Protein AF-0000000085028355 (afdb_homodimer)

Organism: Acidaminococcus fermentans (strain ATCC 25085 / DSM 20731 / CCUG 9996 / CIP 106432 / VR4) (NCBI:txid591001)

pLDDT: mean 87.1, std 24.98, range [14.18, 98.94]

Solvent-accessible surface area (backbone atoms only — not comparable to full-atom values): 39281 Å² total; per-residue (Å²): 143,71,94,64,86,70,82,68,90,68,84,87,84,76,82,81,78,80,73,82,72,83,78,75,76,72,60,69,73,80,75,75,76,71,75,71,69,70,67,67,71,72,69,74,78,85,73,64,73,79,60,11,54,53,87,78,55,76,91,78,56,71,45,44,43,26,48,30,41,36,35,67,49,83,46,46,67,36,52,47,58,50,46,62,78,45,45,76,22,62,42,84,46,34,32,35,40,46,70,82,51,33,69,70,32,80,52,51,71,60,61,69,34,54,51,50,38,27,66,74,76,36,71,81,43,31,38,33,40,38,33,39,66,57,85,63,60,36,35,41,64,69,44,29,53,51,32,36,50,73,57,58,53,72,85,49,61,68,42,53,24,37,68,88,39,66,40,76,35,63,22,84,86,45,87,85,40,63,52,37,35,22,16,40,52,58,75,73,42,54,10,38,40,35,44,24,61,27,30,15,18,84,61,48,4,42,30,36,55,53,47,50,43,12,53,39,43,16,13,28,74,56,23,39,37,54,41,30,22,51,94,81,46,51,93,60,62,44,54,34,35,50,25,29,48,38,34,43,42,34,19,46,21,55,49,59,73,36,53,46,17,36,31,37,32,41,34,34,41,57,30,11,47,34,32,56,85,46,17,72,72,35,52,78,58,60,30,41,45,62,27,37,35,29,17,50,31,55,35,29,42,40,41,51,54,52,47,46,47,69,48,37,57,64,91,45,24,45,68,48,51,48,37,19,31,77,23,14,24,45,23,38,56,58,45,34,47,74,65,64,55,44,24,84,36,61,50,40,23,27,61,80,63,77,34,27,66,49,53,57,58,67,68,46,65,80,55,52,77,51,80,127,141,67,92,72,79,82,69,89,68,80,86,72,85,70,85,81,75,83,67,82,68,81,77,71,73,72,80,74,61,66,65,74,74,71,73,73,67,70,69,68,73,73,70,76,80,86,73,64,71,79,61,11,54,52,87,77,56,75,91,77,56,74,45,44,42,26,49,28,40,35,35,66,48,83,45,46,67,35,52,47,58,50,46,62,78,46,45,75,23,62,43,84,46,33,31,35,39,48,69,82,51,33,68,70,34,80,52,53,73,59,60,67,34,52,50,50,39,28,67,74,77,36,69,79,42,30,39,34,39,40,34,38,65,58,86,62,61,35,36,42,65,70,41,28,52,52,31,36,52,72,57,58,53,70,85,48,61,69,44,53,23,35,67,87,38,64,39,74,34,62,23,83,86,44,87,86,39,63,53,38,38,21,16,38,51,59,75,73,41,52,10,38,40,34,45,24,60,26,29,15,18,85,61,48,5,42,29,37,54,54,46,49,43,13,52,39,43,16,13,28,73,56,21,39,38,55,42,30,21,51,93,81,48,52,92,58,63,44,55,34,36,47,27,28,49,38,34,42,41,35,20,46,19,54,48,60,73,36,54,46,17,34,32,37,32,40,34,35,42,58,30,12,47,32,32,57,85,47,17,72,70,36,53,78,58,60,29,42,45,61,26,36,37,29,17,50,30,56,34,29,41,40,41,50,54,52,48,45,47,69,47,36,58,64,91,44,23,45,67,48,50,48,38,21,32,76,22,14,24,45,23,38,56,59,45,34,46,74,66,64,57,44,26,85,34,59,50,40,23,28,62,80,63,77,35,27,66,51,54,57,60,67,68,45,64,78,55,52,78,51,78,127

Foldseek 3Di:
DCPPCVDDPDYDDDPDPDDDDPCPDDPPPDPPPPPPPVPPPPPPDQDFDDDLLPDDDQVRFDDDAFAKEWEAPLALVQVLLQCVVLVVLADDAEEEQEDLFFQQFPWGRDLVSVVSNCVPRNVRYEYEWAAAQDDDQRNAVVSVVVSCVNSPVVSGHYHHLQNPHWDWFAQPPARQDRIAIFRNCLLVGQAYEYEYAWAAAQFLLIDFSLQSQLRTGGHRHGRNCCLQANPDGDRRRDGARSSLRSSNSSSRRSCVSNPSNYWYKYFQTQHFNHDSHCGPNTDGRWAFGQTMMIGSQRLCNVLLSVLLLVLDPCNRNVSSSCSSNVRSNSSNNVSCVVSVRGGSHYFYFYPPPVGDTDDSNRSCVPTDTDPD/DDPPDDDPDDDDDDDDDDDPDPPPPDPDPPPPPPPCPVPPPPPPDQDFDDDLLPDDDQVRFDDDAFAKEWEAPLALVQVLLQCVVLLVLADDAEEEQEDLFFQQFPWGRDLVSVVSNCVPRNVRYAYEWAAAQDDDQRNAPVSVVVSCVNSPVVSGHYHHQQNPHWDWFAQPPARQDRIAIFRNCLLVGQAYEYEYAWAAAQFLLIDFSLQSQLRTGGHRHGRNCCLQANPDGDRRRDGARSSLRSSNSSSRRSCVSNPSNYWYKYFQTQHFNHDSHCGPNTDGRWAFGQTMMIGSQRLCRVLLSVLLLVLDPCNRNVSSSCSSNVRSNSSNNVSCVVSVRGGSHYFYFYPPPVGDTDDSNRSCVPTDTDPD

Structure (mmCIF, N/CA/C/O backbone):
data_AF-0000000085028355-model_v1
#
loop_
_entity.id
_entity.type
_entity.pdbx_description
1 polymer 'Uncharacterized Fe-S center protein'
#
loop_
_atom_site.group_PDB
_atom_site.id
_atom_site.type_symbol
_atom_site.label_atom_id
_atom_site.label_alt_id
_atom_site.label_comp_id
_atom_site.label_asym_id
_atom_site.label_entity_id
_atom_site.label_seq_id
_atom_site.pdbx_PDB_ins_code
_atom_site.Cartn_x
_atom_site.Cartn_y
_atom_site.Cartn_z
_atom_site.occupancy
_atom_site.B_iso_or_equiv
_atom_site.auth_seq_id
_atom_site.auth_comp_id
_atom_site.auth_asym_id
_atom_site.auth_atom_id
_atom_site.pdbx_PDB_model_num
ATOM 1 N N . MET A 1 1 ? 74.062 14.75 -26.219 1 16.19 1 MET A N 1
ATOM 2 C CA . MET A 1 1 ? 73.875 15.562 -27.422 1 16.19 1 MET A CA 1
ATOM 3 C C . MET A 1 1 ? 72.438 15.875 -27.688 1 16.19 1 MET A C 1
ATOM 5 O O . MET A 1 1 ? 71.562 15.188 -27.172 1 16.19 1 MET A O 1
ATOM 9 N N . ASP A 1 2 ? 72.125 16.75 -28.812 1 15.39 2 ASP A N 1
ATOM 10 C CA . ASP A 1 2 ? 71.562 17.922 -29.5 1 15.39 2 ASP A CA 1
ATOM 11 C C . ASP A 1 2 ? 70.375 17.578 -30.312 1 15.39 2 ASP A C 1
ATOM 13 O O . ASP A 1 2 ? 69.812 18.438 -31.016 1 15.39 2 ASP A O 1
ATOM 17 N N . ARG A 1 3 ? 70.062 16.344 -30.469 1 15.35 3 ARG A N 1
ATOM 18 C CA . ARG A 1 3 ? 69.438 16.109 -31.766 1 15.35 3 ARG A CA 1
ATOM 19 C C . ARG A 1 3 ? 68 16.75 -31.828 1 15.35 3 ARG A C 1
ATOM 21 O O . ARG A 1 3 ? 67.125 16.297 -31.172 1 15.35 3 ARG A O 1
ATOM 28 N N . ARG A 1 4 ? 67.875 18.219 -31.922 1 16.06 4 ARG A N 1
ATOM 29 C CA . ARG A 1 4 ? 67.062 19.422 -32.031 1 16.06 4 ARG A CA 1
ATOM 30 C C . ARG A 1 4 ? 66.188 19.359 -33.281 1 16.06 4 ARG A C 1
ATOM 32 O O . ARG A 1 4 ? 65.438 20.312 -33.562 1 16.06 4 ARG A O 1
ATOM 39 N N . GLU A 1 5 ? 66.5 18.359 -34.156 1 15.44 5 GLU A N 1
ATOM 40 C CA . GLU A 1 5 ? 66.312 18.828 -35.531 1 15.44 5 GLU A CA 1
ATOM 41 C C . GLU A 1 5 ? 64.812 19.125 -35.812 1 15.44 5 GLU A C 1
ATOM 43 O O . GLU A 1 5 ? 63.969 18.266 -35.594 1 15.44 5 GLU A O 1
ATOM 48 N N . PHE A 1 6 ? 64.375 20.469 -35.781 1 17.08 6 PHE A N 1
ATOM 49 C CA . PHE A 1 6 ? 63.312 21.438 -35.781 1 17.08 6 PHE A CA 1
ATOM 50 C C . PHE A 1 6 ? 62.594 21.469 -37.125 1 17.08 6 PHE A C 1
ATOM 52 O O . PHE A 1 6 ? 62.25 22.547 -37.625 1 17.08 6 PHE A O 1
ATOM 59 N N . LEU A 1 7 ? 62.844 20.297 -37.844 1 16.12 7 LEU A N 1
ATOM 60 C CA . LEU A 1 7 ? 62.656 20.641 -39.25 1 16.12 7 LEU A CA 1
ATOM 61 C C . LEU A 1 7 ? 61.281 21.266 -39.469 1 16.12 7 LEU A C 1
ATOM 63 O O . LEU A 1 7 ? 60.281 20.828 -38.906 1 16.12 7 LEU A O 1
ATOM 67 N N . LYS A 1 8 ? 61.188 22.359 -40.281 1 16.27 8 LYS A N 1
ATOM 68 C CA . LYS A 1 8 ? 60.594 23.578 -40.812 1 16.27 8 LYS A CA 1
ATOM 69 C C . LYS A 1 8 ? 59.438 23.25 -41.781 1 16.27 8 LYS A C 1
ATOM 71 O O . LYS A 1 8 ? 58.969 24.125 -42.5 1 16.27 8 LYS A O 1
ATOM 76 N N . ILE A 1 9 ? 58.844 22.078 -41.719 1 16.58 9 ILE A N 1
ATOM 77 C CA . ILE A 1 9 ? 58.219 21.672 -42.969 1 16.58 9 ILE A CA 1
ATOM 78 C C . ILE A 1 9 ? 57.062 22.625 -43.312 1 16.58 9 ILE A C 1
ATOM 80 O O . ILE A 1 9 ? 56.094 22.734 -42.531 1 16.58 9 ILE A O 1
ATOM 84 N N . SER A 1 10 ? 57.438 23.734 -43.938 1 15.6 10 SER A N 1
ATOM 85 C CA . SER A 1 10 ? 56.75 24.969 -44.219 1 15.6 10 SER A CA 1
ATOM 86 C C . SER A 1 10 ? 55.469 24.703 -45.031 1 15.6 10 SER A C 1
ATOM 88 O O . SER A 1 10 ? 54.375 25.109 -44.625 1 15.6 10 SER A O 1
ATOM 90 N N . GLY A 1 11 ? 55.562 24.781 -46.375 1 15.28 11 GLY A N 1
ATOM 91 C CA . GLY A 1 11 ? 54.938 25.875 -47.094 1 15.28 11 GLY A CA 1
ATOM 92 C C . GLY A 1 11 ? 53.5 25.594 -47.5 1 15.28 11 GLY A C 1
ATOM 93 O O . GLY A 1 11 ? 53 24.5 -47.281 1 15.28 11 GLY A O 1
ATOM 94 N N . LEU A 1 12 ? 53.156 25.547 -48.906 1 16.06 12 LEU A N 1
ATOM 95 C CA . LEU A 1 12 ? 52.469 26.531 -49.719 1 16.06 12 LEU A CA 1
ATOM 96 C C . LEU A 1 12 ? 51.031 26.109 -49.938 1 16.06 12 LEU A C 1
ATOM 98 O O . LEU A 1 12 ? 50.656 24.969 -49.656 1 16.06 12 LEU A O 1
ATOM 102 N N . GLY A 1 13 ? 50.531 26.016 -51.281 1 16.22 13 GLY A N 1
ATOM 103 C CA . GLY A 1 13 ? 49.625 26.812 -52.094 1 16.22 13 GLY A CA 1
ATOM 104 C C . GLY A 1 13 ? 48.25 26.188 -52.219 1 16.22 13 GLY A C 1
ATOM 105 O O . GLY A 1 13 ? 48.094 24.984 -52 1 16.22 13 GLY A O 1
ATOM 106 N N . ALA A 1 14 ? 47.188 27.062 -52.531 1 16.94 14 ALA A N 1
ATOM 107 C CA . ALA A 1 14 ? 45.812 27.453 -52.344 1 16.94 14 ALA A CA 1
ATOM 108 C C . ALA A 1 14 ? 44.906 26.781 -53.375 1 16.94 14 ALA A C 1
ATOM 110 O O . ALA A 1 14 ? 43.719 27.047 -53.438 1 16.94 14 ALA A O 1
ATOM 111 N N . LEU A 1 15 ? 45.188 25.516 -53.719 1 17.08 15 LEU A N 1
ATOM 112 C CA . LEU A 1 15 ? 44.5 25.188 -54.938 1 17.08 15 LEU A CA 1
ATOM 113 C C . LEU A 1 15 ? 43 25.453 -54.812 1 17.08 15 LEU A C 1
ATOM 115 O O . LEU A 1 15 ? 42.375 25.031 -53.844 1 17.08 15 LEU A O 1
ATOM 119 N N . ALA A 1 16 ? 42.5 26.25 -55.812 1 17.08 16 ALA A N 1
ATOM 120 C CA . ALA A 1 16 ? 41.312 27.016 -56.188 1 17.08 16 ALA A CA 1
ATOM 121 C C . ALA A 1 16 ? 40.125 26.094 -56.438 1 17.08 16 ALA A C 1
ATOM 123 O O . ALA A 1 16 ? 40.219 25.125 -57.219 1 17.08 16 ALA A O 1
ATOM 124 N N . LEU A 1 17 ? 39.188 26.016 -55.5 1 17.7 17 LEU A N 1
ATOM 125 C CA . LEU A 1 17 ? 37.938 25.297 -55.25 1 17.7 17 LEU A CA 1
ATOM 126 C C . LEU A 1 17 ? 36.875 25.703 -56.281 1 17.7 17 LEU A C 1
ATOM 128 O O . LEU A 1 17 ? 36.438 26.844 -56.281 1 17.7 17 LEU A O 1
ATOM 132 N N . VAL A 1 18 ? 37.25 25.344 -57.594 1 17.34 18 VAL A N 1
ATOM 133 C CA . VAL A 1 18 ? 36.344 25.859 -58.594 1 17.34 18 VAL A CA 1
ATOM 134 C C . VAL A 1 18 ? 34.906 25.453 -58.25 1 17.34 18 VAL A C 1
ATOM 136 O O . VAL A 1 18 ? 34.656 24.312 -57.812 1 17.34 18 VAL A O 1
ATOM 139 N N . LEU A 1 19 ? 33.938 26.438 -58.312 1 17.91 19 LEU A N 1
ATOM 140 C CA . LEU A 1 19 ? 32.625 26.906 -57.875 1 17.91 19 LEU A CA 1
ATOM 141 C C . LEU A 1 19 ? 31.516 26.297 -58.719 1 17.91 19 LEU A C 1
ATOM 143 O O . LEU A 1 19 ? 30.328 26.562 -58.5 1 17.91 19 LEU A O 1
ATOM 147 N N . SER A 1 20 ? 31.766 25.172 -59.531 1 17.45 20 SER A N 1
ATOM 148 C CA . SER A 1 20 ? 30.812 25.297 -60.625 1 17.45 20 SER A CA 1
ATOM 149 C C . SER A 1 20 ? 29.375 25.188 -60.156 1 17.45 20 SER A C 1
ATOM 151 O O . SER A 1 20 ? 29.125 24.594 -59.094 1 17.45 20 SER A O 1
ATOM 153 N N . SER A 1 21 ? 28.359 25.891 -60.875 1 17.47 21 SER A N 1
ATOM 154 C CA . SER A 1 21 ? 27.094 26.609 -60.875 1 17.47 21 SER A CA 1
ATOM 155 C C . SER A 1 21 ? 25.906 25.641 -60.969 1 17.47 21 SER A C 1
ATOM 157 O O . SER A 1 21 ? 24.75 26.078 -61.062 1 17.47 21 SER A O 1
ATOM 159 N N . CYS A 1 22 ? 26.016 24.344 -60.531 1 18.88 22 CYS A N 1
ATOM 160 C CA . CYS A 1 22 ? 24.906 23.562 -61.062 1 18.88 22 CYS A CA 1
ATOM 161 C C . CYS A 1 22 ? 23.562 24.203 -60.688 1 18.88 22 CYS A C 1
ATOM 163 O O . CYS A 1 22 ? 23.375 24.641 -59.562 1 18.88 22 CYS A O 1
ATOM 165 N N . GLY A 1 23 ? 22.734 24.594 -61.656 1 16.83 23 GLY A N 1
ATOM 166 C CA . GLY A 1 23 ? 21.5 25.297 -61.969 1 16.83 23 GLY A CA 1
ATOM 167 C C . GLY A 1 23 ? 20.281 24.703 -61.25 1 16.83 23 GLY A C 1
ATOM 168 O O . GLY A 1 23 ? 19.922 23.547 -61.5 1 16.83 23 GLY A O 1
ATOM 169 N N . PHE A 1 24 ? 20.031 24.938 -60 1 18.67 24 PHE A N 1
ATOM 170 C CA . PHE A 1 24 ? 18.984 24.469 -59.094 1 18.67 24 PHE A CA 1
ATOM 171 C C . PHE A 1 24 ? 17.625 25 -59.531 1 18.67 24 PHE A C 1
ATOM 173 O O . PHE A 1 24 ? 17.344 26.188 -59.406 1 18.67 24 PHE A O 1
ATOM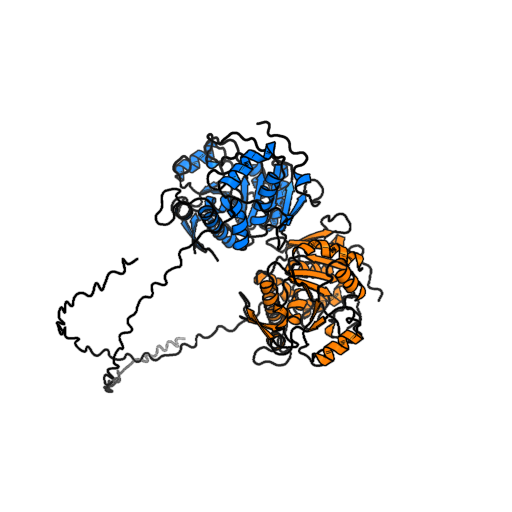 180 N N . SER A 1 25 ? 17.234 24.594 -60.781 1 17.42 25 SER A N 1
ATOM 181 C CA . SER A 1 25 ? 15.977 25.234 -61.125 1 17.42 25 SER A CA 1
ATOM 182 C C . SER A 1 25 ? 14.945 25.047 -60 1 17.42 25 SER A C 1
ATOM 184 O O . SER A 1 25 ? 14.984 24.047 -59.281 1 17.42 25 SER A O 1
ATOM 186 N N . LYS A 1 26 ? 14.117 26.125 -59.938 1 19.55 26 LYS A N 1
ATOM 187 C CA . LYS A 1 26 ? 13.125 26.688 -59.031 1 19.55 26 LYS A CA 1
ATOM 188 C C . LYS A 1 26 ? 11.844 25.859 -59.031 1 19.55 26 LYS A C 1
ATOM 190 O O . LYS A 1 26 ? 11.078 25.875 -60 1 19.55 26 LYS A O 1
ATOM 195 N N . GLN A 1 27 ? 11.891 24.484 -58.875 1 18.31 27 GLN A N 1
ATOM 196 C CA . GLN A 1 27 ? 10.562 23.875 -58.906 1 18.31 27 GLN A CA 1
ATOM 197 C C . GLN A 1 27 ? 9.609 24.547 -57.938 1 18.31 27 GLN A C 1
ATOM 199 O O . GLN A 1 27 ? 9.945 24.734 -56.75 1 18.31 27 GLN A O 1
ATOM 204 N N . THR A 1 28 ? 8.688 25.297 -58.438 1 19.08 28 THR A N 1
ATOM 205 C CA . THR A 1 28 ? 7.641 26.156 -57.875 1 19.08 28 THR A CA 1
ATOM 206 C C . THR A 1 28 ? 6.637 25.328 -57.094 1 19.08 28 THR A C 1
ATOM 208 O O . THR A 1 28 ? 5.879 24.531 -57.656 1 19.08 28 THR A O 1
ATOM 211 N N . ALA A 1 29 ? 6.977 24.359 -56.375 1 19.47 29 ALA A N 1
ATOM 212 C CA . ALA A 1 29 ? 5.828 23.609 -55.844 1 19.47 29 ALA A CA 1
ATOM 213 C C . ALA A 1 29 ? 4.812 24.531 -55.188 1 19.47 29 ALA A C 1
ATOM 215 O O . ALA A 1 29 ? 5.191 25.484 -54.5 1 19.47 29 ALA A O 1
ATOM 216 N N . SER A 1 30 ? 3.645 24.641 -55.75 1 19.89 30 SER A N 1
ATOM 217 C CA . SER A 1 30 ? 2.447 25.375 -55.344 1 19.89 30 SER A CA 1
ATOM 218 C C . SER A 1 30 ? 2.105 25.078 -53.875 1 19.89 30 SER A C 1
ATOM 220 O O . SER A 1 30 ? 2.098 23.922 -53.469 1 19.89 30 SER A O 1
ATOM 222 N N . SER A 1 31 ? 2.441 25.906 -52.938 1 19.09 31 SER A N 1
ATOM 223 C CA . SER A 1 31 ? 2.215 25.906 -51.5 1 19.09 31 SER A CA 1
ATOM 224 C C . SER A 1 31 ? 0.729 25.797 -51.188 1 19.09 31 SER A C 1
ATOM 226 O O . SER A 1 31 ? -0.063 26.656 -51.562 1 19.09 31 SER A O 1
ATOM 228 N N . ALA A 1 32 ? 0.115 24.625 -51.406 1 22.61 32 ALA A N 1
ATOM 229 C CA . ALA A 1 32 ? -1.246 24.547 -50.875 1 22.61 32 ALA A CA 1
ATOM 230 C C . ALA A 1 32 ? -1.334 25.172 -49.469 1 22.61 32 ALA A C 1
ATOM 232 O O . ALA A 1 32 ? -0.479 24.922 -48.625 1 22.61 32 ALA A O 1
ATOM 233 N N . GLN A 1 33 ? -1.979 26.281 -49.312 1 20.11 33 GLN A N 1
ATOM 234 C CA . GLN A 1 33 ? -2.295 27.062 -48.125 1 20.11 33 GLN A CA 1
ATOM 235 C C . GLN A 1 33 ? -2.959 26.203 -47.062 1 20.11 33 GLN A C 1
ATOM 237 O O . GLN A 1 33 ? -4.078 25.719 -47.25 1 20.11 33 GLN A O 1
ATOM 242 N N . LEU A 1 34 ? -2.229 25.266 -46.5 1 22 34 LEU A N 1
ATOM 243 C CA . LEU A 1 34 ? -2.904 24.656 -45.344 1 22 34 LEU A CA 1
ATOM 244 C C . LEU A 1 34 ? -3.482 25.703 -44.406 1 22 34 LEU A C 1
ATOM 246 O O . LEU A 1 34 ? -2.766 26.609 -43.969 1 22 34 LEU A O 1
ATOM 250 N N . THR A 1 35 ? -4.656 26.141 -44.656 1 23.91 35 THR A N 1
ATOM 251 C CA . THR A 1 35 ? -5.371 26.891 -43.656 1 23.91 35 THR A CA 1
ATOM 252 C C . THR A 1 35 ? -5.207 26.219 -42.281 1 23.91 35 THR A C 1
ATOM 254 O O . THR A 1 35 ? -5.441 25.016 -42.125 1 23.91 35 THR A O 1
ATOM 257 N N . GLY A 1 36 ? -4.188 26.531 -41.625 1 23.89 36 GLY A N 1
ATOM 258 C CA . GLY A 1 36 ? -3.943 26.219 -40.219 1 23.89 36 GLY A CA 1
ATOM 259 C C . GLY A 1 36 ? -5.145 26.484 -39.312 1 23.89 36 GLY A C 1
ATOM 260 O O . GLY A 1 36 ? -5.395 27.625 -38.938 1 23.89 36 GLY A O 1
ATOM 261 N N . GLY A 1 37 ? -6.25 26.031 -39.812 1 26.45 37 GLY A N 1
ATOM 262 C CA . GLY A 1 37 ? -7.23 26.203 -38.75 1 26.45 37 GLY A CA 1
ATOM 263 C C . GLY A 1 37 ? -6.75 25.688 -37.406 1 26.45 37 GLY A C 1
ATOM 264 O O . GLY A 1 37 ? -6.312 24.547 -37.312 1 26.45 37 GLY A O 1
ATOM 265 N N . GLY A 1 38 ? -5.961 26.531 -36.781 1 27 38 GLY A N 1
ATOM 266 C CA . GLY A 1 38 ? -5.703 26.312 -35.344 1 27 38 GLY A CA 1
ATOM 267 C C . GLY A 1 38 ? -6.883 25.703 -34.625 1 27 38 GLY A C 1
ATOM 268 O O . GLY A 1 38 ? -7.934 26.344 -34.5 1 27 38 GLY A O 1
ATOM 269 N N . SER A 1 39 ? -7.199 24.531 -35.031 1 28.38 39 SER A N 1
ATOM 270 C CA . SER A 1 39 ? -8.133 23.922 -34.094 1 28.38 39 SER A CA 1
ATOM 271 C C . SER A 1 39 ? -7.73 24.203 -32.656 1 28.38 39 SER A C 1
ATOM 273 O O . SER A 1 39 ? -6.613 23.875 -32.25 1 28.38 39 SER A O 1
ATOM 275 N N . SER A 1 40 ? -8.031 25.344 -32.219 1 28.67 40 SER A N 1
ATOM 276 C CA . SER A 1 40 ? -8.062 25.5 -30.75 1 28.67 40 SER A CA 1
ATOM 277 C C . SER A 1 40 ? -8.445 24.203 -30.062 1 28.67 40 SER A C 1
ATOM 279 O O . SER A 1 40 ? -9.523 23.656 -30.312 1 28.67 40 SER A O 1
ATOM 281 N N . ALA A 1 41 ? -7.609 23.234 -30 1 33.59 41 ALA A N 1
ATOM 282 C CA . ALA A 1 41 ? -7.91 22.188 -29.031 1 33.59 41 ALA A CA 1
ATOM 283 C C . ALA A 1 41 ? -8.852 22.688 -27.938 1 33.59 41 ALA A C 1
ATOM 285 O O . ALA A 1 41 ? -8.508 23.609 -27.188 1 33.59 41 ALA A O 1
ATOM 286 N N . THR A 1 42 ? -10.008 22.922 -28.188 1 35.16 42 THR A N 1
ATOM 287 C CA . THR A 1 42 ? -11.039 23.234 -27.203 1 35.16 42 THR A CA 1
ATOM 288 C C . THR A 1 42 ? -10.727 22.562 -25.859 1 35.16 42 THR A C 1
ATOM 290 O O . THR A 1 42 ? -10.742 21.344 -25.75 1 35.16 42 THR A O 1
ATOM 293 N N . GLY A 1 43 ? -9.641 22.891 -25.25 1 44.03 43 GLY A N 1
ATOM 294 C CA . GLY A 1 43 ? -9.297 22.453 -23.891 1 44.03 43 GLY A CA 1
ATOM 295 C C . GLY A 1 43 ? -10.516 22.125 -23.047 1 44.03 43 GLY A C 1
ATOM 296 O O . GLY A 1 43 ? -11.344 23 -22.766 1 44.03 43 GLY A O 1
ATOM 297 N N . LYS A 1 44 ? -11.016 20.969 -23.188 1 53.91 44 LYS A N 1
ATOM 298 C CA . LYS A 1 44 ? -12.133 20.547 -22.344 1 53.91 44 LYS A CA 1
ATOM 299 C C . LYS A 1 44 ? -12.031 21.141 -20.938 1 53.91 44 LYS A C 1
ATOM 301 O O . LYS A 1 44 ? -10.953 21.141 -20.344 1 53.91 44 LYS A O 1
ATOM 306 N N . GLU A 1 45 ? -12.898 22.062 -20.609 1 81.81 45 GLU A N 1
ATOM 307 C CA . GLU A 1 45 ? -12.992 22.688 -19.297 1 81.81 45 GLU A CA 1
ATOM 308 C C . GLU A 1 45 ? -12.828 21.656 -18.188 1 81.81 45 GLU A C 1
ATOM 310 O O . GLU A 1 45 ? -13.438 20.578 -18.234 1 81.81 45 GLU A O 1
ATOM 315 N N . LYS A 1 46 ? -11.859 21.906 -17.25 1 90.19 46 LYS A N 1
ATOM 316 C CA . LYS A 1 46 ? -11.633 21.062 -16.078 1 90.19 46 LYS A CA 1
ATOM 317 C C . LYS A 1 46 ? -12.805 21.141 -15.109 1 90.19 46 LYS A C 1
ATOM 319 O O . LYS A 1 46 ? -13.289 22.234 -14.805 1 90.19 46 LYS A O 1
ATOM 324 N N . VAL A 1 47 ? -13.297 20 -14.812 1 93.69 47 VAL A N 1
ATOM 325 C CA . VAL A 1 47 ? -14.414 19.938 -13.875 1 93.69 47 VAL A CA 1
ATOM 326 C C . VAL A 1 47 ? -14.008 19.156 -12.625 1 93.69 47 VAL A C 1
ATOM 328 O O . VAL A 1 47 ? -13.422 18.078 -12.727 1 93.69 47 VAL A O 1
ATOM 331 N N . ALA A 1 48 ? -14.266 19.766 -11.469 1 95.25 48 ALA A N 1
ATOM 332 C CA . ALA A 1 48 ? -13.961 19.094 -10.203 1 95.25 48 ALA A CA 1
ATOM 333 C C . ALA A 1 48 ? -14.82 17.844 -10.023 1 95.25 48 ALA A C 1
ATOM 335 O O . ALA A 1 48 ? -15.922 17.766 -10.555 1 95.25 48 ALA A O 1
ATOM 336 N N . GLY A 1 49 ? -14.281 16.891 -9.289 1 96.19 49 GLY A N 1
ATOM 337 C CA . GLY A 1 49 ? -15.078 15.734 -8.898 1 96.19 49 GLY A CA 1
ATOM 338 C C . GLY A 1 49 ? -16.172 16.078 -7.906 1 96.19 49 GLY A C 1
ATOM 339 O O . GLY A 1 49 ? -16.469 17.25 -7.668 1 96.19 49 GLY A O 1
ATOM 340 N N . THR A 1 50 ? -16.844 15.008 -7.379 1 96.44 50 THR A N 1
ATOM 341 C CA . THR A 1 50 ? -17.953 15.195 -6.438 1 96.44 50 THR A CA 1
ATOM 342 C C . THR A 1 50 ? -17.797 14.266 -5.238 1 96.44 50 THR A C 1
ATOM 344 O O . THR A 1 50 ? -16.828 13.508 -5.152 1 96.44 50 THR A O 1
ATOM 347 N N . GLY A 1 51 ? -18.641 14.445 -4.223 1 96.88 51 GLY A N 1
ATOM 348 C CA . GLY A 1 51 ? -18.734 13.508 -3.119 1 96.88 51 GLY A CA 1
ATOM 349 C C . GLY A 1 51 ? -17.906 13.914 -1.917 1 96.88 51 GLY A C 1
ATOM 350 O O . GLY A 1 51 ? -17.672 13.109 -1.014 1 96.88 51 GLY A O 1
ATOM 351 N N . GLY A 1 52 ? -17.422 15.094 -1.927 1 98.25 52 GLY A N 1
ATOM 352 C CA . GLY A 1 52 ? -16.594 15.555 -0.82 1 98.25 52 GLY A CA 1
ATOM 353 C C . GLY A 1 52 ? -17.375 15.719 0.472 1 98.25 52 GLY A C 1
ATOM 354 O O . GLY A 1 52 ? -16.781 15.922 1.536 1 98.25 52 GLY A O 1
ATOM 355 N N . ASP A 1 53 ? -18.672 15.625 0.41 1 98.31 53 ASP A N 1
ATOM 356 C CA . ASP A 1 53 ? -19.547 15.781 1.576 1 98.31 53 ASP A CA 1
ATOM 357 C C . ASP A 1 53 ? -20.047 14.43 2.072 1 98.31 53 ASP A C 1
ATOM 359 O O . ASP A 1 53 ? -20.859 14.359 2.99 1 98.31 53 ASP A O 1
ATOM 363 N N . LYS A 1 54 ? -19.531 13.344 1.517 1 97.75 54 LYS A N 1
ATOM 364 C CA . LYS A 1 54 ? -20.031 12.008 1.854 1 97.75 54 LYS A CA 1
ATOM 365 C C . LYS A 1 54 ? -18.906 11.141 2.428 1 97.75 54 LYS A C 1
ATOM 367 O O . LYS A 1 54 ? -17.859 10.969 1.8 1 97.75 54 LYS A O 1
ATOM 372 N N . TYR A 1 55 ? -19.172 10.656 3.562 1 98.38 55 TYR A N 1
ATOM 373 C CA . TYR A 1 55 ? -18.266 9.711 4.195 1 98.38 55 TYR A CA 1
ATOM 374 C C . TYR A 1 55 ? -18.484 8.305 3.652 1 98.38 55 TYR A C 1
ATOM 376 O O . TYR A 1 55 ? -19.609 7.816 3.588 1 98.38 55 TYR A O 1
ATOM 384 N N . ILE A 1 56 ? -17.422 7.609 3.246 1 97.19 56 ILE A N 1
ATOM 385 C CA . ILE A 1 56 ? -17.469 6.223 2.799 1 97.19 56 ILE A CA 1
ATOM 386 C C . ILE A 1 56 ? -16.969 5.305 3.908 1 97.19 56 ILE A C 1
ATOM 388 O O . ILE A 1 56 ? -15.773 5.293 4.219 1 97.19 56 ILE A O 1
ATOM 392 N N . PRO A 1 57 ? -17.797 4.527 4.445 1 96.62 57 PRO A N 1
ATOM 393 C CA . PRO A 1 57 ? -17.359 3.648 5.535 1 96.62 57 PRO A CA 1
ATOM 394 C C . PRO A 1 57 ? -16.406 2.555 5.066 1 96.62 57 PRO A C 1
ATOM 396 O O . PRO A 1 57 ? -16.375 2.219 3.881 1 96.62 57 PRO A O 1
ATOM 399 N N . PRO A 1 58 ? -15.648 2.025 6.008 1 95.38 58 PRO A N 1
ATOM 400 C CA . PRO A 1 58 ? -14.617 1.044 5.66 1 95.38 58 PRO A CA 1
ATOM 401 C C . PRO A 1 58 ? -15.164 -0.127 4.852 1 95.38 58 PRO A C 1
ATOM 403 O O . PRO A 1 58 ? -14.523 -0.585 3.902 1 95.38 58 PRO A O 1
ATOM 406 N N . GLU A 1 59 ? -16.328 -0.629 5.129 1 90.88 59 GLU A N 1
ATOM 407 C CA . GLU A 1 59 ? -16.891 -1.827 4.516 1 90.88 59 GLU A CA 1
ATOM 408 C C . GLU A 1 59 ? -17.25 -1.586 3.049 1 90.88 59 GLU A C 1
ATOM 410 O O . GLU A 1 59 ? -17.469 -2.535 2.293 1 90.88 59 GLU A O 1
ATOM 415 N N . GLN A 1 60 ? -17.25 -0.34 2.648 1 92.69 60 GLN A N 1
ATOM 416 C CA . GLN A 1 60 ? -17.609 0.006 1.275 1 92.69 60 GLN A CA 1
ATOM 417 C C . GLN A 1 60 ? -16.359 0.34 0.453 1 92.69 60 GLN A C 1
ATOM 419 O O . GLN A 1 60 ? -16.469 0.755 -0.703 1 92.69 60 GLN A O 1
ATOM 424 N N . ARG A 1 61 ? -15.25 0.166 1.03 1 94.25 61 ARG A N 1
ATOM 425 C CA . ARG A 1 61 ? -14 0.487 0.353 1 94.25 61 ARG A CA 1
ATOM 426 C C . ARG A 1 61 ? -13.359 -0.764 -0.238 1 94.25 61 ARG A C 1
ATOM 428 O O . ARG A 1 61 ? -13.57 -1.871 0.264 1 94.25 61 ARG A O 1
ATOM 435 N N . GLN A 1 62 ? -12.602 -0.587 -1.307 1 89.44 62 GLN A N 1
ATOM 436 C CA . GLN A 1 62 ? -11.922 -1.674 -2.002 1 89.44 62 GLN A CA 1
ATOM 437 C C . GLN A 1 62 ? -10.477 -1.306 -2.312 1 89.44 62 GLN A C 1
ATOM 439 O O . GLN A 1 62 ? -10.094 -0.135 -2.234 1 89.44 62 GLN A O 1
ATOM 444 N N . GLY A 1 63 ? -9.672 -2.375 -2.615 1 91.94 63 GLY A N 1
ATOM 445 C CA . GLY A 1 63 ? -8.297 -2.123 -3.012 1 91.94 63 GLY A CA 1
ATOM 446 C C . GLY A 1 63 ? -7.285 -2.623 -2.002 1 91.94 63 GLY A C 1
ATOM 447 O O . GLY A 1 63 ? -7.602 -3.473 -1.167 1 91.94 63 GLY A O 1
ATOM 448 N N . ASN A 1 64 ? -6.051 -2.121 -2.146 1 92.75 64 ASN A N 1
ATOM 449 C CA . ASN A 1 64 ? -4.938 -2.555 -1.31 1 92.75 64 ASN A CA 1
ATOM 450 C C . ASN A 1 64 ? -5.059 -2.01 0.11 1 92.75 64 ASN A C 1
ATOM 452 O O . ASN A 1 64 ? -5.742 -1.011 0.34 1 92.75 64 ASN A O 1
ATOM 456 N N . GLU A 1 65 ? -4.461 -2.689 1.029 1 95.44 65 GLU A N 1
ATOM 457 C CA . GLU A 1 65 ? -4.449 -2.279 2.43 1 95.44 65 GLU A CA 1
ATOM 458 C C . GLU A 1 65 ? -3.062 -1.808 2.857 1 95.44 65 GLU A C 1
ATOM 460 O O . GLU A 1 65 ? -2.057 -2.436 2.52 1 95.44 65 GLU A O 1
ATOM 465 N N . SER A 1 66 ? -3.043 -0.678 3.582 1 97.62 66 SER A N 1
ATOM 466 C CA . SER A 1 66 ? -1.813 -0.159 4.172 1 97.62 66 SER A CA 1
ATOM 467 C C . SER A 1 66 ? -1.766 -0.427 5.676 1 97.62 66 SER A C 1
ATOM 469 O O . SER A 1 66 ? -2.684 -1.03 6.23 1 97.62 66 SER A O 1
ATOM 471 N N . VAL A 1 67 ? -0.658 -0.036 6.258 1 97.69 67 VAL A N 1
ATOM 472 C CA . VAL A 1 67 ? -0.475 -0.183 7.699 1 97.69 67 VAL A CA 1
ATOM 473 C C . VAL A 1 67 ? -0.533 1.187 8.367 1 97.69 67 VAL A C 1
ATOM 475 O O . VAL A 1 67 ? 0.088 2.143 7.898 1 97.69 67 VAL A O 1
ATOM 478 N N . VAL A 1 68 ? -1.325 1.267 9.391 1 98.75 68 VAL A N 1
ATOM 479 C CA . VAL A 1 68 ? -1.358 2.457 10.242 1 98.75 68 VAL A CA 1
ATOM 480 C C . VAL A 1 68 ? -1.104 2.064 11.695 1 98.75 68 VAL A C 1
ATOM 482 O O . VAL A 1 68 ? -1.765 1.17 12.227 1 98.75 68 VAL A O 1
ATOM 485 N N . TYR A 1 69 ? -0.17 2.723 12.258 1 98.81 69 TYR A N 1
ATOM 486 C CA . TYR A 1 69 ? 0.123 2.51 13.672 1 98.81 69 TYR A CA 1
ATOM 487 C C . TYR A 1 69 ? -0.62 3.518 14.539 1 98.81 69 TYR A C 1
ATOM 489 O O . TYR A 1 69 ? -0.835 4.66 14.133 1 98.81 69 TYR A O 1
ATOM 497 N N . PHE A 1 70 ? -1.016 3.066 15.789 1 98.81 70 PHE A N 1
ATOM 498 C CA . PHE A 1 70 ? -1.842 3.885 16.672 1 98.81 70 PHE A CA 1
ATOM 499 C C . PHE A 1 70 ? -1.39 3.75 18.109 1 98.81 70 PHE A C 1
ATOM 501 O O . PHE A 1 70 ? -1.064 2.65 18.562 1 98.81 70 PHE A O 1
ATOM 508 N N . THR A 1 71 ? -1.272 4.859 18.797 1 98.75 71 THR A N 1
ATOM 509 C CA . THR A 1 71 ? -1.087 4.867 20.234 1 98.75 71 THR A CA 1
ATOM 510 C C . THR A 1 71 ? -1.988 5.91 20.891 1 98.75 71 THR A C 1
ATOM 512 O O . THR A 1 71 ? -2.186 6.996 20.359 1 98.75 71 THR A O 1
ATOM 515 N N . ARG A 1 72 ? -2.496 5.586 22.109 1 97.94 72 ARG A N 1
ATOM 516 C CA . ARG A 1 72 ? -3.316 6.516 22.891 1 97.94 72 ARG A CA 1
ATOM 517 C C . ARG A 1 72 ? -2.451 7.43 23.75 1 97.94 72 ARG A C 1
ATOM 519 O O . ARG A 1 72 ? -2.949 8.383 24.344 1 97.94 72 ARG A O 1
ATOM 526 N N . ASP A 1 73 ? -1.176 7.148 23.719 1 97.88 73 ASP A N 1
ATOM 527 C CA . ASP A 1 73 ? -0.249 7.906 24.562 1 97.88 73 ASP A CA 1
ATOM 528 C C . ASP A 1 73 ? 0.051 9.273 23.938 1 97.88 73 ASP A C 1
ATOM 530 O O . ASP A 1 73 ? 1.026 9.422 23.203 1 97.88 73 ASP A O 1
ATOM 534 N N . LEU A 1 74 ? -0.76 10.25 24.375 1 97.69 74 LEU A N 1
ATOM 535 C CA . LEU A 1 74 ? -0.556 11.625 23.938 1 97.69 74 LEU A CA 1
ATOM 536 C C . LEU A 1 74 ? 0.519 12.312 24.766 1 97.69 74 LEU A C 1
ATOM 538 O O . LEU A 1 74 ? 0.207 13.133 25.641 1 97.69 74 LEU A O 1
ATOM 542 N N . SER A 1 75 ? 1.73 11.969 24.484 1 98.44 75 SER A N 1
ATOM 543 C CA . SER A 1 75 ? 2.908 12.484 25.188 1 98.44 75 SER A CA 1
ATOM 544 C C . SER A 1 75 ? 4.145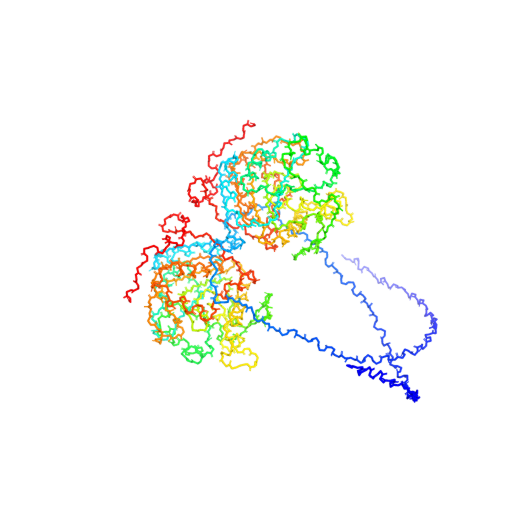 12.422 24.281 1 98.44 75 SER A C 1
ATOM 546 O O . SER A 1 75 ? 4.086 11.906 23.172 1 98.44 75 SER A O 1
ATOM 548 N N . ALA A 1 76 ? 5.199 12.984 24.797 1 98.44 76 ALA A N 1
ATOM 549 C CA . ALA A 1 76 ? 6.477 12.883 24.094 1 98.44 76 ALA A CA 1
ATOM 550 C C . ALA A 1 76 ? 6.895 11.422 23.938 1 98.44 76 ALA A C 1
ATOM 552 O O . ALA A 1 76 ? 7.445 11.039 22.891 1 98.44 76 ALA A O 1
ATOM 553 N N . ALA A 1 77 ? 6.641 10.602 24.953 1 98.5 77 ALA A N 1
ATOM 554 C CA . ALA A 1 77 ? 6.984 9.188 24.891 1 98.5 77 ALA A CA 1
ATOM 555 C C . ALA A 1 77 ? 6.191 8.469 23.812 1 98.5 77 ALA A C 1
ATOM 557 O O . ALA A 1 77 ? 6.734 7.621 23.094 1 98.5 77 ALA A O 1
ATOM 558 N N . GLY A 1 78 ? 4.906 8.812 23.719 1 98.62 78 GLY A N 1
ATOM 559 C CA . GLY A 1 78 ? 4.082 8.25 22.656 1 98.62 78 GLY A CA 1
ATOM 560 C C . GLY A 1 78 ? 4.551 8.633 21.266 1 98.62 78 GLY A C 1
ATOM 561 O O . GLY A 1 78 ? 4.559 7.809 20.359 1 98.62 78 GLY A O 1
ATOM 562 N N . LEU A 1 79 ? 4.938 9.898 21.141 1 98.75 79 LEU A N 1
ATOM 563 C CA . LEU A 1 79 ? 5.441 10.391 19.859 1 98.75 79 LEU A CA 1
ATOM 564 C C . LEU A 1 79 ? 6.734 9.672 19.484 1 98.75 79 LEU A C 1
ATOM 566 O O . LEU A 1 79 ? 6.918 9.289 18.312 1 98.75 79 LEU A O 1
ATOM 570 N N . LEU A 1 80 ? 7.641 9.477 20.438 1 98.56 80 LEU A N 1
ATOM 571 C CA . LEU A 1 80 ? 8.898 8.781 20.203 1 98.56 80 LEU A CA 1
ATOM 572 C C . LEU A 1 80 ? 8.648 7.332 19.797 1 98.56 80 LEU A C 1
ATOM 574 O O . LEU A 1 80 ? 9.258 6.832 18.844 1 98.56 80 LEU A O 1
ATOM 578 N N . LYS A 1 81 ? 7.746 6.723 20.516 1 98.19 81 LYS A N 1
ATOM 579 C CA . LYS A 1 81 ? 7.422 5.32 20.266 1 98.19 81 LYS A CA 1
ATOM 580 C C . LYS A 1 81 ? 6.867 5.129 18.859 1 98.19 81 LYS A C 1
ATOM 582 O O . LYS A 1 81 ? 7.289 4.223 18.141 1 98.19 81 LYS A O 1
ATOM 587 N N . ILE A 1 82 ? 6.023 5.941 18.484 1 98.56 82 ILE A N 1
ATOM 588 C CA . ILE A 1 82 ? 5.34 5.715 17.219 1 98.56 82 ILE A CA 1
ATOM 589 C C . ILE A 1 82 ? 6.246 6.129 16.062 1 98.56 82 ILE A C 1
ATOM 591 O O . ILE A 1 82 ? 6.18 5.551 14.969 1 98.56 82 ILE A O 1
ATOM 595 N N . TYR A 1 83 ? 7.156 7.109 16.25 1 98.69 83 TYR A N 1
ATOM 596 C CA . TYR A 1 83 ? 8.125 7.5 15.234 1 98.69 83 TYR A CA 1
ATOM 597 C C . TYR A 1 83 ? 8.992 6.316 14.82 1 98.69 83 TYR A C 1
ATOM 599 O O . TYR A 1 83 ? 9.352 6.18 13.641 1 98.69 83 TYR A O 1
ATOM 607 N N . GLU A 1 84 ? 9.258 5.414 15.695 1 97.56 84 GLU A N 1
ATOM 608 C CA . GLU A 1 84 ? 10.125 4.273 15.438 1 97.56 84 GLU A CA 1
ATOM 609 C C . GLU A 1 84 ? 9.555 3.379 14.344 1 97.56 84 GLU A C 1
ATOM 611 O O . GLU A 1 84 ? 10.297 2.764 13.578 1 97.56 84 GLU A O 1
ATOM 616 N N . THR A 1 85 ? 8.273 3.42 14.211 1 96.62 85 THR A N 1
ATOM 617 C CA . THR A 1 85 ? 7.617 2.535 13.25 1 96.62 85 THR A CA 1
ATOM 618 C C . THR A 1 85 ? 7.832 3.031 11.828 1 96.62 85 THR A C 1
ATOM 620 O O . THR A 1 85 ? 7.73 2.256 10.875 1 96.62 85 THR A O 1
ATOM 623 N N . ILE A 1 86 ? 8.164 4.277 11.672 1 97.12 86 ILE A N 1
ATOM 624 C CA . ILE A 1 86 ? 8.273 4.844 10.328 1 97.12 86 ILE A CA 1
ATOM 625 C C . ILE A 1 86 ? 9.688 5.387 10.109 1 97.12 86 ILE A C 1
ATOM 627 O O . ILE A 1 86 ? 9.977 5.965 9.062 1 97.12 86 ILE A O 1
ATOM 631 N N . ALA A 1 87 ? 10.617 5.203 11.023 1 96.06 87 ALA A N 1
ATOM 632 C CA . ALA A 1 87 ? 11.953 5.789 11.031 1 96.06 87 ALA A CA 1
ATOM 633 C C . ALA A 1 87 ? 12.766 5.312 9.836 1 96.06 87 ALA A C 1
ATOM 635 O O . ALA A 1 87 ? 13.695 5.992 9.391 1 96.06 87 ALA A O 1
ATOM 636 N N . GLY A 1 88 ? 12.445 4.207 9.281 1 92.88 88 GLY A N 1
ATOM 637 C CA . GLY A 1 88 ? 13.188 3.639 8.164 1 92.88 88 GLY A CA 1
ATOM 638 C C . GLY A 1 88 ? 13.156 4.516 6.93 1 92.88 88 GLY A C 1
ATOM 639 O O . GLY A 1 88 ? 14.039 4.41 6.07 1 92.88 88 GLY A O 1
ATOM 640 N N . ASN A 1 89 ? 12.148 5.367 6.84 1 95.44 89 ASN A N 1
ATOM 641 C CA . ASN A 1 89 ? 12.008 6.23 5.672 1 95.44 89 ASN A CA 1
ATOM 642 C C . ASN A 1 89 ? 12.805 7.52 5.836 1 95.44 89 ASN A C 1
ATOM 644 O O . ASN A 1 89 ? 12.914 8.312 4.895 1 95.44 89 ASN A O 1
ATOM 648 N N . MET A 1 90 ? 13.352 7.805 7.012 1 96.62 90 MET A N 1
ATOM 649 C CA . MET A 1 90 ? 14.117 9.023 7.27 1 96.62 90 MET A CA 1
ATOM 650 C C . MET A 1 90 ? 15.594 8.805 6.988 1 96.62 90 MET A C 1
ATOM 652 O O . MET A 1 90 ? 16.266 8.047 7.691 1 96.62 90 MET A O 1
ATOM 656 N N . THR A 1 91 ? 16.094 9.484 5.953 1 94.81 91 THR A N 1
ATOM 657 C CA . THR A 1 91 ? 17.5 9.367 5.562 1 94.81 91 THR A CA 1
ATOM 658 C C . THR A 1 91 ? 18.109 10.75 5.312 1 94.81 91 THR A C 1
ATOM 660 O O . THR A 1 91 ? 17.391 11.703 5.004 1 94.81 91 THR A O 1
ATOM 663 N N . GLY A 1 92 ? 19.406 10.875 5.512 1 97.06 92 GLY A N 1
ATOM 664 C CA . GLY A 1 92 ? 20.094 12.109 5.18 1 97.06 92 GLY A CA 1
ATOM 665 C C . GLY A 1 92 ? 19.578 13.305 5.957 1 97.06 92 GLY A C 1
ATOM 666 O O . GLY A 1 92 ? 19.297 13.211 7.152 1 97.06 92 GLY A O 1
ATOM 667 N N . ARG A 1 93 ? 19.531 14.453 5.273 1 98.5 93 ARG A N 1
ATOM 668 C CA . ARG A 1 93 ? 19.016 15.68 5.871 1 98.5 93 ARG A CA 1
ATOM 669 C C . ARG A 1 93 ? 17.5 15.633 5.992 1 98.5 93 ARG A C 1
ATOM 671 O O . ARG A 1 93 ? 16.781 15.656 4.984 1 98.5 93 ARG A O 1
ATOM 678 N N . VAL A 1 94 ? 17.031 15.641 7.199 1 98.69 94 VAL A N 1
ATOM 679 C CA . VAL A 1 94 ? 15.609 15.445 7.461 1 98.69 94 VAL A CA 1
ATOM 680 C C . VAL A 1 94 ? 14.945 16.797 7.73 1 98.69 94 VAL A C 1
ATOM 682 O O . VAL A 1 94 ? 15.43 17.578 8.555 1 98.69 94 VAL A O 1
ATOM 685 N N . GLY A 1 95 ? 13.891 17.109 6.992 1 98.88 95 GLY A N 1
ATOM 686 C CA . GLY A 1 95 ? 12.969 18.172 7.359 1 98.88 95 GLY A CA 1
ATOM 687 C C . GLY A 1 95 ? 11.758 17.672 8.133 1 98.88 95 GLY A C 1
ATOM 688 O O . GLY A 1 95 ? 11.219 16.609 7.832 1 98.88 95 GLY A O 1
ATOM 689 N N . ILE A 1 96 ? 11.367 18.391 9.125 1 98.88 96 ILE A N 1
ATOM 690 C CA . ILE A 1 96 ? 10.141 18.109 9.867 1 98.88 96 ILE A CA 1
ATOM 691 C C . ILE A 1 96 ? 9.094 19.156 9.547 1 98.88 96 ILE A C 1
ATOM 693 O O . ILE A 1 96 ? 9.219 20.312 9.953 1 98.88 96 ILE A O 1
ATOM 697 N N . LYS A 1 97 ? 8.094 18.766 8.812 1 98.88 97 LYS A N 1
ATOM 698 C CA . LYS A 1 97 ? 7.02 19.688 8.461 1 98.88 97 LYS A CA 1
ATOM 699 C C . LYS A 1 97 ? 5.887 19.641 9.477 1 98.88 97 LYS A C 1
ATOM 701 O O . LYS A 1 97 ? 5.176 18.641 9.57 1 98.88 97 LYS A O 1
ATOM 706 N N . LEU A 1 98 ? 5.734 20.641 10.219 1 97.69 98 LEU A N 1
ATOM 707 C CA . LEU A 1 98 ? 4.621 20.828 11.141 1 97.69 98 LEU A CA 1
ATOM 708 C C . LEU A 1 98 ? 4.102 22.266 11.086 1 97.69 98 LEU A C 1
ATOM 710 O O . LEU A 1 98 ? 4.656 23.109 10.375 1 97.69 98 LEU A O 1
ATOM 714 N N . HIS A 1 99 ? 2.945 22.484 11.672 1 96.69 99 HIS A N 1
ATOM 715 C CA . HIS A 1 99 ? 2.387 23.828 11.812 1 96.69 99 HIS A CA 1
ATOM 716 C C . HIS A 1 99 ? 2.854 24.484 13.102 1 96.69 99 HIS A C 1
ATOM 718 O O . HIS A 1 99 ? 2.545 24.016 14.195 1 96.69 99 HIS A O 1
ATOM 724 N N . THR A 1 100 ? 3.555 25.609 13.023 1 96.19 100 THR A N 1
ATOM 725 C CA . THR A 1 100 ? 4.16 26.234 14.195 1 96.19 100 THR A CA 1
ATOM 726 C C . THR A 1 100 ? 3.186 27.188 14.859 1 96.19 100 THR A C 1
ATOM 728 O O . THR A 1 100 ? 3.492 27.766 15.906 1 96.19 100 THR A O 1
ATOM 731 N N . GLY A 1 101 ? 2.047 27.344 14.227 1 95 101 GLY A N 1
ATOM 732 C CA . GLY A 1 101 ? 0.976 28.109 14.844 1 95 101 GLY A CA 1
ATOM 733 C C . GLY A 1 101 ? 1.092 29.609 14.609 1 95 101 GLY A C 1
ATOM 734 O O . GLY A 1 101 ? 2.158 30.094 14.234 1 95 101 GLY A O 1
ATOM 735 N N . GLU A 1 102 ? -0.029 30.297 14.836 1 95.69 102 GLU A N 1
ATOM 736 C CA . GLU A 1 102 ? -0.057 31.75 14.984 1 95.69 102 GLU A CA 1
ATOM 737 C C . GLU A 1 102 ? 0.296 32.156 16.406 1 95.69 102 GLU A C 1
ATOM 739 O O . GLU A 1 102 ? 0.302 31.328 17.328 1 95.69 102 GLU A O 1
ATOM 744 N N . PRO A 1 103 ? 0.63 33.438 16.562 1 94.19 103 PRO A N 1
ATOM 745 C CA . PRO A 1 103 ? 1.05 33.844 17.906 1 94.19 103 PRO A CA 1
ATOM 746 C C . PRO A 1 103 ? 0.058 33.406 18.984 1 94.19 103 PRO A C 1
ATOM 748 O O . PRO A 1 103 ? -1.116 33.781 18.938 1 94.19 103 PRO A O 1
ATOM 751 N N . HIS A 1 104 ? 0.534 32.562 19.891 1 91.69 104 HIS A N 1
ATOM 752 C CA . HIS A 1 104 ? -0.178 32.156 21.094 1 91.69 104 HIS A CA 1
ATOM 753 C C . HIS A 1 104 ? -1.304 31.172 20.734 1 91.69 104 HIS A C 1
ATOM 755 O O . HIS A 1 104 ? -2.242 31 21.516 1 91.69 104 HIS A O 1
ATOM 761 N N . GLY A 1 105 ? -1.261 30.672 19.578 1 90.38 105 GLY A N 1
ATOM 762 C CA . GLY A 1 105 ? -2.26 29.672 19.25 1 90.38 105 GLY A CA 1
ATOM 763 C C . GLY A 1 105 ? -2.291 28.516 20.234 1 90.38 105 GLY A C 1
ATOM 764 O O . GLY A 1 105 ? -1.243 28 20.625 1 90.38 105 GLY A O 1
ATOM 765 N N . PRO A 1 106 ? -3.434 27.969 20.531 1 87.62 106 PRO A N 1
ATOM 766 C CA . PRO A 1 106 ? -3.553 27.125 21.719 1 87.62 106 PRO A CA 1
ATOM 767 C C . PRO A 1 106 ? -3.375 25.641 21.391 1 87.62 106 PRO A C 1
ATOM 769 O O . PRO A 1 106 ? -3.105 24.828 22.297 1 87.62 106 PRO A O 1
ATOM 772 N N . ASN A 1 107 ? -3.496 25.234 20.156 1 94 107 ASN A N 1
ATOM 773 C CA . ASN A 1 107 ? -3.844 23.828 19.953 1 94 107 ASN A CA 1
ATOM 774 C C . ASN A 1 107 ? -2.707 23.062 19.281 1 94 107 ASN A C 1
ATOM 776 O O . ASN A 1 107 ? -2.73 21.828 19.234 1 94 107 ASN A O 1
ATOM 780 N N . ILE A 1 108 ? -1.65 23.625 18.875 1 94.56 108 ILE A N 1
ATOM 781 C CA . ILE A 1 108 ? -0.607 23.016 18.062 1 94.56 108 ILE A CA 1
ATOM 782 C C . ILE A 1 108 ? 0.064 21.891 18.859 1 94.56 108 ILE A C 1
ATOM 784 O O . ILE A 1 108 ? -0.164 21.75 20.062 1 94.56 108 ILE A O 1
ATOM 788 N N . ILE A 1 109 ? 0.859 21.062 18.203 1 97.38 109 ILE A N 1
ATOM 789 C CA . ILE A 1 109 ? 1.633 20.016 18.859 1 97.38 109 ILE A CA 1
ATOM 790 C C . ILE A 1 109 ? 2.561 20.641 19.906 1 97.38 109 ILE A C 1
ATOM 792 O O . ILE A 1 109 ? 3.242 21.625 19.625 1 97.38 109 ILE A O 1
ATOM 796 N N . PRO A 1 110 ? 2.562 20.109 21.141 1 97.06 110 PRO A N 1
ATOM 797 C CA . PRO A 1 110 ? 3.416 20.703 22.172 1 97.06 110 PRO A CA 1
ATOM 798 C C . PRO A 1 110 ? 4.895 20.703 21.797 1 97.06 110 PRO A C 1
ATOM 800 O O . PRO A 1 110 ? 5.441 19.656 21.422 1 97.06 110 PRO A O 1
ATOM 803 N N . ARG A 1 111 ? 5.508 21.812 21.938 1 97.06 111 ARG A N 1
ATOM 804 C CA . ARG A 1 111 ? 6.898 22.016 21.547 1 97.06 111 ARG A CA 1
ATOM 805 C C . ARG A 1 111 ? 7.816 21.031 22.266 1 97.06 111 ARG A C 1
ATOM 807 O O . ARG A 1 111 ? 8.742 20.484 21.672 1 97.06 111 ARG A O 1
ATOM 814 N N . PRO A 1 112 ? 7.57 20.734 23.531 1 97.5 112 PRO A N 1
ATOM 815 C CA . PRO A 1 112 ? 8.461 19.797 24.219 1 97.5 112 PRO A CA 1
ATOM 816 C C . PRO A 1 112 ? 8.461 18.406 23.594 1 97.5 112 PRO A C 1
ATOM 818 O O . PRO A 1 112 ? 9.469 17.703 23.641 1 97.5 112 PRO A O 1
ATOM 821 N N . TRP A 1 113 ? 7.258 18 23 1 98.44 113 TRP A N 1
ATOM 822 C CA . TRP A 1 113 ? 7.203 16.703 22.344 1 98.44 113 TRP A CA 1
ATOM 823 C C . TRP A 1 113 ? 8.156 16.656 21.141 1 98.44 113 TRP A C 1
ATOM 825 O O . TRP A 1 113 ? 8.898 15.688 20.969 1 98.44 113 TRP A O 1
ATOM 835 N N . VAL A 1 114 ? 8.156 17.734 20.422 1 98.5 114 VAL A N 1
ATOM 836 C CA . VAL A 1 114 ? 8.969 17.828 19.203 1 98.5 114 VAL A CA 1
ATOM 837 C C . VAL A 1 114 ? 10.445 17.938 19.578 1 98.5 114 VAL A C 1
ATOM 839 O O . VAL A 1 114 ? 11.297 17.297 18.953 1 98.5 114 VAL A O 1
ATOM 842 N N . LYS A 1 115 ? 10.703 18.734 20.609 1 98.31 115 LYS A N 1
ATOM 843 C CA . LYS A 1 115 ? 12.07 18.891 21.094 1 98.31 115 LYS A CA 1
ATOM 844 C C . LYS A 1 115 ? 12.664 17.531 21.484 1 98.31 115 LYS A C 1
ATOM 846 O O . LYS A 1 115 ? 13.797 17.219 21.109 1 98.31 115 LYS A O 1
ATOM 851 N N . GLN A 1 116 ? 11.883 16.781 22.219 1 98.5 116 GLN A N 1
ATOM 852 C CA . GLN A 1 116 ? 12.375 15.492 22.672 1 98.5 116 GLN A CA 1
ATOM 853 C C . GLN A 1 116 ? 12.586 14.547 21.5 1 98.5 116 GLN A C 1
ATOM 855 O O . GLN A 1 116 ? 13.562 13.781 21.469 1 98.5 116 GLN A O 1
ATOM 860 N N . LEU A 1 117 ? 11.695 14.555 20.531 1 98.62 117 LEU A N 1
ATOM 861 C CA . LEU A 1 117 ? 11.844 13.727 19.344 1 98.62 117 LEU A CA 1
ATOM 862 C C . LEU A 1 117 ? 13.125 14.086 18.594 1 98.62 117 LEU A C 1
ATOM 864 O O . LEU A 1 117 ? 13.891 13.195 18.219 1 98.62 117 LEU A O 1
ATOM 868 N N . MET A 1 118 ? 13.398 15.398 18.406 1 98.38 118 MET A N 1
ATOM 869 C CA . MET A 1 118 ? 14.578 15.852 17.672 1 98.38 118 MET A CA 1
ATOM 870 C C . MET A 1 118 ? 15.852 15.484 18.422 1 98.38 118 MET A C 1
ATOM 872 O O . MET A 1 118 ? 16.797 14.961 17.828 1 98.38 118 MET A O 1
ATOM 876 N N . GLU A 1 119 ? 15.867 15.641 19.672 1 98 119 GLU A N 1
ATOM 877 C CA . GLU A 1 119 ? 17.062 15.344 20.469 1 98 119 GLU A CA 1
ATOM 878 C C . GLU A 1 119 ? 17.359 13.844 20.469 1 98 119 GLU A C 1
ATOM 880 O O . GLU A 1 119 ? 18.516 13.438 20.375 1 98 119 GLU A O 1
ATOM 885 N N . ALA A 1 120 ? 16.312 13.078 20.531 1 98.06 120 ALA A N 1
ATOM 886 C CA . ALA A 1 120 ? 16.484 11.648 20.719 1 98.06 120 ALA A CA 1
ATOM 887 C C . ALA A 1 120 ? 16.734 10.938 19.391 1 98.06 120 ALA A C 1
ATOM 889 O O . ALA A 1 120 ? 17.5 9.977 19.328 1 98.06 120 ALA A O 1
ATOM 890 N N . LYS A 1 121 ? 16 11.391 18.312 1 98.19 121 LYS A N 1
ATOM 891 C CA . LYS A 1 121 ? 15.969 10.547 17.125 1 98.19 121 LYS A CA 1
ATOM 892 C C . LYS A 1 121 ? 16.406 11.328 15.891 1 98.19 121 LYS A C 1
ATOM 894 O O . LYS A 1 121 ? 16.812 10.734 14.891 1 98.19 121 LYS A O 1
ATOM 899 N N . LEU A 1 122 ? 16.312 12.633 15.922 1 98.19 122 LEU A N 1
ATOM 900 C CA . LEU A 1 122 ? 16.578 13.445 14.742 1 98.19 122 LEU A CA 1
ATOM 901 C C . LEU A 1 122 ? 17.375 14.695 15.117 1 98.19 122 LEU A C 1
ATOM 903 O O . LEU A 1 122 ? 16.969 15.812 14.828 1 98.19 122 LEU A O 1
ATOM 907 N N . PRO A 1 123 ? 18.547 14.547 15.633 1 96.75 123 PRO A N 1
ATOM 908 C CA . PRO A 1 123 ? 19.266 15.688 16.203 1 96.75 123 PRO A CA 1
ATOM 909 C C . PRO A 1 123 ? 19.688 16.703 15.141 1 96.75 123 PRO A C 1
ATOM 911 O O . PRO A 1 123 ? 19.875 17.875 15.445 1 96.75 123 PRO A O 1
ATOM 914 N N . ASN A 1 124 ? 19.781 16.312 13.891 1 96.94 124 ASN A N 1
ATOM 915 C CA . ASN A 1 124 ? 20.25 17.234 12.852 1 96.94 124 ASN A CA 1
ATOM 916 C C . ASN A 1 124 ? 19.094 17.703 11.969 1 96.94 124 ASN A C 1
ATOM 918 O O . ASN A 1 124 ? 19.312 18.406 10.984 1 96.94 124 ASN A O 1
ATOM 922 N N . ALA A 1 125 ? 17.891 17.297 12.289 1 98.5 125 ALA A N 1
ATOM 923 C CA . ALA A 1 125 ? 16.734 17.688 11.492 1 98.5 125 ALA A CA 1
ATOM 924 C C . ALA A 1 125 ? 16.406 19.172 11.711 1 98.5 125 ALA A C 1
ATOM 926 O O . ALA A 1 125 ? 16.859 19.781 12.68 1 98.5 125 ALA A O 1
ATOM 927 N N . ARG A 1 126 ? 15.727 19.75 10.812 1 98.62 126 ARG A N 1
ATOM 928 C CA . ARG A 1 126 ? 15.195 21.109 10.93 1 98.62 126 ARG A CA 1
ATOM 929 C C . ARG A 1 126 ? 13.672 21.109 10.789 1 98.62 126 ARG A C 1
ATOM 931 O O . ARG A 1 126 ? 13.117 20.328 10.008 1 98.62 126 ARG A O 1
ATOM 938 N N . ILE A 1 127 ? 13.094 21.953 11.555 1 98.69 127 ILE A N 1
ATOM 939 C CA . ILE A 1 127 ? 11.688 22.219 11.312 1 98.69 127 ILE A CA 1
ATOM 940 C C . ILE A 1 127 ? 11.523 23.062 10.055 1 98.69 127 ILE A C 1
ATOM 942 O O . ILE A 1 127 ? 12.305 24 9.812 1 98.69 127 ILE A O 1
ATOM 946 N N . VAL A 1 128 ? 10.547 22.688 9.234 1 98.81 128 VAL A N 1
ATOM 947 C CA . VAL A 1 128 ? 10.398 23.438 7.988 1 98.81 128 VAL A CA 1
ATOM 948 C C . VAL A 1 128 ? 8.992 24.031 7.902 1 98.81 128 VAL A C 1
ATOM 950 O O . VAL A 1 128 ? 8.023 23.391 8.328 1 98.81 128 VAL A O 1
ATOM 953 N N . GLU A 1 129 ? 8.852 25.266 7.371 1 98 129 GLU A N 1
ATOM 954 C CA . GLU A 1 129 ? 7.617 26 7.145 1 98 129 GLU A CA 1
ATOM 955 C C . GLU A 1 129 ? 7.723 26.875 5.898 1 98 129 GLU A C 1
ATOM 957 O O . GLU A 1 129 ? 8.812 27.062 5.348 1 98 129 GLU A O 1
ATOM 962 N N . THR A 1 130 ? 6.605 27.359 5.496 1 98.56 130 THR A N 1
ATOM 963 C CA . THR A 1 130 ? 6.559 28.406 4.48 1 98.56 130 THR A CA 1
ATOM 964 C C . THR A 1 130 ? 5.754 29.609 4.969 1 98.56 130 THR A C 1
ATOM 966 O O . THR A 1 130 ? 4.988 29.5 5.93 1 98.56 130 THR A O 1
ATOM 969 N N . ASN A 1 131 ? 5.961 30.719 4.277 1 98.06 131 ASN A N 1
ATOM 970 C CA . ASN A 1 131 ? 5.168 31.906 4.582 1 98.06 131 ASN A CA 1
ATOM 971 C C . ASN A 1 131 ? 3.711 31.734 4.164 1 98.06 131 ASN A C 1
ATOM 973 O O . ASN A 1 131 ? 3.41 30.938 3.271 1 98.06 131 ASN A O 1
ATOM 977 N N . THR A 1 132 ? 2.85 32.438 4.855 1 95.81 132 THR A N 1
ATOM 978 C CA . THR A 1 132 ? 1.424 32.312 4.57 1 95.81 132 THR A CA 1
ATOM 979 C C . THR A 1 132 ? 1.056 33.094 3.316 1 95.81 132 THR A C 1
ATOM 981 O O . THR A 1 132 ? 1.81 33.969 2.881 1 95.81 132 THR A O 1
ATOM 984 N N . TYR A 1 133 ? -0.017 32.719 2.781 1 92.69 133 TYR A N 1
ATOM 985 C CA . TYR A 1 133 ? -0.607 33.469 1.673 1 92.69 133 TYR A CA 1
ATOM 986 C C . TYR A 1 133 ? -1.386 34.688 2.178 1 92.69 133 TYR A C 1
ATOM 988 O O . TYR A 1 133 ? -1.386 35.719 1.54 1 92.69 133 TYR A O 1
ATOM 996 N N . TYR A 1 134 ? -2.086 34.531 3.277 1 88.81 134 TYR A N 1
ATOM 997 C CA . TYR A 1 134 ? -2.828 35.656 3.887 1 88.81 134 TYR A CA 1
ATOM 998 C C . TYR A 1 134 ? -1.896 36.562 4.648 1 88.81 134 TYR A C 1
ATOM 1000 O O . TYR A 1 134 ? -0.827 36.156 5.102 1 88.81 134 TYR A O 1
ATOM 1008 N N . GLY A 1 135 ? -2.373 37.719 4.805 1 90.62 135 GLY A N 1
ATOM 1009 C CA . GLY A 1 135 ? -1.619 38.656 5.605 1 90.62 135 GLY A CA 1
ATOM 1010 C C . GLY A 1 135 ? -1.615 38.312 7.086 1 90.62 135 GLY A C 1
ATOM 1011 O O . GLY A 1 135 ? -2.506 37.625 7.57 1 90.62 135 GLY A O 1
ATOM 1012 N N . GLY A 1 136 ? -0.524 38.75 7.781 1 91.31 136 GLY A N 1
ATOM 1013 C CA . GLY A 1 136 ? -0.45 38.5 9.219 1 91.31 136 GLY A CA 1
ATOM 1014 C C . GLY A 1 136 ? 0.961 38.25 9.703 1 91.31 136 GLY A C 1
ATOM 1015 O O . GLY A 1 136 ? 1.932 38.688 9.078 1 91.31 136 GLY A O 1
ATOM 1016 N N . ALA A 1 137 ? 1.025 37.531 10.805 1 93.94 137 ALA A N 1
ATOM 1017 C CA . ALA A 1 137 ? 2.26 37.438 11.578 1 93.94 137 ALA A CA 1
ATOM 1018 C C . ALA A 1 137 ? 3.209 36.406 10.969 1 93.94 137 ALA A C 1
ATOM 1020 O O . ALA A 1 137 ? 4.348 36.281 11.422 1 93.94 137 ALA A O 1
ATOM 1021 N N . ARG A 1 138 ? 2.771 35.719 9.859 1 96.31 138 ARG A N 1
ATOM 1022 C CA . ARG A 1 138 ? 3.643 34.75 9.203 1 96.31 138 ARG A CA 1
ATOM 1023 C C . ARG A 1 138 ? 3.736 35.031 7.707 1 96.31 138 ARG A C 1
ATOM 1025 O O . ARG A 1 138 ? 4.141 34.156 6.934 1 96.31 138 ARG A O 1
ATOM 1032 N N . TYR A 1 139 ? 3.365 36.219 7.316 1 96.31 139 TYR A N 1
ATOM 1033 C CA . TYR A 1 139 ? 3.303 36.562 5.906 1 96.31 139 TYR A CA 1
ATOM 1034 C C . TYR A 1 139 ? 4.699 36.781 5.336 1 96.31 139 TYR A C 1
ATOM 1036 O O . TYR A 1 139 ? 5.008 36.344 4.234 1 96.31 139 TYR A O 1
ATOM 1044 N N . THR A 1 140 ? 5.5 37.531 6.039 1 97.06 140 THR A N 1
ATOM 1045 C CA . THR A 1 140 ? 6.891 37.75 5.648 1 97.06 140 THR A CA 1
ATOM 1046 C C . THR A 1 140 ? 7.816 36.875 6.5 1 97.06 140 THR A C 1
ATOM 1048 O O . THR A 1 140 ? 7.461 36.469 7.613 1 97.06 140 THR A O 1
ATOM 1051 N N . THR A 1 141 ? 8.961 36.625 5.93 1 97.75 141 THR A N 1
ATOM 1052 C CA . THR A 1 141 ? 9.938 35.812 6.656 1 97.75 141 THR A CA 1
ATOM 1053 C C . THR A 1 141 ? 10.289 36.469 7.988 1 97.75 141 THR A C 1
ATOM 1055 O O . THR A 1 141 ? 10.414 35.781 9.008 1 97.75 141 THR A O 1
ATOM 1058 N N . GLU A 1 142 ? 10.43 37.75 7.977 1 97.25 142 GLU A N 1
ATOM 1059 C CA . GLU A 1 142 ? 10.781 38.469 9.188 1 97.25 142 GLU A CA 1
ATOM 1060 C C . GLU A 1 142 ? 9.703 38.344 10.258 1 97.25 142 GLU A C 1
ATOM 1062 O O . GLU A 1 142 ? 10 38 11.406 1 97.25 142 GLU A O 1
ATOM 1067 N N . GLU A 1 143 ? 8.5 38.594 9.922 1 97.12 143 GLU A N 1
ATOM 1068 C CA . GLU A 1 143 ? 7.379 38.469 10.844 1 97.12 143 GLU A CA 1
ATOM 1069 C C . GLU A 1 143 ? 7.207 37 11.297 1 97.12 143 GLU A C 1
ATOM 1071 O O . GLU A 1 143 ? 6.883 36.75 12.453 1 97.12 143 GLU A O 1
ATOM 1076 N N . HIS A 1 144 ? 7.395 36.094 10.352 1 97.62 144 HIS A N 1
ATOM 1077 C CA . HIS A 1 144 ? 7.297 34.656 10.641 1 97.62 144 HIS A CA 1
ATOM 1078 C C . HIS A 1 144 ? 8.312 34.25 11.703 1 97.62 144 HIS A C 1
ATOM 1080 O O . HIS A 1 144 ? 7.977 33.5 12.625 1 97.62 144 HIS A O 1
ATOM 1086 N N . ARG A 1 145 ? 9.5 34.719 11.617 1 97.5 145 ARG A N 1
ATOM 1087 C CA . ARG A 1 145 ? 10.547 34.406 12.594 1 97.5 145 ARG A CA 1
ATOM 1088 C C . ARG A 1 145 ? 10.188 34.969 13.969 1 97.5 145 ARG A C 1
ATOM 1090 O O . ARG A 1 145 ? 10.477 34.312 14.984 1 97.5 145 ARG A O 1
ATOM 1097 N N . LYS A 1 146 ? 9.57 36.156 14.062 1 97 146 LYS A N 1
ATOM 1098 C CA . LYS A 1 146 ? 9.102 36.688 15.336 1 97 146 LYS A CA 1
ATOM 1099 C C . LYS A 1 146 ? 8.047 35.781 15.953 1 97 146 LYS A C 1
ATOM 1101 O O . LYS A 1 146 ? 8.047 35.531 17.172 1 97 146 LYS A O 1
ATOM 1106 N N . THR A 1 147 ? 7.168 35.312 15.086 1 96.88 147 THR A N 1
ATOM 1107 C CA . THR A 1 147 ? 6.117 34.406 15.547 1 96.88 147 THR A CA 1
ATOM 1108 C C . THR A 1 147 ? 6.719 33.125 16.109 1 96.88 147 THR A C 1
ATOM 1110 O O . THR A 1 147 ? 6.25 32.625 17.125 1 96.88 147 THR A O 1
ATOM 1113 N N . LEU A 1 148 ? 7.754 32.594 15.445 1 97.56 148 LEU A N 1
ATOM 1114 C CA . LEU A 1 148 ? 8.438 31.391 15.914 1 97.56 148 LEU A CA 1
ATOM 1115 C C . LEU A 1 148 ? 9 31.609 17.312 1 97.56 148 LEU A C 1
ATOM 1117 O O . LEU A 1 148 ? 8.875 30.734 18.172 1 97.56 148 LEU A O 1
ATOM 1121 N N . ALA A 1 149 ? 9.531 32.75 17.516 1 96.38 149 ALA A N 1
ATOM 1122 C CA . ALA A 1 149 ? 10.102 33.094 18.812 1 96.38 149 ALA A CA 1
ATOM 1123 C C . ALA A 1 149 ? 9.016 33.219 19.875 1 96.38 149 ALA A C 1
ATOM 1125 O O . ALA A 1 149 ? 9.156 32.719 20.984 1 96.38 149 ALA A O 1
ATOM 1126 N N . VAL A 1 150 ? 7.98 33.875 19.531 1 95.88 150 VAL A N 1
ATOM 1127 C CA . VAL A 1 150 ? 6.859 34.094 20.438 1 95.88 150 VAL A CA 1
ATOM 1128 C C . VAL A 1 150 ? 6.285 32.75 20.891 1 95.88 150 VAL A C 1
ATOM 1130 O O . VAL A 1 150 ? 5.934 32.562 22.062 1 95.88 150 VAL A O 1
ATOM 1133 N N . ASN A 1 151 ? 6.227 31.812 19.969 1 95.81 151 ASN A N 1
ATOM 1134 C CA . ASN A 1 151 ? 5.617 30.516 20.25 1 95.81 151 ASN A CA 1
ATOM 1135 C C . ASN A 1 151 ? 6.633 29.547 20.844 1 95.81 151 ASN A C 1
ATOM 1137 O O . ASN A 1 151 ? 6.273 28.438 21.234 1 95.81 151 ASN A O 1
ATOM 1141 N N . GLY A 1 152 ? 7.871 29.938 20.906 1 95.56 152 GLY A N 1
ATOM 1142 C CA . GLY A 1 152 ? 8.867 29.141 21.609 1 95.56 152 GLY A CA 1
ATOM 1143 C C . GLY A 1 152 ? 9.5 28.078 20.734 1 95.56 152 GLY A C 1
ATOM 1144 O O . GLY A 1 152 ? 9.953 27.047 21.234 1 95.56 152 GLY A O 1
ATOM 1145 N N . TRP A 1 153 ? 9.539 28.266 19.406 1 97.19 153 TRP A N 1
ATOM 1146 C CA . TRP A 1 153 ? 10.117 27.281 18.484 1 97.19 153 TRP A CA 1
ATOM 1147 C C . TRP A 1 153 ? 11.609 27.531 18.297 1 97.19 153 TRP A C 1
ATOM 1149 O O . TRP A 1 153 ? 12.258 26.859 17.484 1 97.19 153 TRP A O 1
ATOM 1159 N N . ASP A 1 154 ? 12.188 28.406 19.016 1 93.5 154 ASP A N 1
ATOM 1160 C CA . ASP A 1 154 ? 13.578 28.797 18.859 1 93.5 154 ASP A CA 1
ATOM 1161 C C . ASP A 1 154 ? 14.523 27.781 19.484 1 93.5 154 ASP A C 1
ATOM 1163 O O . ASP A 1 154 ? 15.742 27.953 19.453 1 93.5 154 ASP A O 1
ATOM 1167 N N . PHE A 1 155 ? 13.984 26.641 19.953 1 94.94 155 PHE A N 1
ATOM 1168 C CA . PHE A 1 155 ? 14.82 25.594 20.531 1 94.94 155 PHE A CA 1
ATOM 1169 C C . PHE A 1 155 ? 15.539 24.812 19.438 1 94.94 155 PHE A C 1
ATOM 1171 O O . PHE A 1 155 ? 16.484 24.078 19.703 1 94.94 155 PHE A O 1
ATOM 1178 N N . ALA A 1 156 ? 15.141 24.922 18.203 1 94.12 156 ALA A N 1
ATOM 1179 C CA . ALA A 1 156 ? 15.727 24.266 17.047 1 94.12 156 ALA A CA 1
ATOM 1180 C C . ALA A 1 156 ? 15.703 25.172 15.82 1 94.12 156 ALA A C 1
ATOM 1182 O O . ALA A 1 156 ? 14.945 26.141 15.781 1 94.12 156 ALA A O 1
ATOM 1183 N N . PRO A 1 157 ? 16.609 24.875 14.844 1 94.88 157 PRO A N 1
ATOM 1184 C CA . PRO A 1 157 ? 16.516 25.656 13.602 1 94.88 157 PRO A CA 1
ATOM 1185 C C . PRO A 1 157 ? 15.188 25.438 12.875 1 94.88 157 PRO A C 1
ATOM 1187 O O . PRO A 1 157 ? 14.695 24.312 12.797 1 94.88 157 PRO A O 1
ATOM 1190 N N . VAL A 1 158 ? 14.633 26.547 12.469 1 98.06 158 VAL A N 1
ATOM 1191 C CA . VAL A 1 158 ? 13.445 26.5 11.617 1 98.06 158 VAL A CA 1
ATOM 1192 C C . VAL A 1 158 ? 13.781 27.078 10.25 1 98.06 158 VAL A C 1
ATOM 1194 O O . VAL A 1 158 ? 14.234 28.219 10.141 1 98.06 158 VAL A O 1
ATOM 1197 N N . ASP A 1 159 ? 13.602 26.266 9.266 1 98.69 159 ASP A N 1
ATOM 1198 C CA . ASP A 1 159 ? 13.844 26.688 7.887 1 98.69 159 ASP A CA 1
ATOM 1199 C C . ASP A 1 159 ? 12.555 27.172 7.234 1 98.69 159 ASP A C 1
ATOM 1201 O O . ASP A 1 159 ? 11.633 26.391 6.992 1 98.69 159 ASP A O 1
ATOM 1205 N N . ILE A 1 160 ? 12.516 28.453 6.984 1 98.75 160 ILE A N 1
ATOM 1206 C CA . ILE A 1 160 ? 11.43 28.984 6.172 1 98.75 160 ILE A CA 1
ATOM 1207 C C . ILE A 1 160 ? 11.719 28.734 4.695 1 98.75 160 ILE A C 1
ATOM 1209 O O . ILE A 1 160 ? 12.484 29.484 4.078 1 98.75 160 ILE A O 1
ATOM 1213 N N . LEU A 1 161 ? 11.07 27.797 4.121 1 98.81 161 LEU A N 1
ATOM 1214 C CA . LEU A 1 161 ? 11.461 27.156 2.869 1 98.81 161 LEU A CA 1
ATOM 1215 C C . LEU A 1 161 ? 11.453 28.172 1.724 1 98.81 161 LEU A C 1
ATOM 1217 O O . LEU A 1 161 ? 12.195 28.016 0.752 1 98.81 161 LEU A O 1
ATOM 1221 N N . ASP A 1 162 ? 10.602 29.188 1.793 1 98.69 162 ASP A N 1
ATOM 1222 C CA . ASP A 1 162 ? 10.461 30.141 0.697 1 98.69 162 ASP A CA 1
ATOM 1223 C C . ASP A 1 162 ? 11.109 31.484 1.049 1 98.69 162 ASP A C 1
ATOM 1225 O O . ASP A 1 162 ? 10.734 32.531 0.504 1 98.69 162 ASP A O 1
ATOM 1229 N N . GLU A 1 163 ? 11.977 31.453 1.986 1 98.25 163 GLU A N 1
ATOM 1230 C CA . GLU A 1 163 ? 12.688 32.656 2.404 1 98.25 163 GLU A CA 1
ATOM 1231 C C . GLU A 1 163 ? 13.469 33.25 1.244 1 98.25 163 GLU A C 1
ATOM 1233 O O . GLU A 1 163 ? 13.477 34.469 1.073 1 98.25 163 GLU A O 1
ATOM 1238 N N . GLU A 1 164 ? 14.125 32.438 0.415 1 97.62 164 GLU A N 1
ATOM 1239 C CA . GLU A 1 164 ? 15.039 32.938 -0.6 1 97.62 164 GLU A CA 1
ATOM 1240 C C . GLU A 1 164 ? 14.492 32.719 -2.006 1 97.62 164 GLU A C 1
ATOM 1242 O O . GLU A 1 164 ? 15.078 33.188 -2.988 1 97.62 164 GLU A O 1
ATOM 1247 N N . GLY A 1 165 ? 13.438 31.938 -2.053 1 97.56 165 GLY A N 1
ATOM 1248 C CA . GLY A 1 165 ? 12.898 31.719 -3.385 1 97.56 165 GLY A CA 1
ATOM 1249 C C . GLY A 1 165 ? 11.969 30.531 -3.463 1 97.56 165 GLY A C 1
ATOM 1250 O O . GLY A 1 165 ? 11.562 29.984 -2.436 1 97.56 165 GLY A O 1
ATOM 1251 N N . THR A 1 166 ? 11.57 30.266 -4.707 1 98.44 166 THR A N 1
ATOM 1252 C CA . THR A 1 166 ? 10.633 29.188 -4.996 1 98.44 166 THR A CA 1
ATOM 1253 C C . THR A 1 166 ? 11.18 28.281 -6.09 1 98.44 166 THR A C 1
ATOM 1255 O O . THR A 1 166 ? 12.172 28.609 -6.742 1 98.44 166 THR A O 1
ATOM 1258 N N . THR A 1 167 ? 10.641 27.094 -6.23 1 98.75 167 THR A N 1
ATOM 1259 C CA . THR A 1 167 ? 10.945 26.156 -7.305 1 98.75 167 THR A CA 1
ATOM 1260 C C . THR A 1 167 ? 9.695 25.375 -7.703 1 98.75 167 THR A C 1
ATOM 1262 O O . THR A 1 167 ? 8.742 25.281 -6.922 1 98.75 167 THR A O 1
ATOM 1265 N N . MET A 1 168 ? 9.648 24.969 -8.961 1 98.75 168 MET A N 1
ATOM 1266 C CA . MET A 1 168 ? 8.516 24.188 -9.453 1 98.75 168 MET A CA 1
ATOM 1267 C C . MET A 1 168 ? 8.789 22.688 -9.344 1 98.75 168 MET A C 1
ATOM 1269 O O . MET A 1 168 ? 9.852 22.219 -9.742 1 98.75 168 MET A O 1
ATOM 1273 N N . LEU A 1 169 ? 7.934 21.984 -8.742 1 98.81 169 LEU A N 1
ATOM 1274 C CA . LEU A 1 169 ? 7.945 20.516 -8.75 1 98.81 169 LEU A CA 1
ATOM 1275 C C . LEU A 1 169 ? 6.875 19.984 -9.695 1 98.81 169 LEU A C 1
ATOM 1277 O O . LEU A 1 169 ? 5.766 20.516 -9.758 1 98.81 169 LEU A O 1
ATOM 1281 N N . PRO A 1 170 ? 7.172 18.922 -10.422 1 98.44 170 PRO A N 1
ATOM 1282 C CA . PRO A 1 170 ? 6.164 18.344 -11.32 1 98.44 170 PRO A CA 1
ATOM 1283 C C . PRO A 1 170 ? 4.988 17.734 -10.562 1 98.44 170 PRO A C 1
ATOM 1285 O O . PRO A 1 170 ? 5.168 17.188 -9.469 1 98.44 170 PRO A O 1
ATOM 1288 N N . VAL A 1 171 ? 3.83 17.844 -11.125 1 98.12 171 VAL A N 1
ATOM 1289 C CA . VAL A 1 171 ? 2.629 17.156 -10.664 1 98.12 171 VAL A CA 1
ATOM 1290 C C . VAL A 1 171 ? 2.223 16.078 -11.672 1 98.12 171 VAL A C 1
ATOM 1292 O O . VAL A 1 171 ? 1.666 16.391 -12.727 1 98.12 171 VAL A O 1
ATOM 1295 N N . LYS A 1 172 ? 2.389 14.898 -11.32 1 94.62 172 LYS A N 1
ATOM 1296 C CA . LYS A 1 172 ? 2.064 13.805 -12.234 1 94.62 172 LYS A CA 1
ATOM 1297 C C . LYS A 1 172 ? 0.592 13.414 -12.125 1 94.62 172 LYS A C 1
ATOM 1299 O O . LYS A 1 172 ? 0.098 13.141 -11.023 1 94.62 172 LYS A O 1
ATOM 1304 N N . GLY A 1 173 ? -0.064 13.438 -13.242 1 93.25 173 GLY A N 1
ATOM 1305 C CA . GLY A 1 173 ? -1.434 12.953 -13.273 1 93.25 173 GLY A CA 1
ATOM 1306 C C . GLY A 1 173 ? -2.441 13.969 -12.773 1 93.25 173 GLY A C 1
ATOM 1307 O O . GLY A 1 173 ? -3.602 13.633 -12.531 1 93.25 173 GLY A O 1
ATOM 1308 N N . GLY A 1 174 ? -2.068 15.18 -12.641 1 96 174 GLY A N 1
ATOM 1309 C CA . GLY A 1 174 ? -2.961 16.188 -12.109 1 96 174 GLY A CA 1
ATOM 1310 C C . GLY A 1 174 ? -3.979 16.688 -13.117 1 96 174 GLY A C 1
ATOM 1311 O O . GLY A 1 174 ? -3.709 16.688 -14.32 1 96 174 GLY A O 1
ATOM 1312 N N . LYS A 1 175 ? -5.098 17.047 -12.625 1 96.25 175 LYS A N 1
ATOM 1313 C CA . LYS A 1 175 ? -6.168 17.672 -13.391 1 96.25 175 LYS A CA 1
ATOM 1314 C C . LYS A 1 175 ? -5.953 19.172 -13.523 1 96.25 175 LYS A C 1
ATOM 1316 O O . LYS A 1 175 ? -6.129 19.734 -14.602 1 96.25 175 LYS A O 1
ATOM 1321 N N . TRP A 1 176 ? -5.492 19.734 -12.508 1 96.75 176 TRP A N 1
ATOM 1322 C CA . TRP A 1 176 ? -5.453 21.188 -12.383 1 96.75 176 TRP A CA 1
ATOM 1323 C C . TRP A 1 176 ? -4.062 21.719 -12.703 1 96.75 176 TRP A C 1
ATOM 1325 O O . TRP A 1 176 ? -3.922 22.812 -13.25 1 96.75 176 TRP A O 1
ATOM 1335 N N . PHE A 1 177 ? -3.068 20.922 -12.297 1 97.38 177 PHE A N 1
ATOM 1336 C CA . PHE A 1 177 ? -1.7 21.406 -12.422 1 97.38 177 PHE A CA 1
ATOM 1337 C C . PHE A 1 177 ? -0.82 20.375 -13.125 1 97.38 177 PHE A C 1
ATOM 1339 O O . PHE A 1 177 ? -1.054 19.172 -13.008 1 97.38 177 PHE A O 1
ATOM 1346 N N . THR A 1 178 ? 0.219 20.875 -13.773 1 97.88 178 THR A N 1
ATOM 1347 C CA . THR A 1 178 ? 1.312 20.031 -14.234 1 97.88 178 THR A CA 1
ATOM 1348 C C . THR A 1 178 ? 2.541 20.188 -13.344 1 97.88 178 THR A C 1
ATOM 1350 O O . THR A 1 178 ? 3.453 19.359 -13.375 1 97.88 178 THR A O 1
ATOM 1353 N N . GLU A 1 179 ? 2.537 21.297 -12.672 1 98.56 179 GLU A N 1
ATOM 1354 C CA . GLU A 1 179 ? 3.605 21.609 -11.727 1 98.56 179 GLU A CA 1
ATOM 1355 C C . GLU A 1 179 ? 3.098 22.469 -10.578 1 98.56 179 GLU A C 1
ATOM 1357 O O . GLU A 1 179 ? 2.029 23.078 -10.672 1 98.56 179 GLU A O 1
ATOM 1362 N N . MET A 1 180 ? 3.846 22.5 -9.523 1 98.69 180 MET A N 1
ATOM 1363 C CA . MET A 1 180 ? 3.482 23.266 -8.336 1 98.69 180 MET A CA 1
ATOM 1364 C C . MET A 1 180 ? 4.688 24.016 -7.785 1 98.69 180 MET A C 1
ATOM 1366 O O . MET A 1 180 ? 5.789 23.469 -7.719 1 98.69 180 MET A O 1
ATOM 1370 N N . SER A 1 181 ? 4.445 25.297 -7.422 1 98.75 181 SER A N 1
ATOM 1371 C CA . SER A 1 181 ? 5.504 26.109 -6.832 1 98.75 181 SER A CA 1
ATOM 1372 C C . SER A 1 181 ? 5.637 25.844 -5.336 1 98.75 181 SER A C 1
ATOM 1374 O O . SER A 1 181 ? 4.664 25.969 -4.59 1 98.75 181 SER A O 1
ATOM 1376 N N . VAL A 1 182 ? 6.82 25.453 -4.883 1 98.88 182 VAL A N 1
ATOM 1377 C CA . VAL A 1 182 ? 7.121 25.203 -3.479 1 98.88 182 VAL A CA 1
ATOM 1378 C C . VAL A 1 182 ? 8.289 26.078 -3.035 1 98.88 182 VAL A C 1
ATOM 1380 O O . VAL A 1 182 ? 8.93 26.734 -3.859 1 98.88 182 VAL A O 1
ATOM 1383 N N . GLY A 1 183 ? 8.508 26.234 -1.724 1 98.81 183 GLY A N 1
ATOM 1384 C CA . GLY A 1 183 ? 9.734 26.875 -1.281 1 98.81 183 GLY A CA 1
ATOM 1385 C C . GLY A 1 183 ? 10.992 26.203 -1.796 1 98.81 183 GLY A C 1
ATOM 1386 O O . GLY A 1 183 ? 11.109 24.984 -1.742 1 98.81 183 GLY A O 1
ATOM 1387 N N . SER A 1 184 ? 11.938 26.953 -2.236 1 98.75 184 SER A N 1
ATOM 1388 C CA . SER A 1 184 ? 13.094 26.406 -2.936 1 98.75 184 SER A CA 1
ATOM 1389 C C . SER A 1 184 ? 13.961 25.578 -2.002 1 98.75 184 SER A C 1
ATOM 1391 O O . SER A 1 184 ? 14.617 24.625 -2.436 1 98.75 184 SER A O 1
ATOM 1393 N N . HIS A 1 185 ? 13.961 25.891 -0.684 1 98.81 185 HIS A N 1
ATOM 1394 C CA . HIS A 1 185 ? 14.805 25.172 0.263 1 98.81 185 HIS A CA 1
ATOM 1395 C C . HIS A 1 185 ? 14.344 23.719 0.423 1 98.81 185 HIS A C 1
ATOM 1397 O O . HIS A 1 185 ? 15.086 22.891 0.949 1 98.81 185 HIS A O 1
ATOM 1403 N N . LEU A 1 186 ? 13.102 23.406 -0.035 1 98.81 186 LEU A N 1
ATOM 1404 C CA . LEU A 1 186 ? 12.609 22.031 0.072 1 98.81 186 LEU A CA 1
ATOM 1405 C C . LEU A 1 186 ? 13.578 21.047 -0.58 1 98.81 186 LEU A C 1
ATOM 1407 O O . LEU A 1 186 ? 13.727 19.922 -0.116 1 98.81 186 LEU A O 1
ATOM 1411 N N . LEU A 1 187 ? 14.297 21.484 -1.585 1 98.5 187 LEU A N 1
ATOM 1412 C CA . 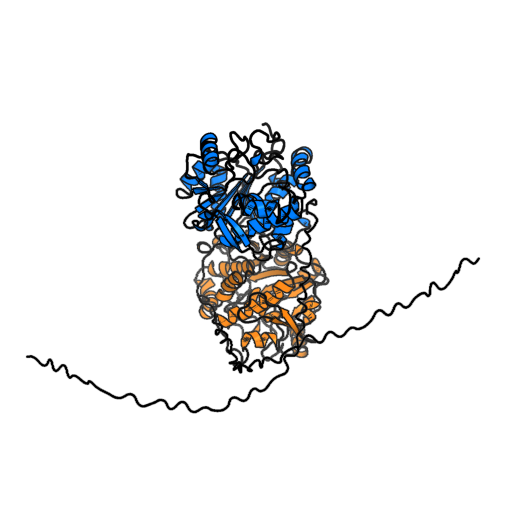LEU A 1 187 ? 15.211 20.656 -2.357 1 98.5 187 LEU A CA 1
ATOM 1413 C C . LEU A 1 187 ? 16.453 20.312 -1.548 1 98.5 187 LEU A C 1
ATOM 1415 O O . LEU A 1 187 ? 17.219 19.422 -1.918 1 98.5 187 LEU A O 1
ATOM 1419 N N . ASN A 1 188 ? 16.656 21.016 -0.452 1 98.44 188 ASN A N 1
ATOM 1420 C CA . ASN A 1 188 ? 17.844 20.812 0.367 1 98.44 188 ASN A CA 1
ATOM 1421 C C . ASN A 1 188 ? 17.688 19.594 1.284 1 98.44 188 ASN A C 1
ATOM 1423 O O . ASN A 1 188 ? 18.625 19.234 1.988 1 98.44 188 ASN A O 1
ATOM 1427 N N . TYR A 1 189 ? 16.594 18.953 1.26 1 98.81 189 TYR A N 1
ATOM 1428 C CA . TYR A 1 189 ? 16.312 17.875 2.197 1 98.81 189 TYR A CA 1
ATOM 1429 C C . TYR A 1 189 ? 16.219 16.531 1.47 1 98.81 189 TYR A C 1
ATOM 1431 O O . TYR A 1 189 ? 15.672 16.469 0.367 1 98.81 189 TYR A O 1
ATOM 1439 N N . ASP A 1 190 ? 16.703 15.5 2.162 1 98.38 190 ASP A N 1
ATOM 1440 C CA . ASP A 1 190 ? 16.688 14.148 1.614 1 98.38 190 ASP A CA 1
ATOM 1441 C C . ASP A 1 190 ? 15.414 13.406 2.004 1 98.38 190 ASP A C 1
ATOM 1443 O O . ASP A 1 190 ? 14.977 12.492 1.3 1 98.38 190 ASP A O 1
ATOM 1447 N N . SER A 1 191 ? 14.891 13.688 3.143 1 98.69 191 SER A N 1
ATOM 1448 C CA . SER A 1 191 ? 13.664 13.062 3.633 1 98.69 191 SER A CA 1
ATOM 1449 C C . SER A 1 191 ? 12.805 14.062 4.398 1 98.69 191 SER A C 1
ATOM 1451 O O . SER A 1 191 ? 13.289 15.125 4.801 1 98.69 191 SER A O 1
ATOM 1453 N N . LEU A 1 192 ? 11.508 13.758 4.527 1 98.88 192 LEU A N 1
ATOM 1454 C CA . LEU A 1 192 ? 10.547 14.648 5.164 1 98.88 192 LEU A CA 1
ATOM 1455 C C . LEU A 1 192 ? 9.672 13.883 6.156 1 98.88 192 LEU A C 1
ATOM 1457 O O . LEU A 1 192 ? 9.039 12.898 5.793 1 98.88 192 LEU A O 1
ATOM 1461 N N . LEU A 1 193 ? 9.711 14.281 7.387 1 98.88 193 LEU A N 1
ATOM 1462 C CA . LEU A 1 193 ? 8.727 13.844 8.367 1 98.88 193 LEU A CA 1
ATOM 1463 C C . LEU A 1 193 ? 7.547 14.812 8.43 1 98.88 193 LEU A C 1
ATOM 1465 O O . LEU A 1 193 ? 7.711 15.977 8.797 1 98.88 193 LEU A O 1
ATOM 1469 N N . VAL A 1 194 ? 6.418 14.328 8.047 1 98.94 194 VAL A N 1
ATOM 1470 C CA . VAL A 1 194 ? 5.203 15.133 8.109 1 98.94 194 VAL A CA 1
ATOM 1471 C C . VAL A 1 194 ? 4.52 14.93 9.461 1 98.94 194 VAL A C 1
ATOM 1473 O O . VAL A 1 194 ? 3.764 13.977 9.648 1 98.94 194 VAL A O 1
ATOM 1476 N N . LEU A 1 195 ? 4.762 15.836 10.352 1 98.94 195 LEU A N 1
ATOM 1477 C CA . LEU A 1 195 ? 4.223 15.797 11.703 1 98.94 195 LEU A CA 1
ATOM 1478 C C . LEU A 1 195 ? 3.031 16.734 11.836 1 98.94 195 LEU A C 1
ATOM 1480 O O . LEU A 1 195 ? 3.207 17.953 12.016 1 98.94 195 LEU A O 1
ATOM 1484 N N . THR A 1 196 ? 1.865 16.141 11.836 1 98.88 196 THR A N 1
ATOM 1485 C CA . THR A 1 196 ? 0.649 16.906 11.617 1 98.88 196 THR A CA 1
ATOM 1486 C C . THR A 1 196 ? -0.204 16.953 12.883 1 98.88 196 THR A C 1
ATOM 1488 O O . THR A 1 196 ? -0.431 15.922 13.516 1 98.88 196 THR A O 1
ATOM 1491 N N . HIS A 1 197 ? -0.574 18.156 13.273 1 98.75 197 HIS A N 1
ATOM 1492 C CA . HIS A 1 197 ? -1.72 18.312 14.164 1 98.75 197 HIS A CA 1
ATOM 1493 C C . HIS A 1 197 ? -3.033 18.188 13.398 1 98.75 197 HIS A C 1
ATOM 1495 O O . HIS A 1 197 ? -3.379 19.078 12.609 1 98.75 197 HIS A O 1
ATOM 1501 N N . PHE A 1 198 ? -3.711 17.062 13.578 1 98.81 198 PHE A N 1
ATOM 1502 C CA . PHE A 1 198 ? -4.965 16.828 12.867 1 98.81 198 PHE A CA 1
ATOM 1503 C C . PHE A 1 198 ? -6.105 17.609 13.523 1 98.81 198 PHE A C 1
ATOM 1505 O O . PHE A 1 198 ? -6.348 17.453 14.727 1 98.81 198 PHE A O 1
ATOM 1512 N N . LYS A 1 199 ? -6.82 18.391 12.711 1 98 199 LYS A N 1
ATOM 1513 C CA . LYS A 1 199 ? -7.914 19.219 13.219 1 98 199 LYS A CA 1
ATOM 1514 C C . LYS A 1 199 ? -8.836 19.656 12.086 1 98 199 LYS A C 1
ATOM 1516 O O . LYS A 1 199 ? -8.703 19.203 10.953 1 98 199 LYS A O 1
ATOM 1521 N N . GLY A 1 200 ? -9.867 20.469 12.453 1 98.19 200 GLY A N 1
ATOM 1522 C CA . GLY A 1 200 ? -10.742 21.047 11.445 1 98.19 200 GLY A CA 1
ATOM 1523 C C . GLY A 1 200 ? -10.094 22.172 10.672 1 98.19 200 GLY A C 1
ATOM 1524 O O . GLY A 1 200 ? -8.977 22.594 10.984 1 98.19 200 GLY A O 1
ATOM 1525 N N . HIS A 1 201 ? -10.773 22.547 9.625 1 97.75 201 HIS A N 1
ATOM 1526 C CA . HIS A 1 201 ? -10.359 23.672 8.812 1 97.75 201 HIS A CA 1
ATOM 1527 C C . HIS A 1 201 ? -11.547 24.344 8.141 1 97.75 201 HIS A C 1
ATOM 1529 O O . HIS A 1 201 ? -12.438 23.672 7.629 1 97.75 201 HIS A O 1
ATOM 1535 N N . THR A 1 202 ? -11.547 25.656 8.039 1 95.12 202 THR A N 1
ATOM 1536 C CA . THR A 1 202 ? -12.688 26.438 7.586 1 95.12 202 THR A CA 1
ATOM 1537 C C . THR A 1 202 ? -12.953 26.203 6.102 1 95.12 202 THR A C 1
ATOM 1539 O O . THR A 1 202 ? -14.109 26.203 5.664 1 95.12 202 THR A O 1
ATOM 1542 N N . MET A 1 203 ? -11.953 26.016 5.328 1 95.06 203 MET A N 1
ATOM 1543 C CA . MET A 1 203 ? -12.133 25.781 3.896 1 95.06 203 MET A CA 1
ATOM 1544 C C . MET A 1 203 ? -11.945 24.312 3.551 1 95.06 203 MET A C 1
ATOM 1546 O O . MET A 1 203 ? -12.734 23.75 2.789 1 95.06 203 MET A O 1
ATOM 1550 N N . GLY A 1 204 ? -10.961 23.688 4.145 1 97.12 204 GLY A N 1
ATOM 1551 C CA . GLY A 1 204 ? -10.586 22.328 3.785 1 97.12 204 GLY A CA 1
ATOM 1552 C C . GLY A 1 204 ? -11.438 21.266 4.473 1 97.12 204 GLY A C 1
ATOM 1553 O O . GLY A 1 204 ? -11.359 20.078 4.137 1 97.12 204 GLY A O 1
ATOM 1554 N N . GLY A 1 205 ? -12.258 21.703 5.414 1 98.38 205 GLY A N 1
ATOM 1555 C CA . GLY A 1 205 ? -12.992 20.75 6.238 1 98.38 205 GLY A CA 1
ATOM 1556 C C . GLY A 1 205 ? -12.156 20.172 7.367 1 98.38 205 GLY A C 1
ATOM 1557 O O . GLY A 1 205 ? -12.594 20.141 8.516 1 98.38 205 GLY A O 1
ATOM 1558 N N . PHE A 1 206 ? -11.039 19.719 7.008 1 98.69 206 PHE A N 1
ATOM 1559 C CA . PHE A 1 206 ? -10.055 19.297 7.988 1 98.69 206 PHE A CA 1
ATOM 1560 C C . PHE A 1 206 ? -8.641 19.516 7.461 1 98.69 206 PHE A C 1
ATOM 1562 O O . PHE A 1 206 ? -8.445 19.75 6.266 1 98.69 206 PHE A O 1
ATOM 1569 N N . GLY A 1 207 ? -7.707 19.562 8.422 1 98.62 207 GLY A N 1
ATOM 1570 C CA . GLY A 1 207 ? -6.285 19.578 8.109 1 98.62 207 GLY A CA 1
ATOM 1571 C C . GLY A 1 207 ? -5.555 18.344 8.602 1 98.62 207 GLY A C 1
ATOM 1572 O O . GLY A 1 207 ? -5.336 18.188 9.805 1 98.62 207 GLY A O 1
ATOM 1573 N N . GLY A 1 208 ? -5.207 17.438 7.707 1 98.81 208 GLY A N 1
ATOM 1574 C CA . GLY A 1 208 ? -4.34 16.297 7.949 1 98.81 208 GLY A CA 1
ATOM 1575 C C . GLY A 1 208 ? -2.982 16.438 7.281 1 98.81 208 GLY A C 1
ATOM 1576 O O . GLY A 1 208 ? -2.479 17.547 7.105 1 98.81 208 GLY A O 1
ATOM 1577 N N . SER A 1 209 ? -2.377 15.273 7 1 98.94 209 SER A N 1
ATOM 1578 C CA . SER A 1 209 ? -1.064 15.273 6.363 1 98.94 209 SER A CA 1
ATOM 1579 C C . SER A 1 209 ? -1.139 15.844 4.949 1 98.94 209 SER A C 1
ATOM 1581 O O . SER A 1 209 ? -0.209 16.516 4.492 1 98.94 209 SER A O 1
ATOM 1583 N N . ASP A 1 210 ? -2.24 15.562 4.301 1 98.88 210 ASP A N 1
ATOM 1584 C CA . ASP A 1 210 ? -2.436 16.094 2.951 1 98.88 210 ASP A CA 1
ATOM 1585 C C . ASP A 1 210 ? -2.33 17.609 2.936 1 98.88 210 ASP A C 1
ATOM 1587 O O . ASP A 1 210 ? -1.493 18.172 2.225 1 98.88 210 ASP A O 1
ATOM 1591 N N . LYS A 1 211 ? -3.086 18.297 3.768 1 98.75 211 LYS A N 1
ATOM 1592 C CA . LYS A 1 211 ? -3.07 19.75 3.822 1 98.75 211 LYS A CA 1
ATOM 1593 C C . LYS A 1 211 ? -1.74 20.266 4.367 1 98.75 211 LYS A C 1
ATOM 1595 O O . LYS A 1 211 ? -1.266 21.328 3.955 1 98.75 211 LYS A O 1
ATOM 1600 N N . ASN A 1 212 ? -1.188 19.531 5.316 1 98.75 212 ASN A N 1
ATOM 1601 C CA . ASN A 1 212 ? 0.072 19.953 5.914 1 98.75 212 ASN A CA 1
ATOM 1602 C C . ASN A 1 212 ? 1.162 20.125 4.863 1 98.75 212 ASN A C 1
ATOM 1604 O O . ASN A 1 212 ? 1.923 21.094 4.906 1 98.75 212 ASN A O 1
ATOM 1608 N N . ILE A 1 213 ? 1.197 19.234 3.902 1 98.88 213 ILE A N 1
ATOM 1609 C CA . ILE A 1 213 ? 2.26 19.391 2.914 1 98.88 213 ILE A CA 1
ATOM 1610 C C . ILE A 1 213 ? 1.703 20.062 1.66 1 98.88 213 ILE A C 1
ATOM 1612 O O . ILE A 1 213 ? 2.432 20.766 0.945 1 98.88 213 ILE A O 1
ATOM 1616 N N . GLY A 1 214 ? 0.468 19.922 1.399 1 98.69 214 GLY A N 1
ATOM 1617 C CA . GLY A 1 214 ? -0.131 20.531 0.227 1 98.69 214 GLY A CA 1
ATOM 1618 C C . GLY A 1 214 ? -0.119 22.047 0.278 1 98.69 214 GLY A C 1
ATOM 1619 O O . GLY A 1 214 ? 0.248 22.703 -0.699 1 98.69 214 GLY A O 1
ATOM 1620 N N . ILE A 1 215 ? -0.545 22.562 1.377 1 98.19 215 ILE A N 1
ATOM 1621 C CA . ILE A 1 215 ? -0.512 24.016 1.59 1 98.19 215 ILE A CA 1
ATOM 1622 C C . ILE A 1 215 ? 0.824 24.406 2.215 1 98.19 215 ILE A C 1
ATOM 1624 O O . I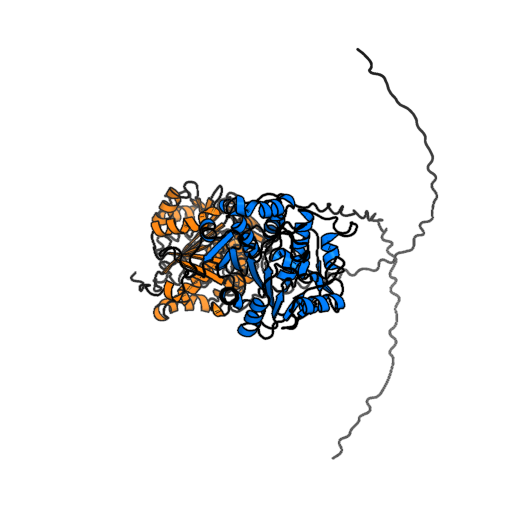LE A 1 215 ? 1.441 25.391 1.8 1 98.19 215 ILE A O 1
ATOM 1628 N N . GLY A 1 216 ? 1.306 23.609 3.094 1 98.31 216 GLY A N 1
ATOM 1629 C CA . GLY A 1 216 ? 2.426 23.984 3.943 1 98.31 216 GLY A CA 1
ATOM 1630 C C . GLY A 1 216 ? 3.756 23.969 3.213 1 98.31 216 GLY A C 1
ATOM 1631 O O . GLY A 1 216 ? 4.727 24.578 3.682 1 98.31 216 GLY A O 1
ATOM 1632 N N . CYS A 1 217 ? 3.854 23.281 2.156 1 98.75 217 CYS A N 1
ATOM 1633 C CA . CYS A 1 217 ? 5.109 23.281 1.412 1 98.75 217 CYS A CA 1
ATOM 1634 C C . CYS A 1 217 ? 5.023 24.203 0.199 1 98.75 217 CYS A C 1
ATOM 1636 O O . CYS A 1 217 ? 6.051 24.562 -0.386 1 98.75 217 CYS A O 1
ATOM 1638 N N . ALA A 1 218 ? 3.83 24.484 -0.231 1 98.62 218 ALA A N 1
ATOM 1639 C CA . ALA A 1 218 ? 3.678 25.531 -1.25 1 98.62 218 ALA A CA 1
ATOM 1640 C C . ALA A 1 218 ? 4.148 26.875 -0.729 1 98.62 218 ALA A C 1
ATOM 1642 O O . ALA A 1 218 ? 3.871 27.25 0.416 1 98.62 218 ALA A O 1
ATOM 1643 N N . ASP A 1 219 ? 4.816 27.609 -1.603 1 98.44 219 ASP A N 1
ATOM 1644 C CA . ASP A 1 219 ? 5.301 28.922 -1.154 1 98.44 219 ASP A CA 1
ATOM 1645 C C . ASP A 1 219 ? 4.152 29.906 -1.004 1 98.44 219 ASP A C 1
ATOM 1647 O O . ASP A 1 219 ? 3.098 29.75 -1.624 1 98.44 219 ASP A O 1
ATOM 1651 N N . GLY A 1 220 ? 4.395 30.953 -0.319 1 97.12 220 GLY A N 1
ATOM 1652 C CA . GLY A 1 220 ? 3.354 31.859 0.145 1 97.12 220 GLY A CA 1
ATOM 1653 C C . GLY A 1 220 ? 2.854 32.781 -0.936 1 97.12 220 GLY A C 1
ATOM 1654 O O . GLY A 1 220 ? 1.783 33.375 -0.8 1 97.12 220 GLY A O 1
ATOM 1655 N N . ARG A 1 221 ? 3.553 32.906 -2.041 1 95.88 221 ARG A N 1
ATOM 1656 C CA . ARG A 1 221 ? 3.197 33.969 -2.996 1 95.88 221 ARG A CA 1
ATOM 1657 C C . ARG A 1 221 ? 2.682 33.344 -4.301 1 95.88 221 ARG A C 1
ATOM 1659 O O . ARG A 1 221 ? 1.737 33.875 -4.898 1 95.88 221 ARG A O 1
ATOM 1666 N N . ILE A 1 222 ? 3.311 32.312 -4.676 1 96.62 222 ILE A N 1
ATOM 1667 C CA . ILE A 1 222 ? 2.969 31.734 -5.973 1 96.62 222 ILE A CA 1
ATOM 1668 C C . ILE A 1 222 ? 2.158 30.453 -5.77 1 96.62 222 ILE A C 1
ATOM 1670 O O . ILE A 1 222 ? 1.007 30.359 -6.203 1 96.62 222 ILE A O 1
ATOM 1674 N N . GLY A 1 223 ? 2.754 29.484 -5.074 1 97.88 223 GLY A N 1
ATOM 1675 C CA . GLY A 1 223 ? 2.129 28.188 -4.898 1 97.88 223 GLY A CA 1
ATOM 1676 C C . GLY A 1 223 ? 0.77 28.266 -4.227 1 97.88 223 GLY A C 1
ATOM 1677 O O . GLY A 1 223 ? -0.214 27.734 -4.746 1 97.88 223 GLY A O 1
ATOM 1678 N N . LYS A 1 224 ? 0.704 28.953 -3.133 1 96.94 224 LYS A N 1
ATOM 1679 C CA . LYS A 1 224 ? -0.561 29.062 -2.41 1 96.94 224 LYS A CA 1
ATOM 1680 C C . LYS A 1 224 ? -1.595 29.844 -3.215 1 96.94 224 LYS A C 1
ATOM 1682 O O . LYS A 1 224 ? -2.793 29.562 -3.129 1 96.94 224 LYS A O 1
ATOM 1687 N N . LYS A 1 225 ? -1.17 30.781 -3.957 1 95.12 225 LYS A N 1
ATOM 1688 C CA . LYS A 1 225 ? -2.076 31.469 -4.867 1 95.12 225 LYS A CA 1
ATOM 1689 C C . LYS A 1 225 ? -2.621 30.531 -5.934 1 95.12 225 LYS A C 1
ATOM 1691 O O . LYS A 1 225 ? -3.807 30.578 -6.262 1 95.12 225 LYS A O 1
ATOM 1696 N N . MET A 1 226 ? -1.762 29.703 -6.473 1 95.44 226 MET A N 1
ATOM 1697 C CA . MET A 1 226 ? -2.178 28.719 -7.465 1 95.44 226 MET A CA 1
ATOM 1698 C C . MET A 1 226 ? -3.307 27.844 -6.926 1 95.44 226 MET A C 1
ATOM 1700 O O . MET A 1 226 ? -4.254 27.531 -7.645 1 95.44 226 MET A O 1
ATOM 1704 N N . ILE A 1 227 ? -3.219 27.531 -5.688 1 96.75 227 ILE A N 1
ATOM 1705 C CA . ILE A 1 227 ? -4.148 26.594 -5.062 1 96.75 227 ILE A CA 1
ATOM 1706 C C . ILE A 1 227 ? -5.473 27.297 -4.773 1 96.75 227 ILE A C 1
ATOM 1708 O O . ILE A 1 227 ? -6.543 26.75 -5.043 1 96.75 227 ILE A O 1
ATOM 1712 N N . HIS A 1 228 ? -5.398 28.516 -4.316 1 94.38 228 HIS A N 1
ATOM 1713 C CA . HIS A 1 228 ? -6.57 29.156 -3.723 1 94.38 228 HIS A CA 1
ATOM 1714 C C . HIS A 1 228 ? -7.301 30.031 -4.742 1 94.38 228 HIS A C 1
ATOM 1716 O O . HIS A 1 228 ? -8.508 30.266 -4.617 1 94.38 228 HIS A O 1
ATOM 1722 N N . SER A 1 229 ? -6.727 30.641 -5.668 1 84.81 229 SER A N 1
ATOM 1723 C CA . SER A 1 229 ? -7.332 31.656 -6.523 1 84.81 229 SER A CA 1
ATOM 1724 C C . SER A 1 229 ? -7.332 31.219 -7.984 1 84.81 229 SER A C 1
ATOM 1726 O O . SER A 1 229 ? -8.172 31.656 -8.766 1 84.81 229 SER A O 1
ATOM 1728 N N . GLY A 1 230 ? -6.523 30.359 -8.352 1 70.19 230 GLY A N 1
ATOM 1729 C CA . GLY A 1 230 ? -6.359 30.078 -9.766 1 70.19 230 GLY A CA 1
ATOM 1730 C C . GLY A 1 230 ? -5.941 31.297 -10.578 1 70.19 230 GLY A C 1
ATOM 1731 O O . GLY A 1 230 ? -5.406 32.25 -10.031 1 70.19 230 GLY A O 1
ATOM 1732 N N . GLU A 1 231 ? -6.016 31.344 -11.875 1 63.41 231 GLU A N 1
ATOM 1733 C CA . GLU A 1 231 ? -5.543 32.406 -12.742 1 63.41 231 GLU A CA 1
ATOM 1734 C C . GLU A 1 231 ? -6.418 33.656 -12.602 1 63.41 231 GLU A C 1
ATOM 1736 O O . GLU A 1 231 ? -5.953 34.781 -12.812 1 63.41 231 GLU A O 1
ATOM 1741 N N . GLY A 1 232 ? -7.562 33.5 -12.32 1 60.09 232 GLY A N 1
ATOM 1742 C CA . GLY A 1 232 ? -8.375 34.719 -12.477 1 60.09 232 GLY A CA 1
ATOM 1743 C C . GLY A 1 232 ? -9.289 34.969 -11.297 1 60.09 232 GLY A C 1
ATOM 1744 O O . GLY A 1 232 ? -10.148 35.844 -11.344 1 60.09 232 GLY A O 1
ATOM 1745 N N . GLY A 1 233 ? -8.945 34.281 -10.188 1 65.62 233 GLY A N 1
ATOM 1746 C CA . GLY A 1 233 ? -10.07 34.406 -9.281 1 65.62 233 GLY A CA 1
ATOM 1747 C C . GLY A 1 233 ? -9.734 35.125 -7.984 1 65.62 233 GLY A C 1
ATOM 1748 O O . GLY A 1 233 ? -8.617 35.594 -7.816 1 65.62 233 GLY A O 1
ATOM 1749 N N . SER A 1 234 ? -10.758 35.562 -7.242 1 71.06 234 SER A N 1
ATOM 1750 C CA . SER A 1 234 ? -10.688 36.156 -5.922 1 71.06 234 SER A CA 1
ATOM 1751 C C . SER A 1 234 ? -9.867 35.312 -4.957 1 71.06 234 SER A C 1
ATOM 1753 O O . SER A 1 234 ? -9.812 34.094 -5.098 1 71.06 234 SER A O 1
ATOM 1755 N N . GLN A 1 235 ? -9.352 36.094 -4.066 1 70.44 235 GLN A N 1
ATOM 1756 C CA . GLN A 1 235 ? -8.617 35.438 -2.984 1 70.44 235 GLN A CA 1
ATOM 1757 C C . GLN A 1 235 ? -9.5 34.438 -2.266 1 70.44 235 GLN A C 1
ATOM 1759 O O . GLN A 1 235 ? -10.594 34.781 -1.8 1 70.44 235 GLN A O 1
ATOM 1764 N N . TRP A 1 236 ? -9.508 33.375 -2.506 1 77.25 236 TRP A N 1
ATOM 1765 C CA . TRP A 1 236 ? -10.227 32.25 -1.878 1 77.25 236 TRP A CA 1
ATOM 1766 C C . TRP A 1 236 ? -11.422 31.828 -2.723 1 77.25 236 TRP A C 1
ATOM 1768 O O . TRP A 1 236 ? -12.406 31.312 -2.195 1 77.25 236 TRP A O 1
ATOM 1778 N N . GLY A 1 237 ? -11.438 32.094 -3.898 1 79.94 237 GLY A N 1
ATOM 1779 C CA . GLY A 1 237 ? -12.57 31.859 -4.789 1 79.94 237 GLY A CA 1
ATOM 1780 C C . GLY A 1 237 ? -12.797 30.391 -5.102 1 79.94 237 GLY A C 1
ATOM 1781 O O . GLY A 1 237 ? -13.867 30.016 -5.586 1 79.94 237 GLY A O 1
ATOM 1782 N N . ILE A 1 238 ? -11.883 29.625 -4.777 1 86.38 238 ILE A N 1
ATOM 1783 C CA . ILE A 1 238 ? -11.984 28.188 -5.062 1 86.38 238 ILE A CA 1
ATOM 1784 C C . ILE A 1 238 ? -12.32 27.438 -3.781 1 86.38 238 ILE A C 1
ATOM 1786 O O . ILE A 1 238 ? -11.656 27.594 -2.758 1 86.38 238 ILE A O 1
ATOM 1790 N N . ASP A 1 239 ? -13.406 26.688 -3.848 1 92.12 239 ASP A N 1
ATOM 1791 C CA . ASP A 1 239 ? -13.859 26 -2.643 1 92.12 239 ASP A CA 1
ATOM 1792 C C . ASP A 1 239 ? -14.32 24.578 -2.959 1 92.12 239 ASP A C 1
ATOM 1794 O O . ASP A 1 239 ? -14.234 24.141 -4.105 1 92.12 239 ASP A O 1
ATOM 1798 N N . LYS A 1 240 ? -14.57 23.891 -1.868 1 95.56 240 LYS A N 1
ATOM 1799 C CA . LYS A 1 240 ? -15.172 22.562 -1.933 1 95.56 240 LYS A CA 1
ATOM 1800 C C . LYS A 1 240 ? -14.312 21.625 -2.775 1 95.56 240 LYS A C 1
ATOM 1802 O O . LYS A 1 240 ? -13.094 21.562 -2.613 1 95.56 240 LYS A O 1
ATOM 1807 N N . GLU A 1 241 ? -14.859 20.906 -3.645 1 97.56 241 GLU A N 1
ATOM 1808 C CA . GLU A 1 241 ? -14.133 19.828 -4.32 1 97.56 241 GLU A CA 1
ATOM 1809 C C . GLU A 1 241 ? -12.93 20.375 -5.094 1 97.56 241 GLU A C 1
ATOM 1811 O O . GLU A 1 241 ? -11.852 19.797 -5.059 1 97.56 241 GLU A O 1
ATOM 1816 N N . GLU A 1 242 ? -13.125 21.438 -5.805 1 96.25 242 GLU A N 1
ATOM 1817 C CA . GLU A 1 242 ? -12.008 21.984 -6.582 1 96.25 242 GLU A CA 1
ATOM 1818 C C . GLU A 1 242 ? -10.836 22.344 -5.68 1 96.25 242 GLU A C 1
ATOM 1820 O O . GLU A 1 242 ? -9.68 22.047 -6.008 1 96.25 242 GLU A O 1
ATOM 1825 N N . PHE A 1 243 ? -11.133 23 -4.602 1 97 243 PHE A N 1
ATOM 1826 C CA . PHE A 1 243 ? -10.078 23.359 -3.662 1 97 243 PHE A CA 1
ATOM 1827 C C . PHE A 1 243 ? -9.367 22.125 -3.137 1 97 243 PHE A C 1
ATOM 1829 O O . PHE A 1 243 ? -8.141 22.078 -3.082 1 97 243 PHE A O 1
ATOM 1836 N N . MET A 1 244 ? -10.148 21.109 -2.768 1 98.56 244 MET A N 1
ATOM 1837 C CA . MET A 1 244 ? -9.586 19.875 -2.24 1 98.56 244 MET A CA 1
ATOM 1838 C C . MET A 1 244 ? -8.664 19.219 -3.264 1 98.56 244 MET A C 1
ATOM 1840 O O . MET A 1 244 ? -7.609 18.688 -2.906 1 98.56 244 MET A O 1
ATOM 1844 N N . GLU A 1 245 ? -9.047 19.234 -4.48 1 98.5 245 GLU A N 1
ATOM 1845 C CA . GLU A 1 245 ? -8.258 18.609 -5.539 1 98.5 245 GLU A CA 1
ATOM 1846 C C . GLU A 1 245 ? -6.969 19.375 -5.797 1 98.5 245 GLU A C 1
ATOM 1848 O O . GLU A 1 245 ? -5.906 18.781 -5.965 1 98.5 245 GLU A O 1
ATOM 1853 N N . ARG A 1 246 ? -7.047 20.688 -5.789 1 97.88 246 ARG A N 1
ATOM 1854 C CA . ARG A 1 246 ? -5.867 21.516 -5.988 1 97.88 246 ARG A CA 1
ATOM 1855 C C . ARG A 1 246 ? -4.867 21.328 -4.852 1 97.88 246 ARG A C 1
ATOM 1857 O O . ARG A 1 246 ? -3.668 21.172 -5.094 1 97.88 246 ARG A O 1
ATOM 1864 N N . LEU A 1 247 ? -5.387 21.375 -3.709 1 98.19 247 LEU A N 1
ATOM 1865 C CA . LEU A 1 247 ? -4.586 21.125 -2.514 1 98.19 247 LEU A CA 1
ATOM 1866 C C . LEU A 1 247 ? -3.893 19.766 -2.596 1 98.19 247 LEU A C 1
ATOM 1868 O O . LEU A 1 247 ? -2.697 19.656 -2.312 1 98.19 247 LEU A O 1
ATOM 1872 N N . THR A 1 248 ? -4.605 18.75 -2.965 1 98.81 248 THR A N 1
ATOM 1873 C CA . THR A 1 248 ? -4.102 17.375 -3.025 1 98.81 248 THR A CA 1
ATOM 1874 C C . THR A 1 248 ? -3.041 17.25 -4.113 1 98.81 248 THR A C 1
ATOM 1876 O O . THR A 1 248 ? -2.043 16.547 -3.93 1 98.81 248 THR A O 1
ATOM 1879 N N . GLU A 1 249 ? -3.234 17.906 -5.23 1 98.75 249 GLU A N 1
ATOM 1880 C CA . GLU A 1 249 ? -2.227 17.875 -6.285 1 98.75 249 GLU A CA 1
ATOM 1881 C C . GLU A 1 249 ? -0.934 18.547 -5.832 1 98.75 249 GLU A C 1
ATOM 1883 O O . GLU A 1 249 ? 0.16 18.109 -6.199 1 98.75 249 GLU A O 1
ATOM 1888 N N . SER A 1 250 ? -1.102 19.578 -5.082 1 98.81 250 SER A N 1
ATOM 1889 C CA . SER A 1 250 ? 0.072 20.203 -4.473 1 98.81 250 SER A CA 1
ATOM 1890 C C . SER A 1 250 ? 0.794 19.219 -3.551 1 98.81 250 SER A C 1
ATOM 1892 O O . SER A 1 250 ? 2.021 19.109 -3.596 1 98.81 250 SER A O 1
ATOM 1894 N N . SER A 1 251 ? 0.042 18.562 -2.719 1 98.81 251 SER A N 1
ATOM 1895 C CA . SER A 1 251 ? 0.601 17.531 -1.839 1 98.81 251 SER A CA 1
ATOM 1896 C C . SER A 1 251 ? 1.327 16.453 -2.635 1 98.81 251 SER A C 1
ATOM 1898 O O . SER A 1 251 ? 2.383 15.977 -2.217 1 98.81 251 SER A O 1
ATOM 1900 N N . LYS A 1 252 ? 0.773 16.078 -3.723 1 98.75 252 LYS A N 1
ATOM 1901 C CA . LYS A 1 252 ? 1.358 15.023 -4.559 1 98.75 252 LYS A CA 1
ATOM 1902 C C . LYS A 1 252 ? 2.736 15.438 -5.066 1 98.75 252 LYS A C 1
ATOM 1904 O O . LYS A 1 252 ? 3.65 14.609 -5.129 1 98.75 252 LYS A O 1
ATOM 1909 N N . ALA A 1 253 ? 2.877 16.703 -5.473 1 98.75 253 ALA A N 1
ATOM 1910 C CA . ALA A 1 253 ? 4.176 17.203 -5.926 1 98.75 253 ALA A CA 1
ATOM 1911 C C . ALA A 1 253 ? 5.246 16.984 -4.859 1 98.75 253 ALA A C 1
ATOM 1913 O O . ALA A 1 253 ? 6.336 16.484 -5.16 1 98.75 253 ALA A O 1
ATOM 1914 N N . THR A 1 254 ? 4.898 17.297 -3.664 1 98.81 254 THR A N 1
ATOM 1915 C CA . THR A 1 254 ? 5.832 17.156 -2.553 1 98.81 254 THR A CA 1
ATOM 1916 C C . THR A 1 254 ? 6.086 15.688 -2.24 1 98.81 254 THR A C 1
ATOM 1918 O O . THR A 1 254 ? 7.238 15.273 -2.084 1 98.81 254 THR A O 1
ATOM 1921 N N . ALA A 1 255 ? 5.039 14.898 -2.135 1 98.56 255 ALA A N 1
ATOM 1922 C CA . ALA A 1 255 ? 5.168 13.477 -1.832 1 98.56 255 ALA A CA 1
ATOM 1923 C C . ALA A 1 255 ? 6.016 12.766 -2.883 1 98.56 255 ALA A C 1
ATOM 1925 O O . ALA A 1 255 ? 6.902 11.977 -2.545 1 98.56 255 ALA A O 1
ATOM 1926 N N . ASP A 1 256 ? 5.781 13.094 -4.16 1 97.5 256 ASP A N 1
ATOM 1927 C CA . ASP A 1 256 ? 6.539 12.477 -5.246 1 97.5 256 ASP A CA 1
ATOM 1928 C C . ASP A 1 256 ? 8.008 12.883 -5.188 1 97.5 256 ASP A C 1
ATOM 1930 O O . ASP A 1 256 ? 8.891 12.078 -5.504 1 97.5 256 ASP A O 1
ATOM 1934 N N . HIS A 1 257 ? 8.25 14.094 -4.871 1 98.38 257 HIS A N 1
ATOM 1935 C CA . HIS A 1 257 ? 9.617 14.5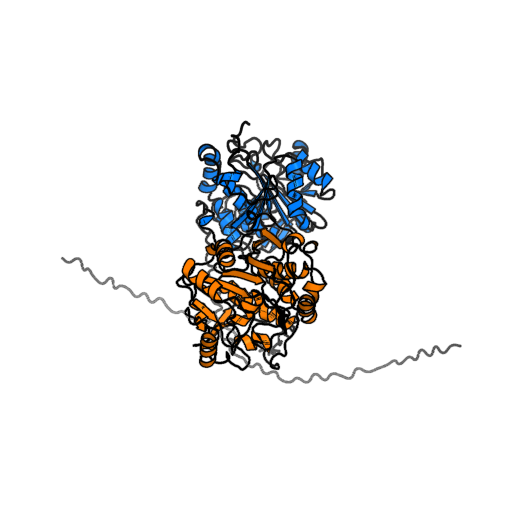86 -4.785 1 98.38 257 HIS A CA 1
ATOM 1936 C C . HIS A 1 257 ? 10.445 13.75 -3.811 1 98.38 257 HIS A C 1
ATOM 1938 O O . HIS A 1 257 ? 11.609 13.438 -4.086 1 98.38 257 HIS A O 1
ATOM 1944 N N . PHE A 1 258 ? 9.828 13.367 -2.715 1 98.12 258 PHE A N 1
ATOM 1945 C CA . PHE A 1 258 ? 10.578 12.648 -1.688 1 98.12 258 PHE A CA 1
ATOM 1946 C C . PHE A 1 258 ? 10.508 11.148 -1.91 1 98.12 258 PHE A C 1
ATOM 1948 O O . PHE A 1 258 ? 11.273 10.383 -1.319 1 98.12 258 PHE A O 1
ATOM 1955 N N . GLY A 1 259 ? 9.547 10.695 -2.693 1 94.38 259 GLY A N 1
ATOM 1956 C CA . GLY A 1 259 ? 9.438 9.273 -2.961 1 94.38 259 GLY A CA 1
ATOM 1957 C C . GLY A 1 259 ? 9.234 8.445 -1.707 1 94.38 259 GLY A C 1
ATOM 1958 O O . GLY A 1 259 ? 8.297 8.688 -0.943 1 94.38 259 GLY A O 1
ATOM 1959 N N . ASN A 1 260 ? 10.164 7.562 -1.472 1 93.19 260 ASN A N 1
ATOM 1960 C CA . ASN A 1 260 ? 10.078 6.684 -0.309 1 93.19 260 ASN A CA 1
ATOM 1961 C C . ASN A 1 260 ? 10.68 7.34 0.932 1 93.19 260 ASN A C 1
ATOM 1963 O O . ASN A 1 260 ? 10.672 6.746 2.014 1 93.19 260 ASN A O 1
ATOM 1967 N N . HIS A 1 261 ? 11.141 8.508 0.848 1 97.5 261 HIS A N 1
ATOM 1968 C CA . HIS A 1 261 ? 11.82 9.18 1.948 1 97.5 261 HIS A CA 1
ATOM 1969 C C . HIS A 1 261 ? 10.922 10.211 2.615 1 97.5 261 HIS A C 1
ATOM 1971 O O . HIS A 1 261 ? 11.336 11.344 2.857 1 97.5 261 HIS A O 1
ATOM 1977 N N . ILE A 1 262 ? 9.703 9.859 2.826 1 98.5 262 ILE A N 1
ATOM 1978 C CA . ILE A 1 262 ? 8.695 10.664 3.504 1 98.5 262 ILE A CA 1
ATOM 1979 C C . ILE A 1 262 ? 7.816 9.766 4.371 1 98.5 262 ILE A C 1
ATOM 1981 O O . ILE A 1 262 ? 7.621 8.586 4.062 1 98.5 262 ILE A O 1
ATOM 1985 N N . ALA A 1 263 ? 7.383 10.219 5.516 1 98.56 263 ALA A N 1
ATOM 1986 C CA . ALA A 1 263 ? 6.484 9.492 6.41 1 98.56 263 ALA A CA 1
ATOM 1987 C C . ALA A 1 263 ? 5.586 10.453 7.188 1 98.56 263 ALA A C 1
ATOM 1989 O O . ALA A 1 263 ? 5.824 11.664 7.199 1 98.56 263 ALA A O 1
ATOM 1990 N N . TYR A 1 264 ? 4.512 9.93 7.801 1 98.88 264 TYR A N 1
ATOM 1991 C CA . TYR A 1 264 ? 3.42 10.773 8.281 1 98.88 264 TYR A CA 1
ATOM 1992 C C . TYR A 1 264 ? 3.029 10.406 9.703 1 98.88 264 TYR A C 1
ATOM 1994 O O . TYR A 1 264 ? 2.816 9.227 10.016 1 98.88 264 TYR A O 1
ATOM 2002 N N . ILE A 1 265 ? 2.986 11.375 10.508 1 98.94 265 ILE A N 1
ATOM 2003 C CA . ILE A 1 265 ? 2.414 11.258 11.844 1 98.94 265 ILE A CA 1
ATOM 2004 C C . ILE A 1 265 ? 1.274 12.266 12 1 98.94 265 ILE A C 1
ATOM 2006 O O . ILE A 1 265 ? 1.454 13.461 11.758 1 98.94 265 ILE A O 1
ATOM 2010 N N . ASN A 1 266 ? 0.105 11.797 12.336 1 98.94 266 ASN A N 1
ATOM 2011 C CA . ASN A 1 266 ? -1.037 12.633 12.688 1 98.94 266 ASN A CA 1
ATOM 2012 C C . ASN A 1 266 ? -1.333 12.57 14.18 1 98.94 266 ASN A C 1
ATOM 2014 O O . ASN A 1 266 ? -1.617 11.5 14.719 1 98.94 266 ASN A O 1
ATOM 2018 N N . VAL A 1 267 ? -1.257 13.695 14.828 1 98.88 267 VAL A N 1
ATOM 2019 C CA . VAL A 1 267 ? -1.593 13.805 16.234 1 98.88 267 VAL A CA 1
ATOM 2020 C C . VAL A 1 267 ? -3.025 14.312 16.391 1 98.88 267 VAL A C 1
ATOM 2022 O O . VAL A 1 267 ? -3.326 15.453 16.047 1 98.88 267 VAL A O 1
ATOM 2025 N N . LEU A 1 268 ? -3.904 13.508 16.953 1 98.69 268 LEU A N 1
ATOM 2026 C CA . LEU A 1 268 ? -5.316 13.828 17.109 1 98.69 268 LEU A CA 1
ATOM 2027 C C . LEU A 1 268 ? -5.594 14.344 18.516 1 98.69 268 LEU A C 1
ATOM 2029 O O . LEU A 1 268 ? -6.238 13.664 19.328 1 98.69 268 LEU A O 1
ATOM 2033 N N . ARG A 1 269 ? -5.129 15.523 18.719 1 97.75 269 ARG A N 1
ATOM 2034 C CA . ARG A 1 269 ? -5.289 16.219 19.984 1 97.75 269 ARG A CA 1
ATOM 2035 C C . ARG A 1 269 ? -5.84 17.625 19.781 1 97.75 269 ARG A C 1
ATOM 2037 O O . ARG A 1 269 ? -5.48 18.297 18.812 1 97.75 269 ARG A O 1
ATOM 2044 N N . ASN A 1 270 ? -6.68 18.094 20.75 1 97.25 270 ASN A N 1
ATOM 2045 C CA . ASN A 1 270 ? -7.227 19.438 20.688 1 97.25 270 ASN A CA 1
ATOM 2046 C C . ASN A 1 270 ? -7.738 19.766 19.297 1 97.25 270 ASN A C 1
ATOM 2048 O O . ASN A 1 270 ? -7.355 20.797 18.719 1 97.25 270 ASN A O 1
ATOM 2052 N N . MET A 1 271 ? -8.625 18.922 18.875 1 98 271 MET A N 1
ATOM 2053 C CA . MET A 1 271 ? -9.102 19.016 17.5 1 98 271 MET A CA 1
ATOM 2054 C C . MET A 1 271 ? -10.25 20.016 17.391 1 98 271 MET A C 1
ATOM 2056 O O . MET A 1 271 ? -11.422 19.609 17.391 1 98 271 MET A O 1
ATOM 2060 N N . SER A 1 272 ? -9.898 21.266 17.219 1 97.44 272 SER A N 1
ATOM 2061 C CA . SER A 1 272 ? -10.898 22.297 16.969 1 97.44 272 SER A CA 1
ATOM 2062 C C . SER A 1 272 ? -11.445 22.203 15.555 1 97.44 272 SER A C 1
ATOM 2064 O O . SER A 1 272 ? -10.789 21.672 14.656 1 97.44 272 SER A O 1
ATOM 2066 N N . VAL A 1 273 ? -12.648 22.672 15.352 1 97.19 273 VAL A N 1
ATOM 2067 C CA . VAL A 1 273 ? -13.172 22.797 14 1 97.19 273 VAL A CA 1
ATOM 2068 C C . VAL A 1 273 ? -12.391 23.859 13.234 1 97.19 273 VAL A C 1
ATOM 2070 O O . VAL A 1 273 ? -12.438 23.906 12 1 97.19 273 VAL A O 1
ATOM 2073 N N . SER A 1 274 ? -11.688 24.656 14.039 1 95.38 274 SER A N 1
ATOM 2074 C CA . SER A 1 274 ? -10.805 25.672 13.477 1 95.38 274 SER A CA 1
ATOM 2075 C C . SER A 1 274 ? -9.391 25.125 13.281 1 95.38 274 SER A C 1
ATOM 2077 O O . SER A 1 274 ? -8.961 24.234 14.008 1 95.38 274 SER A O 1
ATOM 2079 N N . CYS A 1 275 ? -8.734 25.688 12.32 1 94.75 275 CYS A N 1
ATOM 2080 C CA . CYS A 1 275 ? -7.344 25.344 12.055 1 94.75 275 CYS A CA 1
ATOM 2081 C C . CYS A 1 275 ? -6.41 26.172 12.93 1 94.75 275 CYS A C 1
ATOM 2083 O O . CYS A 1 275 ? -6.793 27.234 13.43 1 94.75 275 CYS A O 1
ATOM 2085 N N . ASP A 1 276 ? -5.211 25.703 13.062 1 91.06 276 ASP A N 1
ATOM 2086 C CA . ASP A 1 276 ? -4.164 26.406 13.805 1 91.06 276 ASP A CA 1
ATOM 2087 C C . ASP A 1 276 ? -3.881 27.781 13.18 1 91.06 276 ASP A C 1
ATOM 2089 O O . ASP A 1 276 ? -3.375 28.688 13.859 1 91.06 276 ASP A O 1
ATOM 2093 N N . CYS A 1 277 ? -4.227 27.953 11.961 1 91.12 277 CYS A N 1
ATOM 2094 C CA . CYS A 1 277 ? -3.977 29.203 11.266 1 91.12 277 CYS A CA 1
ATOM 2095 C C . CYS A 1 277 ? -4.875 30.312 11.789 1 91.12 277 CYS A C 1
ATOM 2097 O O . CYS A 1 277 ? -4.637 31.484 11.523 1 91.12 277 CYS A O 1
ATOM 2099 N N . GLU A 1 278 ? -5.832 29.953 12.594 1 92 278 GLU A N 1
ATOM 2100 C CA . GLU A 1 278 ? -6.723 30.953 13.188 1 92 278 GLU A CA 1
ATOM 2101 C C . GLU A 1 278 ? -6.176 31.453 14.523 1 92 278 GLU A C 1
ATOM 2103 O O . GLU A 1 278 ? -6.734 32.375 15.117 1 92 278 GLU A O 1
ATOM 2108 N N . GLY A 1 279 ? -5.164 30.844 14.953 1 92.69 279 GLY A N 1
ATOM 2109 C CA . GLY A 1 279 ? -4.52 31.281 16.172 1 92.69 279 GLY A CA 1
ATOM 2110 C C . GLY A 1 279 ? -5.461 31.344 17.359 1 92.69 279 GLY A C 1
ATOM 2111 O O . GLY A 1 279 ? -6.172 30.375 17.656 1 92.69 279 GLY A O 1
ATOM 2112 N N . THR A 1 280 ? -5.449 32.469 18 1 91.88 280 THR A N 1
ATOM 2113 C CA . THR A 1 280 ? -6.266 32.656 19.203 1 91.88 280 THR A CA 1
ATOM 2114 C C . THR A 1 280 ? -7.738 32.781 18.828 1 91.88 280 THR A C 1
ATOM 2116 O O . THR A 1 280 ? -8.609 32.75 19.703 1 91.88 280 THR A O 1
ATOM 2119 N N . GLY A 1 281 ? -8.078 32.969 17.609 1 92.31 281 GLY A N 1
ATOM 2120 C CA . GLY A 1 281 ? -9.453 33.031 17.141 1 92.31 281 GLY A CA 1
ATOM 2121 C C . GLY A 1 281 ? -10.086 31.688 16.906 1 92.31 281 GLY A C 1
ATOM 2122 O O . GLY A 1 281 ? -11.266 31.594 16.547 1 92.31 281 GLY A O 1
ATOM 2123 N N . ALA A 1 282 ? -9.328 30.656 17.125 1 94.31 282 ALA A N 1
ATOM 2124 C CA . ALA A 1 282 ? -9.844 29.312 16.938 1 94.31 282 ALA A CA 1
ATOM 2125 C C . ALA A 1 282 ? -11.023 29.031 17.859 1 94.31 282 ALA A C 1
ATOM 2127 O O . ALA A 1 282 ? -11.016 29.438 19.016 1 94.31 282 ALA A O 1
ATOM 2128 N N . GLN A 1 283 ? -12.031 28.391 17.312 1 95.62 283 GLN A N 1
ATOM 2129 C CA . GLN A 1 283 ? -13.164 27.969 18.125 1 95.62 283 GLN A CA 1
ATOM 2130 C C . GLN A 1 283 ? -12.727 27 19.219 1 95.62 283 GLN A C 1
ATOM 2132 O O . GLN A 1 283 ? -11.781 26.25 19.047 1 95.62 283 GLN A O 1
ATOM 2137 N N . PRO A 1 284 ? -13.43 27.031 20.344 1 94.94 284 PRO A N 1
ATOM 2138 C CA . PRO A 1 284 ? -13.094 26.109 21.422 1 94.94 284 PRO A CA 1
ATOM 2139 C C . PRO A 1 284 ? -13.156 24.641 20.969 1 94.94 284 PRO A C 1
ATOM 2141 O O . PRO A 1 284 ? -14.047 24.266 20.188 1 94.94 284 PRO A O 1
ATOM 2144 N N . VAL A 1 285 ? -12.281 23.875 21.5 1 96.12 285 VAL A N 1
ATOM 2145 C CA . VAL A 1 285 ? -12.242 22.453 21.219 1 96.12 285 VAL A CA 1
ATOM 2146 C C . VAL A 1 285 ? -13.375 21.734 21.938 1 96.12 285 VAL A C 1
ATOM 2148 O O . VAL A 1 285 ? -13.57 21.938 23.141 1 96.12 285 VAL A O 1
ATOM 2151 N N . VAL A 1 286 ? -14.102 20.906 21.172 1 94.31 286 VAL A N 1
ATOM 2152 C CA . VAL A 1 286 ? -15.156 20.125 21.812 1 94.31 286 VAL A CA 1
ATOM 2153 C C . VAL A 1 286 ? -14.984 18.656 21.469 1 94.31 286 VAL A C 1
ATOM 2155 O O . VAL A 1 286 ? -15.57 17.781 22.109 1 94.31 286 VAL A O 1
ATOM 2158 N N . THR A 1 287 ? -14.234 18.328 20.453 1 97.06 287 THR A N 1
ATOM 2159 C CA . THR A 1 287 ? -13.953 16.938 20.062 1 97.06 287 THR A CA 1
ATOM 2160 C C . THR A 1 287 ? -12.906 16.328 20.984 1 97.06 287 THR A C 1
ATOM 2162 O O . THR A 1 287 ? -11.852 16.922 21.219 1 97.06 287 THR A O 1
ATOM 2165 N N . PRO A 1 288 ? -13.133 15.172 21.469 1 97.31 288 PRO A N 1
ATOM 2166 C CA . PRO A 1 288 ? -12.18 14.531 22.391 1 97.31 288 PRO A CA 1
ATOM 2167 C C . PRO A 1 288 ? -10.844 14.227 21.719 1 97.31 288 PRO A C 1
ATOM 2169 O O . PRO A 1 288 ? -10.797 13.969 20.5 1 97.31 288 PRO A O 1
ATOM 2172 N N . ASN A 1 289 ? -9.75 14.258 22.547 1 98 289 ASN A N 1
ATOM 2173 C CA . ASN A 1 289 ? -8.469 13.727 22.078 1 98 289 ASN A CA 1
ATOM 2174 C C . ASN A 1 289 ? -8.539 12.227 21.844 1 98 289 ASN A C 1
ATOM 2176 O O . ASN A 1 289 ? -9.195 11.5 22.594 1 98 289 ASN A O 1
ATOM 2180 N N . ILE A 1 290 ? -7.863 11.742 20.812 1 98.31 290 ILE A N 1
ATOM 2181 C CA . ILE A 1 290 ? -7.988 10.328 20.484 1 98.31 290 ILE A CA 1
ATOM 2182 C C . ILE A 1 290 ? -6.637 9.641 20.641 1 98.31 290 ILE A C 1
ATOM 2184 O O . ILE A 1 290 ? -6.535 8.609 21.312 1 98.31 290 ILE A O 1
ATOM 2188 N N . GLY A 1 291 ? -5.578 10.156 20 1 98.56 291 GLY A N 1
ATOM 2189 C CA . GLY A 1 291 ? -4.266 9.523 20.031 1 98.56 291 GLY A CA 1
ATOM 2190 C C . GLY A 1 291 ? -3.346 10.016 18.922 1 98.56 291 GLY A C 1
ATOM 2191 O O . GLY A 1 291 ? -3.51 11.125 18.406 1 98.56 291 GLY A O 1
ATOM 2192 N N . ILE A 1 292 ? -2.254 9.234 18.672 1 98.88 292 ILE A N 1
ATOM 2193 C CA . ILE A 1 292 ? -1.272 9.516 17.625 1 98.88 292 ILE A CA 1
ATOM 2194 C C . ILE A 1 292 ? -1.253 8.375 16.625 1 98.88 292 ILE A C 1
ATOM 2196 O O . ILE A 1 292 ? -1.282 7.203 17 1 98.88 292 ILE A O 1
ATOM 2200 N N . LEU A 1 293 ? -1.289 8.711 15.328 1 98.94 293 LEU A N 1
ATOM 2201 C CA . LEU A 1 293 ? -1.202 7.754 14.227 1 98.94 293 LEU A CA 1
ATOM 2202 C C . LEU A 1 293 ? 0.093 7.949 13.445 1 98.94 293 LEU A C 1
ATOM 2204 O O . LEU A 1 293 ? 0.613 9.062 13.359 1 98.94 293 LEU A O 1
ATOM 2208 N N . ALA A 1 294 ? 0.604 6.863 12.875 1 98.88 294 ALA A N 1
ATOM 2209 C CA . ALA A 1 294 ? 1.737 6.957 11.953 1 98.88 294 ALA A CA 1
ATOM 2210 C C . ALA A 1 294 ? 1.588 5.973 10.797 1 98.88 294 ALA A C 1
ATOM 2212 O O . ALA A 1 294 ? 1.032 4.887 10.969 1 98.88 294 ALA A O 1
ATOM 2213 N N . SER A 1 295 ? 2.01 6.355 9.664 1 98.81 295 SER A N 1
ATOM 2214 C CA . SER A 1 295 ? 2.035 5.523 8.461 1 98.81 295 SER A CA 1
ATOM 2215 C C . SER A 1 295 ? 3.035 6.051 7.441 1 98.81 295 SER A C 1
ATOM 2217 O O . SER A 1 295 ? 3.4 7.227 7.473 1 98.81 295 SER A O 1
ATOM 2219 N N . THR A 1 296 ? 3.492 5.219 6.586 1 98.19 296 THR A N 1
ATOM 2220 C CA . THR A 1 296 ? 4.277 5.645 5.434 1 98.19 296 THR A CA 1
ATOM 2221 C C . THR A 1 296 ? 3.373 5.934 4.238 1 98.19 296 THR A C 1
ATOM 2223 O O . THR A 1 296 ? 3.848 6.348 3.18 1 98.19 296 THR A O 1
ATOM 2226 N N . ASP A 1 297 ? 2.084 5.734 4.418 1 98.31 297 ASP A N 1
ATOM 2227 C CA . ASP A 1 297 ? 1.038 5.984 3.432 1 98.31 297 ASP A CA 1
ATOM 2228 C C . ASP A 1 297 ? 0.194 7.195 3.82 1 98.31 297 ASP A C 1
ATOM 2230 O O . ASP A 1 297 ? -0.568 7.145 4.789 1 98.31 297 ASP A O 1
ATOM 2234 N N . ILE A 1 298 ? 0.256 8.258 3.049 1 98.81 298 ILE A N 1
ATOM 2235 C CA . ILE A 1 298 ? -0.358 9.531 3.41 1 98.81 298 ILE A CA 1
ATOM 2236 C C . ILE A 1 298 ? -1.878 9.383 3.447 1 98.81 298 ILE A C 1
ATOM 2238 O O . ILE A 1 298 ? -2.539 9.906 4.344 1 98.81 298 ILE A O 1
ATOM 2242 N N . LEU A 1 299 ? -2.426 8.727 2.473 1 98.81 299 LEU A N 1
ATOM 2243 C CA . LEU A 1 299 ? -3.873 8.547 2.449 1 98.81 299 LEU A CA 1
ATOM 2244 C C . LEU A 1 299 ? -4.332 7.703 3.637 1 98.81 299 LEU A C 1
ATOM 2246 O O . LEU A 1 299 ? -5.336 8.023 4.281 1 98.81 299 LEU A O 1
ATOM 2250 N N . ALA A 1 300 ? -3.574 6.645 3.926 1 98.75 300 ALA A N 1
ATOM 2251 C CA . ALA A 1 300 ? -3.945 5.793 5.055 1 98.75 300 ALA A CA 1
ATOM 2252 C C . ALA A 1 300 ? -3.926 6.578 6.363 1 98.75 300 ALA A C 1
ATOM 2254 O O . ALA A 1 300 ? -4.816 6.414 7.203 1 98.75 300 ALA A O 1
ATOM 2255 N N . ALA A 1 301 ? -2.934 7.402 6.535 1 98.88 301 ALA A N 1
ATOM 2256 C CA . ALA A 1 301 ? -2.818 8.203 7.754 1 98.88 301 ALA A CA 1
ATOM 2257 C C . ALA A 1 301 ? -4.016 9.133 7.91 1 98.88 301 ALA A C 1
ATOM 2259 O O . ALA A 1 301 ? -4.633 9.188 8.977 1 98.88 301 ALA A O 1
ATOM 2260 N N . ASP A 1 302 ? -4.34 9.852 6.844 1 98.94 302 ASP A N 1
ATOM 2261 C CA . ASP A 1 302 ? -5.449 10.805 6.902 1 98.94 302 ASP A CA 1
ATOM 2262 C C . ASP A 1 302 ? -6.789 10.078 6.992 1 98.94 302 ASP A C 1
ATOM 2264 O O . ASP A 1 302 ? -7.691 10.508 7.715 1 98.94 302 ASP A O 1
ATOM 2268 N N . GLN A 1 303 ? -6.906 8.992 6.25 1 98.88 303 GLN A N 1
ATOM 2269 C CA . GLN A 1 303 ? -8.141 8.211 6.293 1 98.88 303 GLN A CA 1
ATOM 2270 C C . GLN A 1 303 ? -8.398 7.668 7.691 1 98.88 303 GLN A C 1
ATOM 2272 O O . GLN A 1 303 ? -9.523 7.746 8.195 1 98.88 303 GLN A O 1
ATOM 2277 N N . ALA A 1 304 ? -7.359 7.098 8.273 1 98.88 304 ALA A N 1
ATOM 2278 C CA . ALA A 1 304 ? -7.5 6.566 9.633 1 98.88 304 ALA A CA 1
ATOM 2279 C C . ALA A 1 304 ? -7.887 7.672 10.617 1 98.88 304 ALA A C 1
ATOM 2281 O O . ALA A 1 304 ? -8.703 7.453 11.516 1 98.88 304 ALA A O 1
ATOM 2282 N N . SER A 1 305 ? -7.293 8.836 10.469 1 98.94 305 SER A N 1
ATOM 2283 C CA . SER A 1 305 ? -7.621 9.969 11.328 1 98.94 305 SER A CA 1
ATOM 2284 C C . SER A 1 305 ? -9.102 10.336 11.219 1 98.94 305 SER A C 1
ATOM 2286 O O . SER A 1 305 ? -9.781 10.477 12.234 1 98.94 305 SER A O 1
ATOM 2288 N N . VAL A 1 306 ? -9.562 10.43 10 1 98.94 306 VAL A N 1
ATOM 2289 C CA . VAL A 1 306 ? -10.961 10.766 9.75 1 98.94 306 VAL A CA 1
ATOM 2290 C C . VAL A 1 306 ? -11.867 9.656 10.289 1 98.94 306 VAL A C 1
ATOM 2292 O O . VAL A 1 306 ? -12.867 9.93 10.953 1 98.94 306 VAL A O 1
ATOM 2295 N N . ASP A 1 307 ? -11.477 8.414 10.047 1 98.88 307 ASP A N 1
ATOM 2296 C CA . ASP A 1 307 ? -12.273 7.273 10.492 1 98.88 307 ASP A CA 1
ATOM 2297 C C . ASP A 1 307 ? -12.406 7.262 12.016 1 98.88 307 ASP A C 1
ATOM 2299 O O . ASP A 1 307 ? -13.469 6.926 12.539 1 98.88 307 ASP A O 1
ATOM 2303 N N . LEU A 1 308 ? -11.359 7.551 12.664 1 98.88 308 LEU A N 1
ATOM 2304 C CA . LEU A 1 308 ? -11.406 7.547 14.117 1 98.88 308 LEU A CA 1
ATOM 2305 C C . LEU A 1 308 ? -12.352 8.617 14.641 1 98.88 308 LEU A C 1
ATOM 2307 O O . LEU A 1 308 ? -13.062 8.398 15.625 1 98.88 308 LEU A O 1
ATOM 2311 N N . VAL A 1 309 ? -12.359 9.789 14.008 1 98.75 309 VAL A N 1
ATOM 2312 C CA . VAL A 1 309 ? -13.32 10.828 14.383 1 98.75 309 VAL A CA 1
ATOM 2313 C C . VAL A 1 309 ? -14.742 10.328 14.164 1 98.75 309 VAL A C 1
ATOM 2315 O O . VAL A 1 309 ? -15.602 10.469 15.047 1 98.75 309 VAL A O 1
ATOM 2318 N N . TYR A 1 310 ? -15.016 9.719 13.031 1 98.56 310 TYR A N 1
ATOM 2319 C CA . TYR A 1 310 ? -16.344 9.219 12.703 1 98.56 310 TYR A CA 1
ATOM 2320 C C . TYR A 1 310 ? -16.766 8.109 13.656 1 98.56 310 TYR A C 1
ATOM 2322 O O . TYR A 1 310 ? -17.953 7.852 13.836 1 98.56 310 TYR A O 1
ATOM 2330 N N . ALA A 1 311 ? -15.781 7.457 14.242 1 98.38 311 ALA A N 1
ATOM 2331 C CA . ALA A 1 311 ? -16.062 6.332 15.133 1 98.38 311 ALA A CA 1
ATOM 2332 C C . ALA A 1 311 ? -16.469 6.812 16.516 1 98.38 311 ALA A C 1
ATOM 2334 O O . ALA A 1 311 ? -16.984 6.035 17.328 1 98.38 311 ALA A O 1
ATOM 2335 N N . LEU A 1 312 ? -16.25 8.086 16.828 1 97.75 312 LEU A N 1
ATOM 2336 C CA . LEU A 1 312 ? -16.672 8.641 18.109 1 97.75 312 LEU A CA 1
ATOM 2337 C C . LEU A 1 312 ? -18.188 8.656 18.219 1 97.75 312 LEU A C 1
ATOM 2339 O O . LEU A 1 312 ? -18.891 8.664 17.203 1 97.75 312 LEU A O 1
ATOM 2343 N N . PRO A 1 313 ? -18.688 8.711 19.453 1 95.69 313 PRO A N 1
ATOM 2344 C CA . PRO A 1 313 ? -20.125 8.914 19.609 1 95.69 313 PRO A CA 1
ATOM 2345 C C . PRO A 1 313 ? -20.609 10.219 18.969 1 95.69 313 PRO A C 1
ATOM 2347 O O . PRO A 1 313 ? -19.875 11.203 18.922 1 95.69 313 PRO A O 1
ATOM 2350 N N . GLU A 1 314 ? -21.781 10.242 18.562 1 95.12 314 GLU A N 1
ATOM 2351 C CA . GLU A 1 314 ? -22.359 11.367 17.828 1 95.12 314 GLU A CA 1
ATOM 2352 C C . GLU A 1 314 ? -22.141 12.68 18.594 1 95.12 314 GLU A C 1
ATOM 2354 O O . GLU A 1 314 ? -21.781 13.695 17.984 1 95.12 314 GLU A O 1
ATOM 2359 N N . LYS A 1 315 ? -22.375 12.711 19.844 1 93.56 315 LYS A N 1
ATOM 2360 C CA . LYS A 1 315 ? -22.266 13.922 20.656 1 93.56 315 LYS A CA 1
ATOM 2361 C C . LYS A 1 315 ? -20.844 14.477 20.625 1 93.56 315 LYS A C 1
ATOM 2363 O O . LYS A 1 315 ? -20.641 15.68 20.766 1 93.56 315 LYS A O 1
ATOM 2368 N N . ASP A 1 316 ? -19.875 13.594 20.422 1 95.19 316 ASP A N 1
ATOM 2369 C CA . ASP A 1 316 ? -18.469 13.969 20.516 1 95.19 316 ASP A CA 1
ATOM 2370 C C . ASP A 1 316 ? -17.891 14.312 19.141 1 95.19 316 ASP A C 1
ATOM 2372 O O . ASP A 1 316 ? -16.906 15.039 19.031 1 95.19 316 ASP A O 1
ATOM 2376 N N . ARG A 1 317 ? -18.516 13.742 18.078 1 96.31 317 ARG A N 1
ATOM 2377 C CA . ARG A 1 317 ? -17.938 13.898 16.75 1 96.31 317 ARG A CA 1
ATOM 2378 C C . ARG A 1 317 ? -18.688 14.953 15.945 1 96.31 317 ARG A C 1
ATOM 2380 O O . ARG A 1 317 ? -18.203 15.406 14.906 1 96.31 317 ARG A O 1
ATOM 2387 N N . HIS A 1 318 ? -19.844 15.398 16.328 1 97 318 HIS A N 1
ATOM 2388 C CA . HIS A 1 318 ? -20.781 16.156 15.508 1 97 318 HIS A CA 1
ATOM 2389 C C . HIS A 1 318 ? -20.141 17.406 14.938 1 97 318 HIS A C 1
ATOM 2391 O O . HIS A 1 318 ? -20.266 17.688 13.742 1 97 318 HIS A O 1
ATOM 2397 N N . ALA A 1 319 ? -19.531 18.234 15.727 1 97.38 319 ALA A N 1
ATOM 2398 C CA . ALA A 1 319 ? -18.969 19.516 15.289 1 97.38 319 ALA A CA 1
ATOM 2399 C C . ALA A 1 319 ? -17.938 19.312 14.195 1 97.38 319 ALA A C 1
ATOM 2401 O O . ALA A 1 319 ? -17.969 19.984 13.164 1 97.38 319 ALA A O 1
ATOM 2402 N N . LEU A 1 320 ? -17 18.406 14.445 1 98.38 320 LEU A N 1
ATOM 2403 C CA . LEU A 1 320 ? -15.922 18.203 13.492 1 98.38 320 LEU A CA 1
ATOM 2404 C C . LEU A 1 320 ? -16.438 17.5 12.227 1 98.38 320 LEU A C 1
ATOM 2406 O O . LEU A 1 320 ? -16 17.828 11.125 1 98.38 320 LEU A O 1
ATOM 2410 N N . VAL A 1 321 ? -17.344 16.547 12.344 1 98.62 321 VAL A N 1
ATOM 2411 C CA . VAL A 1 321 ? -17.953 15.859 11.195 1 98.62 321 VAL A CA 1
ATOM 2412 C C . VAL A 1 321 ? -18.719 16.859 10.344 1 98.62 321 VAL A C 1
ATOM 2414 O O . VAL A 1 321 ? -18.625 16.859 9.117 1 98.62 321 VAL A O 1
ATOM 2417 N N . GLU A 1 322 ? -19.484 17.719 11.016 1 98.5 322 GLU A N 1
ATOM 2418 C CA . GLU A 1 322 ? -20.219 18.766 10.281 1 98.5 322 GLU A CA 1
ATOM 2419 C C . GLU A 1 322 ? -19.266 19.656 9.492 1 98.5 322 GLU A C 1
ATOM 2421 O O . GLU A 1 322 ? -19.531 20 8.344 1 98.5 322 GLU A O 1
ATOM 2426 N N . ARG A 1 323 ? -18.188 20.047 10.078 1 98.56 323 ARG A N 1
ATOM 2427 C CA . ARG A 1 323 ? -17.188 20.875 9.406 1 98.56 323 ARG A CA 1
ATOM 2428 C C . ARG A 1 323 ? -16.625 20.172 8.18 1 98.56 323 ARG A C 1
ATOM 2430 O O . ARG A 1 323 ? -16.531 20.766 7.102 1 98.56 323 ARG A O 1
ATOM 2437 N N . MET A 1 324 ? -16.25 18.875 8.32 1 98.69 324 MET A N 1
ATOM 2438 C CA . MET A 1 324 ? -15.664 18.109 7.223 1 98.69 324 MET A CA 1
ATOM 2439 C C . MET A 1 324 ? -16.656 17.953 6.074 1 98.69 324 MET A C 1
ATOM 2441 O O . MET A 1 324 ? -16.297 18.172 4.914 1 98.69 324 MET A O 1
ATOM 2445 N N . GLU A 1 325 ? -17.875 17.672 6.402 1 98.56 325 GLU A N 1
ATOM 2446 C CA . GLU A 1 325 ? -18.875 17.391 5.375 1 98.56 325 GLU A CA 1
ATOM 2447 C C . GLU A 1 325 ? -19.375 18.688 4.711 1 98.56 325 GLU A C 1
ATOM 2449 O O . GLU A 1 325 ? -19.5 18.734 3.488 1 98.56 325 GLU A O 1
ATOM 2454 N N . SER A 1 326 ? -19.609 19.719 5.469 1 98.38 326 SER A N 1
ATOM 2455 C CA . SER A 1 326 ? -20.156 20.969 4.93 1 98.38 326 SER A CA 1
ATOM 2456 C C . SER A 1 326 ? -19.141 21.656 4.016 1 98.38 326 SER A C 1
ATOM 2458 O O . SER A 1 326 ? -19.531 22.359 3.074 1 98.38 326 SER A O 1
ATOM 2460 N N . ARG A 1 327 ? -17.875 21.375 4.234 1 98.25 327 ARG A N 1
ATOM 2461 C CA . ARG A 1 327 ? -16.844 22 3.408 1 98.25 327 ARG A CA 1
ATOM 2462 C C . ARG A 1 327 ? -16.391 21.047 2.309 1 98.25 327 ARG A C 1
ATOM 2464 O O . ARG A 1 327 ? -15.453 21.344 1.564 1 98.25 327 ARG A O 1
ATOM 2471 N N . HIS A 1 328 ? -16.953 19.906 2.281 1 98.56 328 HIS A N 1
ATOM 2472 C CA . HIS A 1 328 ? -16.641 18.875 1.296 1 98.56 328 HIS A CA 1
ATOM 2473 C C . HIS A 1 328 ? -15.195 18.391 1.435 1 98.56 328 HIS A C 1
ATOM 2475 O O . HIS A 1 328 ? -14.531 18.125 0.433 1 98.56 328 HIS A O 1
ATOM 2481 N N . GLY A 1 329 ? -14.727 18.359 2.672 1 98.75 329 GLY A N 1
ATOM 2482 C CA . GLY A 1 329 ? -13.336 18.047 2.957 1 98.75 329 GLY A CA 1
ATOM 2483 C C . GLY A 1 329 ? -12.977 16.609 2.646 1 98.75 329 GLY A C 1
ATOM 2484 O O . GLY A 1 329 ? -11.812 16.297 2.402 1 98.75 329 GLY A O 1
ATOM 2485 N N . LEU A 1 330 ? -13.953 15.727 2.57 1 98.81 330 LEU A N 1
ATOM 2486 C CA . LEU A 1 330 ? -13.703 14.305 2.371 1 98.81 330 LEU A CA 1
ATOM 2487 C C . LEU A 1 330 ? -13.219 14.031 0.951 1 98.81 330 LEU A C 1
ATOM 2489 O O . LEU A 1 330 ? -12.688 12.953 0.67 1 98.81 330 LEU A O 1
ATOM 2493 N N . ARG A 1 331 ? -13.32 15.023 0.071 1 98.75 331 ARG A N 1
ATOM 2494 C CA . ARG A 1 331 ? -12.789 14.922 -1.284 1 98.75 331 ARG A CA 1
ATOM 2495 C C . ARG A 1 331 ? -11.273 14.781 -1.266 1 98.75 331 ARG A C 1
ATOM 2497 O O . ARG A 1 331 ? -10.688 14.148 -2.148 1 98.75 331 ARG A O 1
ATOM 2504 N N . GLN A 1 332 ? -10.578 15.312 -0.23 1 98.81 332 GLN A N 1
ATOM 2505 C CA . GLN A 1 332 ? -9.141 15.109 -0.099 1 98.81 332 GLN A CA 1
ATOM 2506 C C . GLN A 1 332 ? -8.781 13.633 -0.149 1 98.81 332 GLN A C 1
ATOM 2508 O O . GLN A 1 332 ? -7.848 13.234 -0.85 1 98.81 332 GLN A O 1
ATOM 2513 N N . LEU A 1 333 ? -9.562 12.812 0.523 1 98.81 333 LEU A N 1
ATOM 2514 C CA . LEU A 1 333 ? -9.305 11.383 0.637 1 98.81 333 LEU A CA 1
ATOM 2515 C C . LEU A 1 333 ? -9.578 10.672 -0.685 1 98.81 333 LEU A C 1
ATOM 2517 O O . LEU A 1 333 ? -8.727 9.93 -1.186 1 98.81 333 LEU A O 1
ATOM 2521 N N . SER A 1 334 ? -10.781 10.938 -1.244 1 98.5 334 SER A N 1
ATOM 2522 C CA . SER A 1 334 ? -11.141 10.266 -2.488 1 98.5 334 SER A CA 1
ATOM 2523 C C . SER A 1 334 ? -10.203 10.672 -3.623 1 98.5 334 SER A C 1
ATOM 2525 O O . SER A 1 334 ? -9.859 9.844 -4.473 1 98.5 334 SER A O 1
ATOM 2527 N N . TYR A 1 335 ? -9.758 11.898 -3.592 1 98.62 335 TYR A N 1
ATOM 2528 C CA . TYR A 1 335 ? -8.906 12.359 -4.684 1 98.62 335 TYR A CA 1
ATOM 2529 C C . TYR A 1 335 ? -7.484 11.836 -4.523 1 98.62 335 TYR A C 1
ATOM 2531 O O . TYR A 1 335 ? -6.809 11.539 -5.512 1 98.62 335 TYR A O 1
ATOM 2539 N N . MET A 1 336 ? -6.965 11.711 -3.297 1 98.62 336 MET A N 1
ATOM 2540 C CA . MET A 1 336 ? -5.68 11.039 -3.109 1 98.62 336 MET A CA 1
ATOM 2541 C C . MET A 1 336 ? -5.715 9.633 -3.682 1 98.62 336 MET A C 1
ATOM 2543 O O . MET A 1 336 ? -4.742 9.18 -4.293 1 98.62 336 MET A O 1
ATOM 2547 N N . LYS A 1 337 ? -6.812 8.984 -3.416 1 97 337 LYS A N 1
ATOM 2548 C CA . LYS A 1 337 ? -6.957 7.637 -3.955 1 97 337 LYS A CA 1
ATOM 2549 C C . LYS A 1 337 ? -6.938 7.648 -5.48 1 97 337 LYS A C 1
ATOM 2551 O O . LYS A 1 337 ? -6.258 6.832 -6.105 1 97 337 LYS A O 1
ATOM 2556 N N . GLU A 1 338 ? -7.641 8.594 -6.094 1 96.19 338 GLU A N 1
ATOM 2557 C CA . GLU A 1 338 ? -7.699 8.719 -7.547 1 96.19 338 GLU A CA 1
ATOM 2558 C C . GLU A 1 338 ? -6.32 9 -8.133 1 96.19 338 GLU A C 1
ATOM 2560 O O . GLU A 1 338 ? -5.992 8.523 -9.227 1 96.19 338 GLU A O 1
ATOM 2565 N N . LEU A 1 339 ? -5.562 9.727 -7.355 1 96.88 339 LEU A N 1
ATOM 2566 C CA . LEU A 1 339 ? -4.242 10.133 -7.832 1 96.88 339 LEU A CA 1
ATOM 2567 C C . LEU A 1 339 ? -3.205 9.055 -7.543 1 96.88 339 LEU A C 1
ATOM 2569 O O . LEU A 1 339 ? -2.029 9.219 -7.883 1 96.88 339 LEU A O 1
ATOM 2573 N N . GLY A 1 340 ? -3.609 8 -6.863 1 93.88 340 GLY A N 1
ATOM 2574 C CA . GLY A 1 340 ? -2.686 6.922 -6.551 1 93.88 340 GLY A CA 1
ATOM 2575 C C . GLY A 1 340 ? -1.698 7.281 -5.453 1 93.88 340 GLY A C 1
ATOM 2576 O O . GLY A 1 340 ? -0.541 6.859 -5.492 1 93.88 340 GLY A O 1
ATOM 2577 N N . MET A 1 341 ? -2.148 8.039 -4.43 1 96.94 341 MET A N 1
ATOM 2578 C CA . MET A 1 341 ? -1.241 8.539 -3.402 1 96.94 341 MET A CA 1
ATOM 2579 C C . MET A 1 341 ? -1.229 7.617 -2.188 1 96.94 341 MET A C 1
ATOM 2581 O O . MET A 1 341 ? -0.508 7.867 -1.22 1 96.94 341 MET A O 1
ATOM 2585 N N . GLY A 1 342 ? -1.979 6.586 -2.23 1 96.5 342 GLY A N 1
ATOM 2586 C CA . GLY A 1 342 ? -2.039 5.676 -1.097 1 96.5 342 GLY A CA 1
ATOM 2587 C C . GLY A 1 342 ? -3.32 4.863 -1.053 1 96.5 342 GLY A C 1
ATOM 2588 O O . GLY A 1 342 ? -4.008 4.727 -2.066 1 96.5 342 GLY A O 1
ATOM 2589 N N . CYS A 1 343 ? -3.586 4.301 0.163 1 96.38 343 CYS A N 1
ATOM 2590 C CA . CYS A 1 343 ? -4.719 3.396 0.328 1 96.38 343 CYS A CA 1
ATOM 2591 C C . CYS A 1 343 ? -5.684 3.918 1.387 1 96.38 343 CYS A C 1
ATOM 2593 O O . CYS A 1 343 ? -5.258 4.402 2.436 1 96.38 343 CYS A O 1
ATOM 2595 N N . ASP A 1 344 ? -6.992 3.777 1.059 1 97.62 344 ASP A N 1
ATOM 2596 C CA . ASP A 1 344 ? -7.973 4.18 2.061 1 97.62 344 ASP A CA 1
ATOM 2597 C C . ASP A 1 344 ? -8.398 2.996 2.926 1 97.62 344 ASP A C 1
ATOM 2599 O O . ASP A 1 344 ? -9.203 3.148 3.846 1 97.62 344 ASP A O 1
ATOM 2603 N N . ARG A 1 345 ? -7.895 1.802 2.592 1 97.12 345 ARG A N 1
ATOM 2604 C CA . ARG A 1 345 ? -7.984 0.64 3.471 1 97.12 345 ARG A CA 1
ATOM 2605 C C . ARG A 1 345 ? -6.688 0.434 4.246 1 97.12 345 ARG A C 1
ATOM 2607 O O . ARG A 1 345 ? -5.598 0.654 3.711 1 97.12 345 ARG A O 1
ATOM 2614 N N . TYR A 1 346 ? -6.855 -0.016 5.465 1 98 346 TYR A N 1
ATOM 2615 C CA . TYR A 1 346 ? -5.68 -0.186 6.312 1 98 346 TYR A CA 1
ATOM 2616 C C . TYR A 1 346 ? -5.977 -1.125 7.473 1 98 346 TYR A C 1
ATOM 2618 O O . TYR A 1 346 ? -7.141 -1.348 7.82 1 98 346 TYR A O 1
ATOM 2626 N N . VAL A 1 347 ? -4.879 -1.67 7.984 1 97.56 347 VAL A N 1
ATOM 2627 C CA . VAL A 1 347 ? -4.941 -2.312 9.297 1 97.56 347 VAL A CA 1
ATOM 2628 C C . VAL A 1 347 ? -4.414 -1.361 10.359 1 97.56 347 VAL A C 1
ATOM 2630 O O . VAL A 1 347 ? -3.338 -0.776 10.203 1 97.56 347 VAL A O 1
ATOM 2633 N N . LEU A 1 348 ? -5.234 -1.164 11.352 1 98.31 348 LEU A N 1
ATOM 2634 C CA . LEU A 1 348 ? -4.855 -0.32 12.484 1 98.31 348 LEU A CA 1
ATOM 2635 C C . LEU A 1 348 ? -4.172 -1.141 13.57 1 98.31 348 LEU A C 1
ATOM 2637 O O . LEU A 1 348 ? -4.785 -2.039 14.156 1 98.31 348 LEU A O 1
ATOM 2641 N N . LEU A 1 349 ? -2.904 -0.831 13.852 1 98.25 349 LEU A N 1
ATOM 2642 C CA . LEU A 1 349 ? -2.129 -1.626 14.797 1 98.25 349 LEU A CA 1
ATOM 2643 C C . LEU A 1 349 ? -1.934 -0.872 16.109 1 98.25 349 LEU A C 1
ATOM 2645 O O . LEU A 1 349 ? -1.422 0.25 16.109 1 98.25 349 LEU A O 1
ATOM 2649 N N . ASP A 1 350 ? -2.287 -1.491 17.203 1 97.75 350 ASP A N 1
ATOM 2650 C CA . ASP A 1 350 ? -2.262 -0.904 18.547 1 97.75 350 ASP A CA 1
ATOM 2651 C C . ASP A 1 350 ? -0.882 -1.048 19.188 1 97.75 350 ASP A C 1
ATOM 2653 O O . ASP A 1 350 ? -0.57 -2.084 19.781 1 97.75 350 ASP A O 1
ATOM 2657 N N . LEU A 1 351 ? -0.155 0.02 19.234 1 97.62 351 LEU A N 1
ATOM 2658 C CA . LEU A 1 351 ? 1.193 -0.026 19.781 1 97.62 351 LEU A CA 1
ATOM 2659 C C . LEU A 1 351 ? 1.153 -0.182 21.297 1 97.62 351 LEU A C 1
ATOM 2661 O O . LEU A 1 351 ? 2.166 -0.514 21.922 1 97.62 351 LEU A O 1
ATOM 2665 N N . ASP A 1 352 ? 0.035 0.078 21.844 1 97.38 352 ASP A N 1
ATOM 2666 C CA . ASP A 1 352 ? -0.091 0.007 23.297 1 97.38 352 ASP A CA 1
ATOM 2667 C C . ASP A 1 352 ? -0.307 -1.432 23.766 1 97.38 352 ASP A C 1
ATOM 2669 O O . ASP A 1 352 ? -0.178 -1.732 24.953 1 97.38 352 ASP A O 1
ATOM 2673 N N . HIS A 1 353 ? -0.673 -2.324 22.906 1 94.38 353 HIS A N 1
ATOM 2674 C CA . HIS A 1 353 ? -0.958 -3.715 23.234 1 94.38 353 HIS A CA 1
ATOM 2675 C C . HIS A 1 353 ? -0.312 -4.668 22.234 1 94.38 353 HIS A C 1
ATOM 2677 O O . HIS A 1 353 ? -0.985 -5.535 21.672 1 94.38 353 HIS A O 1
ATOM 2683 N N . GLY A 1 354 ? 0.978 -4.504 22 1 90.62 354 GLY A N 1
ATOM 2684 C CA . GLY A 1 354 ? 1.763 -5.438 21.203 1 90.62 354 GLY A CA 1
ATOM 2685 C C . GLY A 1 354 ? 1.433 -5.383 19.719 1 90.62 354 GLY A C 1
ATOM 2686 O O . GLY A 1 354 ? 1.504 -6.398 19.031 1 90.62 354 GLY A O 1
ATOM 2687 N N . SER A 1 355 ? 0.873 -4.258 19.25 1 92.88 355 SER A N 1
ATOM 2688 C CA . SER A 1 355 ? 0.541 -4.008 17.859 1 92.88 355 SER A CA 1
ATOM 2689 C C . SER A 1 355 ? -0.55 -4.957 17.375 1 92.88 355 SER A C 1
ATOM 2691 O O . SER A 1 355 ? -0.541 -5.379 16.203 1 92.88 355 SER A O 1
ATOM 2693 N N . GLN A 1 356 ? -1.4 -5.328 18.203 1 93.25 356 GLN A N 1
ATOM 2694 C CA . GLN A 1 356 ? -2.57 -6.094 17.781 1 93.25 356 GLN A CA 1
ATOM 2695 C C . GLN A 1 356 ? -3.514 -5.242 16.938 1 93.25 356 GLN A C 1
ATOM 2697 O O . GLN A 1 356 ? -3.699 -4.055 17.203 1 93.25 356 GLN A O 1
ATOM 2702 N N . PRO A 1 357 ? -4.062 -5.91 15.898 1 95.19 357 PRO A N 1
ATOM 2703 C CA . PRO A 1 357 ? -5.047 -5.137 15.148 1 95.19 357 PRO A CA 1
ATOM 2704 C C . PRO A 1 357 ? -6.211 -4.652 16.016 1 95.19 357 PRO A C 1
ATOM 2706 O O . PRO A 1 357 ? -6.656 -5.371 16.906 1 95.19 357 PRO A O 1
ATOM 2709 N N . LEU A 1 358 ? -6.648 -3.439 15.672 1 95.25 358 LEU A N 1
ATOM 2710 C CA . LEU A 1 358 ? -7.715 -2.77 16.406 1 95.25 358 LEU A CA 1
ATOM 2711 C C . LEU A 1 358 ? -8.867 -2.396 15.484 1 95.25 358 LEU A C 1
ATOM 2713 O O . LEU A 1 358 ? -8.641 -1.918 14.375 1 95.25 358 LEU A O 1
ATOM 2717 N N . THR A 1 359 ? -10.086 -2.611 15.992 1 95.94 359 THR A N 1
ATOM 2718 C CA . THR A 1 359 ? -11.219 -2.002 15.305 1 95.94 359 THR A CA 1
ATOM 2719 C C . THR A 1 359 ? -11.328 -0.52 15.648 1 95.94 359 THR A C 1
ATOM 2721 O O . THR A 1 359 ? -10.82 -0.077 16.688 1 95.94 359 THR A O 1
ATOM 2724 N N . LEU A 1 360 ? -11.977 0.198 14.812 1 97.94 360 LEU A N 1
ATOM 2725 C CA . LEU A 1 360 ? -12.188 1.619 15.062 1 97.94 360 LEU A CA 1
ATOM 2726 C C . LEU A 1 360 ? -12.977 1.828 16.344 1 97.94 360 LEU A C 1
ATOM 2728 O O . LEU A 1 360 ? -12.672 2.723 17.141 1 97.94 360 LEU A O 1
ATOM 2732 N N . ALA A 1 361 ? -14 1.013 16.562 1 96.88 361 ALA A N 1
ATOM 2733 C CA . ALA A 1 361 ? -14.812 1.098 17.781 1 96.88 361 ALA A CA 1
ATOM 2734 C C . ALA A 1 361 ? -13.961 0.893 19.031 1 96.88 361 ALA A C 1
ATOM 2736 O O . ALA A 1 361 ? -14.109 1.617 20.016 1 96.88 361 ALA A O 1
ATOM 2737 N N . ASP A 1 362 ? -13.031 -0.068 18.984 1 96.81 362 ASP A N 1
ATOM 2738 C CA . ASP A 1 362 ? -12.164 -0.35 20.125 1 96.81 362 ASP A CA 1
ATOM 2739 C C . ASP A 1 362 ? -11.164 0.781 20.359 1 96.81 362 ASP A C 1
ATOM 2741 O O . ASP A 1 362 ? -10.797 1.077 21.5 1 96.81 362 ASP A O 1
ATOM 2745 N N . ALA A 1 363 ? -10.766 1.374 19.281 1 97.44 363 ALA A N 1
ATOM 2746 C CA . ALA A 1 363 ? -9.773 2.443 19.359 1 97.44 363 ALA A CA 1
ATOM 2747 C C . ALA A 1 363 ? -10.32 3.646 20.125 1 97.44 363 ALA A C 1
ATOM 2749 O O . ALA A 1 363 ? -9.586 4.336 20.828 1 97.44 363 ALA A O 1
ATOM 2750 N N . VAL A 1 364 ? -11.672 3.891 20.016 1 97.5 364 VAL A N 1
ATOM 2751 C CA . VAL A 1 364 ? -12.211 5.113 20.594 1 97.5 364 VAL A CA 1
ATOM 2752 C C . VAL A 1 364 ? -13.078 4.766 21.812 1 97.5 364 VAL A C 1
ATOM 2754 O O . VAL A 1 364 ? -13.758 5.633 22.359 1 97.5 364 VAL A O 1
ATOM 2757 N N . LYS A 1 365 ? -13.094 3.588 22.25 1 94.69 365 LYS A N 1
ATOM 2758 C CA . LYS A 1 365 ? -14.023 3.105 23.266 1 94.69 365 LYS A CA 1
ATOM 2759 C C . LYS A 1 365 ? -13.82 3.84 24.594 1 94.69 365 LYS A C 1
ATOM 2761 O O . LYS A 1 365 ? -14.789 4.113 25.312 1 94.69 365 LYS A O 1
ATOM 2766 N N . ASP A 1 366 ? -12.594 4.191 24.938 1 92 366 ASP A N 1
ATOM 2767 C CA . ASP A 1 366 ? -12.312 4.762 26.25 1 92 366 ASP A CA 1
ATOM 2768 C C . ASP A 1 366 ? -11.922 6.234 26.141 1 92 366 ASP A C 1
ATOM 2770 O O . ASP A 1 366 ? -11.305 6.789 27.047 1 92 366 ASP A O 1
ATOM 2774 N N . VAL A 1 367 ? -12.227 6.801 25.031 1 93.12 367 VAL A N 1
ATOM 2775 C CA . VAL A 1 367 ? -11.914 8.219 24.844 1 93.12 367 VAL A CA 1
ATOM 2776 C C . VAL A 1 367 ? -12.719 9.055 25.828 1 93.12 367 VAL A C 1
ATOM 2778 O O . VAL A 1 367 ? -13.898 8.773 26.078 1 93.12 367 VAL A O 1
ATOM 2781 N N . LYS A 1 368 ? -12.062 10.023 26.406 1 90.38 368 LYS A N 1
ATOM 2782 C CA . LYS A 1 368 ? -12.711 10.906 27.375 1 90.38 368 LYS A CA 1
ATOM 2783 C C . LYS A 1 368 ? -13.172 12.203 26.703 1 90.38 368 LYS A C 1
ATOM 2785 O O . LYS A 1 368 ? -12.477 12.734 25.844 1 90.38 368 LYS A O 1
ATOM 2790 N N . PRO A 1 369 ? -14.312 12.641 27.156 1 84.75 369 PRO A N 1
ATOM 2791 C CA . PRO A 1 369 ? -14.734 13.945 26.641 1 84.75 369 PRO A CA 1
ATOM 2792 C C . PRO A 1 369 ? -13.68 15.031 26.828 1 84.75 369 PRO A C 1
ATOM 2794 O O . PRO A 1 369 ? -12.906 14.977 27.797 1 84.75 369 PRO A O 1
ATOM 2797 N N . PHE A 1 370 ? -13.703 15.938 25.969 1 85.75 370 PHE A N 1
ATOM 2798 C CA . PHE A 1 370 ? -12.688 16.984 26.047 1 85.75 370 PHE A CA 1
ATOM 2799 C C . PHE A 1 370 ? -12.906 17.875 27.25 1 85.75 370 PHE A C 1
ATOM 2801 O O . PHE A 1 370 ? -14.008 18.391 27.469 1 85.75 370 PHE A O 1
ATOM 2808 N N . GLU A 1 371 ? -11.984 17.984 28.219 1 77.25 371 GLU A N 1
ATOM 2809 C CA . GLU A 1 371 ? -12.125 18.781 29.422 1 77.25 371 GLU A CA 1
ATOM 2810 C C . GLU A 1 371 ? -11.312 20.078 29.344 1 77.25 371 GLU A C 1
ATOM 2812 O O . GLU A 1 371 ? -11.336 20.891 30.266 1 77.25 371 GLU A O 1
ATOM 2817 N N . GLY A 1 372 ? -11.016 20.703 28.266 1 68.12 372 GLY A N 1
ATOM 2818 C CA . GLY A 1 372 ? -10.281 21.953 28.156 1 68.12 372 GLY A CA 1
ATOM 2819 C C . GLY A 1 372 ? -8.906 21.891 28.797 1 68.12 372 GLY A C 1
ATOM 2820 O O . GLY A 1 372 ? -8.664 21.078 29.688 1 68.12 372 GLY A O 1
ATOM 2821 N N . MET B 1 1 ? -59.188 26.016 -34.719 1 15.99 1 MET B N 1
ATOM 2822 C CA . MET B 1 1 ? -58.875 26.375 -36.094 1 15.99 1 MET B CA 1
ATOM 2823 C C . MET B 1 1 ? -57.375 26.578 -36.281 1 15.99 1 MET B C 1
ATOM 2825 O O . MET B 1 1 ? -56.625 26.562 -35.312 1 15.99 1 MET B O 1
ATOM 2829 N N . ASP B 1 2 ? -56.969 27.719 -36.812 1 14.18 2 ASP B N 1
ATOM 2830 C CA . ASP B 1 2 ? -56.438 28.188 -38.094 1 14.18 2 ASP B CA 1
ATOM 2831 C C . ASP B 1 2 ? -55 28.625 -37.969 1 14.18 2 ASP B C 1
ATOM 2833 O O . ASP B 1 2 ? -54.281 28.719 -38.969 1 14.18 2 ASP B O 1
ATOM 2837 N N . ARG B 1 3 ? -54.625 29.188 -36.875 1 14.89 3 ARG B N 1
ATOM 2838 C CA . ARG B 1 3 ? -53.938 30.438 -37.156 1 14.89 3 ARG B CA 1
ATOM 2839 C C . ARG B 1 3 ? -52.531 30.188 -37.688 1 14.89 3 ARG B C 1
ATOM 2841 O O . ARG B 1 3 ? -51.625 29.859 -36.906 1 14.89 3 ARG B O 1
ATOM 2848 N N . ARG B 1 4 ? -52.312 29.438 -38.906 1 16.28 4 ARG B N 1
ATOM 2849 C CA . ARG B 1 4 ? -51.406 28.703 -39.812 1 16.28 4 ARG B CA 1
ATOM 2850 C C . ARG B 1 4 ? -50.312 29.625 -40.344 1 16.28 4 ARG B C 1
ATOM 2852 O O . ARG B 1 4 ? -49.531 29.219 -41.188 1 16.28 4 ARG B O 1
ATOM 2859 N N . GLU B 1 5 ? -50.594 30.969 -39.906 1 15.36 5 GLU B N 1
ATOM 2860 C CA . GLU B 1 5 ? -50.188 31.891 -40.969 1 15.36 5 GLU B CA 1
ATOM 2861 C C . GLU B 1 5 ? -48.75 31.688 -41.375 1 15.36 5 GLU B C 1
ATOM 2863 O O . GLU B 1 5 ? -47.938 31.141 -40.594 1 15.36 5 GLU B O 1
ATOM 2868 N N . PHE B 1 6 ? -48.406 32.219 -42.531 1 16.44 6 PHE B N 1
ATOM 2869 C CA . PHE B 1 6 ? -47.719 32.25 -43.812 1 16.44 6 PHE B CA 1
ATOM 2870 C C . PHE B 1 6 ? -46.25 32.594 -43.656 1 16.44 6 PHE B C 1
ATOM 2872 O O . PHE B 1 6 ? -45.844 33.094 -42.594 1 16.44 6 PHE B O 1
ATOM 2879 N N . LEU B 1 7 ? -45.531 32.875 -44.75 1 15.71 7 LEU B N 1
ATOM 2880 C CA . LEU B 1 7 ? -44.469 32.562 -45.688 1 15.71 7 LEU B CA 1
ATOM 2881 C C . LEU B 1 7 ? -43.281 33.5 -45.5 1 15.71 7 LEU B C 1
ATOM 2883 O O . LEU B 1 7 ? -42.625 33.844 -46.5 1 15.71 7 LEU B O 1
ATOM 2887 N N . LYS B 1 8 ? -43.094 33.969 -44.344 1 15.3 8 LYS B N 1
ATOM 2888 C CA . LYS B 1 8 ? -42.281 35.156 -44.375 1 15.3 8 LYS B CA 1
ATOM 2889 C C . LYS B 1 8 ? -41 34.938 -45.188 1 15.3 8 LYS B C 1
ATOM 2891 O O . LYS B 1 8 ? -40.156 34.125 -44.812 1 15.3 8 LYS B O 1
ATOM 2896 N N . ILE B 1 9 ? -41.156 35.125 -46.531 1 14.73 9 ILE B N 1
ATOM 2897 C CA . ILE B 1 9 ? -40.281 34.844 -47.656 1 14.73 9 ILE B CA 1
ATOM 2898 C C . ILE B 1 9 ? -38.969 35.625 -47.5 1 14.73 9 ILE B C 1
ATOM 2900 O O . ILE B 1 9 ? -37.906 35.062 -47.719 1 14.73 9 ILE B O 1
ATOM 2904 N N . SER B 1 10 ? -39.094 36.906 -47 1 15.12 10 SER B N 1
ATOM 2905 C CA . SER B 1 10 ? -38.562 37.812 -48.031 1 15.12 10 SER B CA 1
ATOM 2906 C C . SER B 1 10 ? -37.062 37.594 -48.188 1 15.12 10 SER B C 1
ATOM 2908 O O . SER B 1 10 ? -36.406 36.969 -47.344 1 15.12 10 SER B O 1
ATOM 2910 N N . GLY B 1 11 ? -36.375 38.75 -48.469 1 15.62 11 GLY B N 1
ATOM 2911 C CA . GLY B 1 11 ? -35.656 39.375 -49.562 1 15.62 11 GLY B CA 1
ATOM 2912 C C . GLY B 1 11 ? -34.156 39.156 -49.5 1 15.62 11 GLY B C 1
ATOM 2913 O O . GLY B 1 11 ? -33.625 38.781 -48.438 1 15.62 11 GLY B O 1
ATOM 2914 N N . LEU B 1 12 ? -33.438 39.531 -50.594 1 15.38 12 LEU B N 1
ATOM 2915 C CA . LEU B 1 12 ? -32.469 39.25 -51.688 1 15.38 12 LEU B CA 1
ATOM 2916 C C . LEU B 1 12 ? -31.078 39.75 -51.312 1 15.38 12 LEU B C 1
ATOM 2918 O O . LEU B 1 12 ? -30.078 39.219 -51.781 1 15.38 12 LEU B O 1
ATOM 2922 N N . GLY B 1 13 ? -30.969 40.719 -50.375 1 15.68 13 GLY B N 1
ATOM 2923 C CA . GLY B 1 13 ? -30.062 41.625 -51.062 1 15.68 13 GLY B CA 1
ATOM 2924 C C . GLY B 1 13 ? -28.672 41.062 -51.25 1 15.68 13 GLY B C 1
ATOM 2925 O O . GLY B 1 13 ? -28.203 40.281 -50.438 1 15.68 13 GLY B O 1
ATOM 2926 N N . ALA B 1 14 ? -28.141 41.312 -52.5 1 15.73 14 ALA B N 1
ATOM 2927 C CA . ALA B 1 14 ? -27.141 40.906 -53.469 1 15.73 14 ALA B CA 1
ATOM 2928 C C . ALA B 1 14 ? -25.734 41.281 -53 1 15.73 14 ALA B C 1
ATOM 2930 O O . ALA B 1 14 ? -24.734 40.781 -53.531 1 15.73 14 ALA B O 1
ATOM 2931 N N . LEU B 1 15 ? -25.594 42.062 -51.906 1 16.2 15 LEU B N 1
ATOM 2932 C CA . LEU B 1 15 ? -24.516 42.938 -52.344 1 16.2 15 LEU B CA 1
ATOM 2933 C C . LEU B 1 15 ? -23.266 42.125 -52.656 1 16.2 15 LEU B C 1
ATOM 2935 O O . LEU B 1 15 ? -22.984 41.125 -52.031 1 16.2 15 LEU B O 1
ATOM 2939 N N . ALA B 1 16 ? -22.578 42.719 -53.656 1 15.44 16 ALA B N 1
ATOM 2940 C CA . ALA B 1 16 ? -21.578 42.594 -54.688 1 15.44 16 ALA B CA 1
ATOM 2941 C C . ALA B 1 16 ? -20.219 42.219 -54.094 1 15.44 16 ALA B C 1
ATOM 2943 O O . ALA B 1 16 ? -19.922 42.562 -52.969 1 15.44 16 ALA B O 1
ATOM 2944 N N . LEU B 1 17 ? -19.422 41.688 -54.969 1 15.94 17 LEU B N 1
ATOM 2945 C CA . LEU B 1 17 ? -18.344 40.75 -55.281 1 15.94 17 LEU B CA 1
ATOM 2946 C C . LEU B 1 17 ? -16.984 41.375 -55 1 15.94 17 LEU B C 1
ATOM 2948 O O . LEU B 1 17 ? -16.016 40.688 -54.719 1 15.94 17 LEU B O 1
ATOM 2952 N N . VAL B 1 18 ? -16.906 42.812 -54.688 1 16.39 18 VAL B N 1
ATOM 2953 C CA . VAL B 1 18 ? -15.781 43.188 -55.562 1 16.39 18 VAL B CA 1
ATOM 2954 C C . VAL B 1 18 ? -14.516 42.469 -55.062 1 16.39 18 VAL B C 1
ATOM 2956 O O . VAL B 1 18 ? -14.344 42.25 -53.875 1 16.39 18 VAL B O 1
ATOM 2959 N N . LEU B 1 19 ? -13.695 42.219 -56 1 16.72 19 LEU B N 1
ATOM 2960 C CA . LEU B 1 19 ? -12.633 41.344 -56.5 1 16.72 19 LEU B CA 1
ATOM 2961 C C . LEU B 1 19 ? -11.273 41.781 -56 1 16.72 19 LEU B C 1
ATOM 2963 O O . LEU B 1 19 ? -10.258 41.125 -56.219 1 16.72 19 LEU B O 1
ATOM 2967 N N . SER B 1 20 ? -11.211 42.812 -55 1 16.81 20 SER B N 1
ATOM 2968 C CA . SER B 1 20 ? -9.938 43.406 -55.344 1 16.81 20 SER B CA 1
ATOM 2969 C C . SER B 1 20 ? -8.797 42.406 -55.25 1 16.81 20 SER B C 1
ATOM 2971 O O . SER B 1 20 ? -8.844 41.469 -54.438 1 16.81 20 SER B O 1
ATOM 2973 N N . SER B 1 21 ? -7.957 42.469 -56.25 1 16.75 21 SER B N 1
ATOM 2974 C CA . SER B 1 21 ? -6.918 41.719 -56.938 1 16.75 21 SER B CA 1
ATOM 2975 C C . SER B 1 21 ? -5.648 41.625 -56.094 1 16.75 21 SER B C 1
ATOM 2977 O O . SER B 1 21 ? -4.645 41.094 -56.531 1 16.75 21 SER B O 1
ATOM 2979 N N . CYS B 1 22 ? -5.742 41.844 -54.75 1 18.06 22 CYS B N 1
ATOM 2980 C CA . CYS B 1 22 ? -4.387 42.125 -54.281 1 18.06 22 CYS B CA 1
ATOM 2981 C C . CYS B 1 22 ? -3.424 41.031 -54.75 1 18.06 22 CYS B C 1
ATOM 2983 O O . CYS B 1 22 ? -3.74 39.844 -54.656 1 18.06 22 CYS B O 1
ATOM 2985 N N . GLY B 1 23 ? -2.473 41.438 -55.531 1 16.06 23 GLY B N 1
ATOM 2986 C CA . GLY B 1 23 ? -1.363 40.875 -56.312 1 16.06 23 GLY B CA 1
ATOM 2987 C C . GLY B 1 23 ? -0.449 40 -55.5 1 16.06 23 GLY B C 1
ATOM 2988 O O . GLY B 1 23 ? 0.097 40.406 -54.469 1 16.06 23 GLY B O 1
ATOM 2989 N N . PHE B 1 24 ? -0.737 38.781 -55.406 1 17.84 24 PHE B N 1
ATOM 2990 C CA . PHE B 1 24 ? -0.04 37.688 -54.75 1 17.84 24 PHE B CA 1
ATOM 2991 C C . PHE B 1 24 ? 1.349 37.5 -55.344 1 17.84 24 PHE B C 1
ATOM 2993 O O . PHE B 1 24 ? 1.496 36.875 -56.406 1 17.84 24 PHE B O 1
ATOM 3000 N N . SER B 1 25 ? 2.062 38.656 -55.438 1 16.77 25 SER B N 1
ATOM 3001 C CA . SER B 1 25 ? 3.256 38.219 -56.156 1 16.77 25 SER B CA 1
ATOM 3002 C C . SER B 1 25 ? 3.822 36.938 -55.562 1 16.77 25 SER B C 1
ATOM 3004 O O . SER B 1 25 ? 3.666 36.656 -54.375 1 16.77 25 SER B O 1
ATOM 3006 N N . LYS B 1 26 ? 4.336 36.219 -56.5 1 19.16 26 LYS B N 1
ATOM 3007 C CA . LYS B 1 26 ? 4.801 34.844 -56.719 1 19.16 26 LYS B CA 1
ATOM 3008 C C . LYS B 1 26 ? 6.066 34.562 -55.906 1 19.16 26 LYS B C 1
ATOM 3010 O O . LYS B 1 26 ? 6.719 33.531 -56.094 1 19.16 26 LYS B O 1
ATOM 3015 N N . GLN B 1 27 ? 6.391 35.281 -54.781 1 18.86 27 GLN B N 1
ATOM 3016 C CA . GLN B 1 27 ? 7.801 35.031 -54.5 1 18.86 27 GLN B CA 1
ATOM 3017 C C . GLN B 1 27 ? 8.078 33.531 -54.312 1 18.86 27 GLN B C 1
ATOM 3019 O O . GLN B 1 27 ? 7.273 32.812 -53.719 1 18.86 27 GLN B O 1
ATOM 3024 N N . THR B 1 28 ? 9.039 33.062 -55.156 1 18.12 28 THR B N 1
ATOM 3025 C CA . THR B 1 28 ? 9.594 31.75 -55.5 1 18.12 28 THR B CA 1
ATOM 3026 C C . THR B 1 28 ? 10.18 31.062 -54.281 1 18.12 28 THR B C 1
ATOM 3028 O O . THR B 1 28 ? 11.117 31.578 -53.656 1 18.12 28 THR B O 1
ATOM 3031 N N . ALA B 1 29 ? 9.375 30.625 -53.438 1 18.09 29 ALA B N 1
ATOM 3032 C CA . ALA B 1 29 ? 9.922 29.891 -52.312 1 18.09 29 ALA B CA 1
ATOM 3033 C C . ALA B 1 29 ? 10.82 28.75 -52.75 1 18.09 29 ALA B C 1
ATOM 3035 O O . ALA B 1 29 ? 10.375 27.859 -53.469 1 18.09 29 ALA B O 1
ATOM 3036 N N . SER B 1 30 ? 12.039 29.094 -53 1 18.89 30 SER B N 1
ATOM 3037 C CA . SER B 1 30 ? 12.977 28.016 -53.312 1 18.89 30 SER B CA 1
ATOM 3038 C C . SER B 1 30 ? 12.82 26.859 -52.344 1 18.89 30 SER B C 1
ATOM 3040 O O . SER B 1 30 ? 12.539 27.062 -51.156 1 18.89 30 SER B O 1
ATOM 3042 N N . SER B 1 31 ? 12.43 25.75 -52.844 1 18.98 31 SER B N 1
ATOM 3043 C CA . SER B 1 31 ? 12.18 24.438 -52.281 1 18.98 31 SER B CA 1
ATOM 3044 C C . SER B 1 31 ? 13.391 23.953 -51.469 1 18.98 31 SER B C 1
ATOM 3046 O O . SER B 1 31 ? 14.453 23.703 -52.062 1 18.98 31 SER B O 1
ATOM 3048 N N . ALA B 1 32 ? 13.781 24.641 -50.375 1 20.92 32 ALA B N 1
ATOM 3049 C CA . ALA B 1 32 ? 14.82 23.938 -49.656 1 20.92 32 ALA B CA 1
ATOM 3050 C C . ALA B 1 32 ? 14.477 22.453 -49.5 1 20.92 32 ALA B C 1
ATOM 3052 O O . ALA B 1 32 ? 13.367 22.109 -49.094 1 20.92 32 ALA B O 1
ATOM 3053 N N . GLN B 1 33 ? 15.039 21.641 -50.344 1 19.66 33 GLN B N 1
ATOM 3054 C CA . GLN B 1 33 ? 15.031 20.172 -50.281 1 19.66 33 GLN B CA 1
ATOM 3055 C C . GLN B 1 33 ? 15.297 19.672 -48.875 1 19.66 33 GLN B C 1
ATOM 3057 O O . GLN B 1 33 ? 16.391 19.875 -48.344 1 19.66 33 GLN B O 1
ATOM 3062 N N . LEU B 1 34 ? 14.281 19.828 -48.031 1 21.62 34 LEU B N 1
ATOM 3063 C CA . LEU B 1 34 ? 14.5 19.156 -46.75 1 21.62 34 LEU B CA 1
ATOM 3064 C C . LEU B 1 34 ? 14.945 17.719 -46.969 1 21.62 34 LEU B C 1
ATOM 3066 O O . LEU B 1 34 ? 14.242 16.938 -47.594 1 21.62 34 LEU B O 1
ATOM 3070 N N . THR B 1 35 ? 16.172 17.562 -47.312 1 23.92 35 THR B N 1
ATOM 3071 C CA . THR B 1 35 ? 16.656 16.203 -47.156 1 23.92 35 THR B CA 1
ATOM 3072 C C . THR B 1 35 ? 16.141 15.578 -45.844 1 23.92 35 THR B C 1
ATOM 3074 O O . THR B 1 35 ? 16.25 16.188 -44.781 1 23.92 35 THR B O 1
ATOM 3077 N N . GLY B 1 36 ? 14.984 15.016 -45.938 1 23.73 36 GLY B N 1
ATOM 3078 C CA . GLY B 1 36 ? 14.367 14.164 -44.938 1 23.73 36 GLY B CA 1
ATOM 3079 C C . GLY B 1 36 ? 15.344 13.195 -44.312 1 23.73 36 GLY B C 1
ATOM 3080 O O . GLY B 1 36 ? 15.602 12.125 -44.875 1 23.73 36 GLY B O 1
ATOM 3081 N N . GLY B 1 37 ? 16.484 13.719 -44.062 1 26.38 37 GLY B N 1
ATOM 3082 C CA . GLY B 1 37 ? 17.188 12.688 -43.312 1 26.38 37 GLY B CA 1
ATOM 3083 C C . GLY B 1 37 ? 16.375 12.117 -42.188 1 26.38 37 GLY B C 1
ATOM 3084 O O . GLY B 1 37 ? 15.898 12.867 -41.312 1 26.38 37 GLY B O 1
ATOM 3085 N N . GLY B 1 38 ? 15.5 11.188 -42.562 1 27.2 38 GLY B N 1
ATOM 3086 C CA . GLY B 1 38 ? 14.898 10.336 -41.562 1 27.2 38 GLY B CA 1
ATOM 3087 C C . GLY B 1 38 ? 15.812 10.047 -40.375 1 27.2 38 GLY B C 1
ATOM 3088 O O . GLY B 1 38 ? 16.875 9.43 -40.562 1 27.2 38 GLY B O 1
ATOM 3089 N N . SER B 1 39 ? 16.047 11.094 -39.656 1 28.28 39 SER B N 1
ATOM 3090 C CA . SER B 1 39 ? 16.672 10.711 -38.406 1 28.28 39 SER B CA 1
ATOM 3091 C C . SER B 1 39 ? 16.031 9.453 -37.812 1 28.28 39 SER B C 1
ATOM 3093 O O . SER B 1 39 ? 14.828 9.43 -37.562 1 28.28 39 SER B O 1
ATOM 3095 N N . SER B 1 40 ? 16.359 8.328 -38.312 1 28.19 40 SER B N 1
ATOM 3096 C CA . SER B 1 40 ? 16.109 7.125 -37.531 1 28.19 40 SER B CA 1
ATOM 3097 C C . SER B 1 40 ? 16.266 7.395 -36.031 1 28.19 40 SER B C 1
ATOM 3099 O O . SER B 1 40 ? 17.344 7.793 -35.594 1 28.19 40 SER B O 1
ATOM 3101 N N . ALA B 1 41 ? 15.352 8.031 -35.406 1 33.72 41 ALA B N 1
ATOM 3102 C CA . ALA B 1 41 ? 15.375 7.973 -33.938 1 33.72 41 ALA B CA 1
ATOM 3103 C C . ALA B 1 41 ? 16.094 6.715 -33.438 1 33.72 41 ALA B C 1
ATOM 3105 O O . ALA B 1 41 ? 15.656 5.598 -33.719 1 33.72 41 ALA B O 1
ATOM 3106 N N . THR B 1 42 ? 17.297 6.59 -33.5 1 35.69 42 THR B N 1
ATOM 3107 C CA . THR B 1 42 ? 18.109 5.523 -32.906 1 35.69 42 THR B CA 1
ATOM 3108 C C . THR B 1 42 ? 17.469 4.996 -31.625 1 35.69 42 THR B C 1
ATOM 3110 O O . THR B 1 42 ? 17.406 5.715 -30.625 1 35.69 42 THR B O 1
ATOM 3113 N N . GLY B 1 43 ? 16.328 4.426 -31.672 1 44.62 43 GLY B N 1
ATOM 3114 C CA . GLY B 1 43 ? 15.711 3.75 -30.531 1 44.62 43 GLY B CA 1
ATOM 3115 C C . GLY B 1 43 ? 16.719 3.199 -29.547 1 44.62 43 GLY B C 1
ATOM 3116 O O . GLY B 1 43 ? 17.547 2.355 -29.891 1 44.62 43 GLY B O 1
ATOM 3117 N N . LYS B 1 44 ? 17.125 3.932 -28.578 1 54.38 44 LYS B N 1
ATOM 3118 C CA . LYS B 1 44 ? 18.031 3.453 -27.531 1 54.38 44 LYS B CA 1
ATOM 3119 C C . LYS B 1 44 ? 17.719 2.006 -27.156 1 54.38 44 LYS B C 1
ATOM 3121 O O . LYS B 1 44 ? 16.562 1.635 -27 1 54.38 44 LYS B O 1
ATOM 3126 N N . GLU B 1 45 ? 18.625 1.081 -27.453 1 82 45 GLU B N 1
ATOM 3127 C CA . GLU B 1 45 ? 18.531 -0.341 -27.141 1 82 45 GLU B CA 1
ATOM 3128 C C . GLU B 1 45 ? 18.094 -0.556 -25.688 1 82 45 GLU B C 1
ATOM 3130 O O . GLU B 1 45 ? 18.609 0.087 -24.781 1 82 45 GLU B O 1
ATOM 3135 N N . LYS B 1 46 ? 17 -1.386 -25.453 1 90.38 46 LYS B N 1
ATOM 3136 C CA . LYS B 1 46 ? 16.5 -1.745 -24.141 1 90.38 46 LYS B CA 1
ATOM 3137 C C . LYS B 1 46 ? 17.484 -2.664 -23.406 1 90.38 46 LYS B C 1
ATOM 3139 O O . LYS B 1 46 ? 17.984 -3.623 -23.984 1 90.38 46 LYS B O 1
ATOM 3144 N N . VAL B 1 47 ? 17.812 -2.234 -22.234 1 93.69 47 VAL B N 1
ATOM 3145 C CA . VAL B 1 47 ? 18.734 -3.033 -21.438 1 93.69 47 VAL B CA 1
ATOM 3146 C C . VAL B 1 47 ? 18.047 -3.484 -20.141 1 93.69 47 VAL B C 1
ATOM 3148 O O . VAL B 1 47 ? 17.406 -2.684 -19.469 1 93.69 47 VAL B O 1
ATOM 3151 N N . ALA B 1 48 ? 18.141 -4.793 -19.875 1 95.25 48 ALA B N 1
ATOM 3152 C CA . ALA B 1 48 ? 17.562 -5.336 -18.641 1 95.25 48 ALA B CA 1
ATOM 3153 C C . ALA B 1 48 ? 18.266 -4.77 -17.406 1 95.25 48 ALA B C 1
ATOM 3155 O O . ALA B 1 48 ? 19.438 -4.398 -17.469 1 95.25 48 ALA B O 1
ATOM 3156 N N . GLY B 1 49 ? 17.531 -4.691 -16.312 1 96.31 49 GLY B N 1
ATOM 3157 C CA . GLY B 1 49 ? 18.156 -4.348 -15.039 1 96.31 49 GLY B CA 1
ATOM 3158 C C . GLY B 1 49 ? 19.078 -5.426 -14.508 1 96.31 49 GLY B C 1
ATOM 3159 O O . GLY B 1 49 ? 19.422 -6.363 -15.234 1 96.31 49 GLY B O 1
ATOM 3160 N N . THR B 1 50 ? 19.547 -5.23 -13.242 1 96.56 50 THR B N 1
ATOM 3161 C CA . THR B 1 50 ? 20.469 -6.18 -12.625 1 96.56 50 THR B CA 1
ATOM 3162 C C . THR B 1 50 ? 20.031 -6.52 -11.203 1 96.56 50 THR B C 1
ATOM 3164 O O . THR B 1 50 ? 19 -6.023 -10.734 1 96.56 50 THR B O 1
ATOM 3167 N N . GLY B 1 51 ? 20.688 -7.5 -10.586 1 97 51 GLY B N 1
ATOM 3168 C CA . GLY B 1 51 ? 20.5 -7.785 -9.172 1 97 51 GLY B CA 1
ATOM 3169 C C . GLY B 1 51 ? 19.5 -8.906 -8.922 1 97 51 GLY B C 1
ATOM 3170 O O . GLY B 1 51 ? 19.047 -9.086 -7.789 1 97 51 GLY B O 1
ATOM 3171 N N . GLY B 1 52 ? 19.141 -9.586 -9.938 1 98.25 52 GLY B N 1
ATOM 3172 C CA . GLY B 1 52 ? 18.172 -10.656 -9.773 1 98.25 52 GLY B CA 1
ATOM 3173 C C . GLY B 1 52 ? 18.719 -11.836 -8.992 1 98.25 52 GLY B C 1
ATOM 3174 O O . GLY B 1 52 ? 17.953 -12.742 -8.617 1 98.25 52 GLY B O 1
ATOM 3175 N N . ASP B 1 53 ? 19.984 -11.836 -8.719 1 98.31 53 ASP B N 1
ATOM 3176 C CA . ASP B 1 53 ? 20.641 -12.922 -7.988 1 98.31 53 ASP B CA 1
ATOM 3177 C C . ASP B 1 53 ? 20.922 -12.516 -6.543 1 98.31 53 ASP B C 1
ATOM 3179 O O . ASP B 1 53 ? 21.562 -13.266 -5.797 1 98.31 53 ASP B O 1
ATOM 3183 N N . LYS B 1 54 ? 20.438 -11.367 -6.125 1 97.81 54 LYS B N 1
ATOM 3184 C CA . LYS B 1 54 ? 20.75 -10.852 -4.793 1 97.81 54 LYS B CA 1
ATOM 3185 C C . LYS B 1 54 ? 19.469 -10.656 -3.967 1 97.81 54 LYS B C 1
ATOM 3187 O O . LYS B 1 54 ? 18.547 -9.969 -4.395 1 97.81 54 LYS B O 1
ATOM 3192 N N . TYR B 1 55 ? 19.5 -11.273 -2.857 1 98.44 55 TYR B N 1
ATOM 3193 C CA . TYR B 1 55 ? 18.406 -11.102 -1.899 1 98.44 55 TYR B CA 1
ATOM 3194 C C . TYR B 1 55 ? 18.594 -9.82 -1.089 1 98.44 55 TYR B C 1
ATOM 3196 O O . TYR B 1 55 ? 19.672 -9.57 -0.552 1 98.44 55 TYR B O 1
ATOM 3204 N N . ILE B 1 56 ? 17.578 -8.984 -0.978 1 97.19 56 ILE B N 1
ATOM 3205 C CA . ILE B 1 56 ? 17.594 -7.777 -0.156 1 97.19 56 ILE B CA 1
ATOM 3206 C C . ILE B 1 56 ? 16.828 -8.031 1.141 1 97.19 56 ILE B C 1
ATOM 3208 O O . ILE B 1 56 ? 15.594 -8.164 1.128 1 97.19 56 ILE B O 1
ATOM 3212 N N . PRO B 1 57 ? 17.469 -8.039 2.213 1 96.62 57 PRO B N 1
ATOM 3213 C CA . PRO B 1 57 ? 16.781 -8.305 3.48 1 96.62 57 PRO B CA 1
ATOM 3214 C C . PRO B 1 57 ? 15.828 -7.176 3.883 1 96.62 57 PRO B C 1
ATOM 3216 O O . PRO B 1 57 ? 15.984 -6.039 3.424 1 96.62 57 PRO B O 1
ATOM 3219 N N . PRO B 1 58 ? 14.875 -7.516 4.723 1 95.44 58 PRO B N 1
ATOM 3220 C CA . PRO B 1 58 ? 13.836 -6.547 5.094 1 95.44 58 PRO B CA 1
ATOM 3221 C C . PRO B 1 58 ? 14.422 -5.234 5.617 1 95.44 58 PRO B C 1
ATOM 3223 O O . PRO B 1 58 ? 13.914 -4.156 5.285 1 95.44 58 PRO B O 1
ATOM 3226 N N . GLU B 1 59 ? 15.469 -5.242 6.387 1 90.69 59 GLU B N 1
ATOM 3227 C CA . GLU B 1 59 ? 16.031 -4.066 7.051 1 90.69 59 GLU B CA 1
ATOM 3228 C C . GLU B 1 59 ? 16.641 -3.104 6.039 1 90.69 59 GLU B C 1
ATOM 3230 O O . GLU B 1 59 ? 16.906 -1.943 6.363 1 90.69 59 GLU B O 1
ATOM 3235 N N . GLN B 1 60 ? 16.828 -3.566 4.828 1 92.5 60 GLN B N 1
ATOM 3236 C CA . GLN B 1 60 ? 17.453 -2.74 3.795 1 92.5 60 GLN B CA 1
ATOM 3237 C C . GLN B 1 60 ? 16.406 -2.199 2.822 1 92.5 60 GLN B C 1
ATOM 3239 O O . GLN B 1 60 ? 16.75 -1.56 1.827 1 92.5 60 GLN B O 1
ATOM 3244 N N . ARG B 1 61 ? 15.195 -2.445 3.107 1 94.12 61 ARG B N 1
ATOM 3245 C CA . ARG B 1 61 ? 14.117 -2.008 2.229 1 94.12 61 ARG B CA 1
ATOM 3246 C C . ARG B 1 61 ? 13.484 -0.716 2.736 1 94.12 61 ARG B C 1
ATOM 3248 O O . ARG B 1 61 ? 13.508 -0.44 3.939 1 94.12 61 ARG B O 1
ATOM 3255 N N . GLN B 1 62 ? 12.953 0.071 1.822 1 89 62 GLN B N 1
ATOM 3256 C CA . GLN B 1 62 ? 12.312 1.345 2.135 1 89 62 GLN B CA 1
ATOM 3257 C C . GLN B 1 62 ? 10.977 1.48 1.412 1 89 62 GLN B C 1
ATOM 3259 O O . GLN B 1 62 ? 10.688 0.725 0.482 1 89 62 GLN B O 1
ATOM 3264 N N . GLY B 1 63 ? 10.156 2.445 1.92 1 91.81 63 GLY B N 1
ATOM 3265 C CA . GLY B 1 63 ? 8.898 2.717 1.243 1 91.81 63 GLY B CA 1
ATOM 3266 C C . GLY B 1 63 ? 7.684 2.324 2.062 1 91.81 63 GLY B C 1
ATOM 3267 O O . GLY B 1 63 ? 7.773 2.178 3.283 1 91.81 63 GLY B O 1
ATOM 3268 N N . ASN B 1 64 ? 6.543 2.23 1.374 1 92.75 64 ASN B N 1
ATOM 3269 C CA . ASN B 1 64 ? 5.27 1.944 2.023 1 92.75 64 ASN B CA 1
ATOM 3270 C C . ASN B 1 64 ? 5.184 0.488 2.471 1 92.75 64 ASN B C 1
ATOM 3272 O O . ASN B 1 64 ? 5.898 -0.369 1.952 1 92.75 64 ASN B O 1
ATOM 3276 N N . GLU B 1 65 ? 4.375 0.25 3.449 1 95.44 65 GLU B N 1
ATOM 3277 C CA . GLU B 1 65 ? 4.152 -1.095 3.969 1 95.44 65 GLU B CA 1
ATOM 3278 C C . GLU B 1 65 ? 2.756 -1.599 3.613 1 95.44 65 GLU B C 1
ATOM 3280 O O . GLU B 1 65 ? 1.775 -0.859 3.725 1 95.44 65 GLU B O 1
ATOM 3285 N N . SER B 1 66 ? 2.701 -2.869 3.154 1 97.69 66 SER B N 1
ATOM 3286 C CA . SER B 1 66 ? 1.438 -3.545 2.883 1 97.69 66 SER B CA 1
ATOM 3287 C C . SER B 1 66 ? 1.102 -4.551 3.98 1 97.69 66 SER B C 1
ATOM 3289 O O . SER B 1 66 ? 1.854 -4.695 4.945 1 97.69 66 SER B O 1
ATOM 3291 N N . VAL B 1 67 ? -0.056 -5.133 3.844 1 97.69 67 VAL B N 1
ATOM 3292 C CA . VAL B 1 67 ? -0.501 -6.152 4.789 1 97.69 67 VAL B CA 1
ATOM 3293 C C . VAL B 1 67 ? -0.442 -7.531 4.129 1 97.69 67 VAL B C 1
ATOM 3295 O O . VAL B 1 67 ? -0.882 -7.699 2.99 1 97.69 67 VAL B O 1
ATOM 3298 N N . VAL B 1 68 ? 0.162 -8.453 4.82 1 98.75 68 VAL B N 1
ATOM 3299 C CA . VAL B 1 68 ? 0.149 -9.852 4.406 1 98.75 68 VAL B CA 1
ATOM 3300 C C . VAL B 1 68 ? -0.392 -10.719 5.535 1 98.75 68 VAL B C 1
ATOM 3302 O O . VAL B 1 68 ? 0.085 -10.641 6.672 1 98.75 68 VAL B O 1
ATOM 3305 N N . TYR B 1 69 ? -1.356 -11.484 5.195 1 98.81 69 TYR B N 1
ATOM 3306 C CA . TYR B 1 69 ? -1.915 -12.43 6.156 1 98.81 69 TYR B CA 1
ATOM 3307 C C . TYR B 1 69 ? -1.257 -13.797 6.023 1 98.81 69 TYR B C 1
ATOM 3309 O O . TYR B 1 69 ? -0.876 -14.211 4.926 1 98.81 69 TYR B O 1
ATOM 3317 N N . PHE B 1 70 ? -1.134 -14.531 7.195 1 98.81 70 PHE B N 1
ATOM 3318 C CA . PHE B 1 70 ? -0.409 -15.797 7.23 1 98.81 70 PHE B CA 1
ATOM 3319 C C . PHE B 1 70 ? -1.121 -16.797 8.125 1 98.81 70 PHE B C 1
ATOM 3321 O O . PHE B 1 70 ? -1.615 -16.453 9.195 1 98.81 70 PHE B O 1
ATOM 3328 N N . THR B 1 71 ? -1.259 -18 7.645 1 98.75 71 THR B N 1
ATOM 3329 C CA . THR B 1 71 ? -1.695 -19.125 8.477 1 98.75 71 THR B CA 1
ATOM 3330 C C . THR B 1 71 ? -0.838 -20.359 8.211 1 98.75 71 THR B C 1
ATOM 3332 O O . THR B 1 71 ? -0.456 -20.625 7.07 1 98.75 71 THR B O 1
ATOM 3335 N N . ARG B 1 72 ? -0.584 -21.156 9.289 1 97.94 72 ARG B N 1
ATOM 3336 C CA . ARG B 1 72 ? 0.166 -22.391 9.164 1 97.94 72 ARG B CA 1
ATOM 3337 C C . ARG B 1 72 ? -0.756 -23.562 8.812 1 97.94 72 ARG B C 1
ATOM 3339 O O . ARG B 1 72 ? -0.289 -24.656 8.516 1 97.94 72 ARG B O 1
ATOM 3346 N N . ASP B 1 73 ? -2.029 -23.266 8.797 1 97.94 73 ASP B N 1
ATOM 3347 C CA . ASP B 1 73 ? -3.018 -24.297 8.539 1 97.94 73 ASP B CA 1
ATOM 3348 C C . ASP B 1 73 ? -3.088 -24.641 7.055 1 97.94 73 ASP B C 1
ATOM 3350 O O . ASP B 1 73 ? -3.895 -24.062 6.32 1 97.94 73 ASP B O 1
ATOM 3354 N N . LEU B 1 74 ? -2.289 -25.656 6.695 1 97.69 74 LEU B N 1
ATOM 3355 C CA . LEU B 1 74 ? -2.293 -26.141 5.32 1 97.69 74 LEU B CA 1
ATOM 3356 C C . LEU B 1 74 ? -3.438 -27.125 5.098 1 97.69 74 LEU B C 1
ATOM 3358 O O . LEU B 1 74 ? -3.217 -28.344 5.039 1 97.69 74 LEU B O 1
ATOM 3362 N N . SER B 1 75 ? -4.605 -26.578 4.977 1 98.44 75 SER B N 1
ATOM 3363 C CA . SER B 1 75 ? -5.844 -27.344 4.785 1 98.44 75 SER B CA 1
ATOM 3364 C C . SER B 1 75 ? -6.898 -26.5 4.074 1 98.44 75 SER B C 1
ATOM 3366 O O . SER B 1 75 ? -6.684 -25.312 3.822 1 98.44 75 SER B O 1
ATOM 3368 N N . ALA B 1 76 ? -7.977 -27.156 3.75 1 98.44 76 ALA B N 1
ATOM 3369 C CA . ALA B 1 76 ? -9.117 -26.422 3.186 1 98.44 76 ALA B CA 1
ATOM 3370 C C . ALA B 1 76 ? -9.617 -25.359 4.152 1 98.44 76 ALA B C 1
ATOM 3372 O O . ALA B 1 76 ? -10.008 -24.266 3.73 1 98.44 76 ALA B O 1
ATOM 3373 N N . ALA B 1 77 ? -9.617 -25.656 5.449 1 98.5 77 ALA B N 1
ATOM 3374 C CA . ALA B 1 77 ? -10.062 -24.719 6.465 1 98.5 77 ALA B CA 1
ATOM 3375 C C . ALA B 1 77 ? -9.148 -23.484 6.512 1 98.5 77 ALA B C 1
ATOM 3377 O O . ALA B 1 77 ? -9.625 -22.359 6.648 1 98.5 77 ALA B O 1
ATOM 3378 N N . GLY B 1 78 ? -7.848 -23.75 6.418 1 98.62 78 GLY B N 1
ATOM 3379 C CA . GLY B 1 78 ? -6.898 -22.656 6.367 1 98.62 78 GLY B CA 1
ATOM 3380 C C . GLY B 1 78 ? -7.078 -21.766 5.148 1 98.62 78 GLY B C 1
ATOM 3381 O O . GLY B 1 78 ? -6.992 -20.547 5.246 1 98.62 78 GLY B O 1
ATOM 3382 N N . LEU B 1 79 ? -7.324 -22.406 4.012 1 98.81 79 LEU B N 1
ATOM 3383 C CA . LEU B 1 79 ? -7.547 -21.672 2.775 1 98.81 79 LEU B CA 1
ATOM 3384 C C . LEU B 1 79 ? -8.805 -20.812 2.873 1 98.81 79 LEU B C 1
ATOM 3386 O O . LEU B 1 79 ? -8.812 -19.656 2.443 1 98.81 79 LEU B O 1
ATOM 3390 N N . LEU B 1 80 ? -9.883 -21.359 3.445 1 98.56 80 LEU B N 1
ATOM 3391 C CA . LEU B 1 80 ? -11.133 -20.641 3.627 1 98.56 80 LEU B CA 1
ATOM 3392 C C . LEU B 1 80 ? -10.938 -19.438 4.555 1 98.56 80 LEU B C 1
ATOM 3394 O O . LEU B 1 80 ? -11.422 -18.344 4.27 1 98.56 80 LEU B O 1
ATOM 3398 N N . LYS B 1 81 ? -10.242 -19.703 5.629 1 98.19 81 LYS B N 1
ATOM 3399 C CA . LYS B 1 81 ? -10 -18.672 6.625 1 98.19 81 LYS B CA 1
ATOM 3400 C C . LYS B 1 81 ? -9.219 -17.5 6.031 1 98.19 81 LYS B C 1
ATOM 3402 O O . LYS B 1 81 ? -9.586 -16.344 6.23 1 98.19 81 LYS B O 1
ATOM 3407 N N . ILE B 1 82 ? -8.258 -17.797 5.32 1 98.56 82 ILE B N 1
ATOM 3408 C CA . ILE B 1 82 ? -7.375 -16.719 4.852 1 98.56 82 ILE B CA 1
ATOM 3409 C C . ILE B 1 82 ? -8.023 -16 3.674 1 98.56 82 ILE B C 1
ATOM 3411 O O . ILE B 1 82 ? -7.816 -14.805 3.482 1 98.56 82 ILE B O 1
ATOM 3415 N N . TYR B 1 83 ? -8.875 -16.672 2.867 1 98.69 83 TYR B N 1
ATOM 3416 C CA . TYR B 1 83 ? -9.609 -16.031 1.781 1 98.69 83 TYR B CA 1
ATOM 3417 C C . TYR B 1 83 ? -10.492 -14.906 2.305 1 98.69 83 TYR B C 1
ATOM 3419 O O . TYR B 1 83 ? -10.641 -13.875 1.646 1 98.69 83 TYR B O 1
ATOM 3427 N N . GLU B 1 84 ? -10.984 -15.008 3.486 1 97.56 84 GLU B N 1
ATOM 3428 C CA . GLU B 1 84 ? -11.891 -14.023 4.066 1 97.56 84 GLU B CA 1
ATOM 3429 C C . GLU B 1 84 ? -11.211 -12.664 4.211 1 97.56 84 GLU B C 1
ATOM 3431 O O . GLU B 1 84 ? -11.859 -11.625 4.098 1 97.56 84 GLU B O 1
ATOM 3436 N N . THR B 1 85 ? -9.922 -12.703 4.332 1 96.62 85 THR B N 1
ATOM 3437 C CA . THR B 1 85 ? -9.188 -11.469 4.562 1 96.62 85 THR B CA 1
ATOM 3438 C C . THR B 1 85 ? -9.102 -10.641 3.283 1 96.62 85 THR B C 1
ATOM 3440 O O . THR B 1 85 ? -8.906 -9.422 3.334 1 96.62 85 THR B O 1
ATOM 3443 N N . ILE B 1 86 ? -9.297 -11.258 2.154 1 97.12 86 ILE B N 1
ATOM 3444 C CA . ILE B 1 86 ? -9.117 -10.555 0.889 1 97.12 86 ILE B CA 1
ATOM 3445 C C . ILE B 1 86 ? -10.414 -10.594 0.085 1 97.12 86 ILE B C 1
ATOM 3447 O O . ILE B 1 86 ? -10.461 -10.094 -1.044 1 97.12 86 ILE B O 1
ATOM 3451 N N . ALA B 1 87 ? -11.508 -11.109 0.606 1 96 87 ALA B N 1
ATOM 3452 C CA . ALA B 1 87 ? -12.766 -11.359 -0.086 1 96 87 ALA B CA 1
ATOM 3453 C C . ALA B 1 87 ? -13.391 -10.055 -0.579 1 96 87 ALA B C 1
ATOM 3455 O O . ALA B 1 87 ? -14.164 -10.055 -1.54 1 96 87 ALA B O 1
ATOM 3456 N N . GLY B 1 88 ? -13.07 -8.977 0.018 1 92.88 88 GLY B N 1
ATOM 3457 C CA . GLY B 1 88 ? -13.648 -7.691 -0.34 1 92.88 88 GLY B CA 1
ATOM 3458 C C . GLY B 1 88 ? -13.328 -7.27 -1.762 1 92.88 88 GLY B C 1
ATOM 3459 O O . GLY B 1 88 ? -14.047 -6.461 -2.352 1 92.88 88 GLY B O 1
ATOM 3460 N N . ASN B 1 89 ? -12.25 -7.82 -2.301 1 95.44 89 ASN B N 1
ATOM 3461 C CA . ASN B 1 89 ? -11.836 -7.457 -3.652 1 95.44 89 ASN B CA 1
ATOM 3462 C C . ASN B 1 89 ? -12.531 -8.312 -4.703 1 95.44 89 ASN B C 1
ATOM 3464 O O . ASN B 1 89 ? -12.406 -8.055 -5.902 1 95.44 89 ASN B O 1
ATOM 3468 N N . MET B 1 90 ? -13.242 -9.359 -4.316 1 96.69 90 MET B N 1
ATOM 3469 C CA . MET B 1 90 ? -13.93 -10.242 -5.246 1 96.69 90 MET B CA 1
ATOM 3470 C C . MET B 1 90 ? -15.352 -9.758 -5.512 1 96.69 90 MET B C 1
ATOM 3472 O O . MET B 1 90 ? -16.203 -9.789 -4.617 1 96.69 90 MET B O 1
ATOM 3476 N N . THR B 1 91 ? -15.594 -9.328 -6.754 1 94.88 91 THR B N 1
ATOM 3477 C CA . THR B 1 91 ? -16.906 -8.828 -7.152 1 94.88 91 THR B CA 1
ATOM 3478 C C . THR B 1 91 ? -17.344 -9.438 -8.484 1 94.88 91 THR B C 1
ATOM 3480 O O . THR B 1 91 ? -16.5 -9.852 -9.281 1 94.88 91 THR B O 1
ATOM 3483 N N . GLY B 1 92 ? -18.641 -9.555 -8.695 1 97.12 92 GLY B N 1
ATOM 3484 C CA . GLY B 1 92 ? -19.156 -10.008 -9.977 1 97.12 92 GLY B CA 1
ATOM 3485 C C . GLY B 1 92 ? -18.688 -11.398 -10.359 1 97.12 92 GLY B C 1
ATOM 3486 O O . GLY B 1 92 ? -18.641 -12.289 -9.508 1 97.12 92 GLY B O 1
ATOM 3487 N N . ARG B 1 93 ? -18.422 -11.578 -11.656 1 98.5 93 ARG B N 1
ATOM 3488 C CA . ARG B 1 93 ? -17.922 -12.844 -12.164 1 98.5 93 ARG B CA 1
ATOM 3489 C C . ARG B 1 93 ? -16.453 -13.047 -11.781 1 98.5 93 ARG B C 1
ATOM 3491 O O . ARG B 1 93 ? -15.578 -12.344 -12.281 1 98.5 93 ARG B O 1
ATOM 3498 N N . VAL B 1 94 ? -16.219 -14.031 -10.977 1 98.69 94 VAL B N 1
ATOM 3499 C CA . VAL B 1 94 ? -14.891 -14.234 -10.414 1 98.69 94 VAL B CA 1
ATOM 3500 C C . VAL B 1 94 ? -14.172 -15.344 -11.188 1 98.69 94 VAL B C 1
ATOM 3502 O O . VAL B 1 94 ? -14.719 -16.422 -11.398 1 98.69 94 VAL B O 1
ATOM 3505 N N . GLY B 1 95 ? -12.977 -15.055 -11.695 1 98.88 95 GLY B N 1
ATOM 3506 C CA . GLY B 1 95 ? -12.047 -16.078 -12.141 1 98.88 95 GLY B CA 1
ATOM 3507 C C . GLY B 1 95 ? -11.047 -16.484 -11.07 1 98.88 95 GLY B C 1
ATOM 3508 O O . GLY B 1 95 ? -10.547 -15.633 -10.32 1 98.88 95 GLY B O 1
ATOM 3509 N N . ILE B 1 96 ? -10.773 -17.734 -10.961 1 98.88 96 ILE B N 1
ATOM 3510 C CA . ILE B 1 96 ? -9.734 -18.234 -10.078 1 98.88 96 ILE B CA 1
ATOM 3511 C C . ILE B 1 96 ? -8.555 -18.734 -10.906 1 98.88 96 ILE B C 1
ATOM 3513 O O . ILE B 1 96 ? -8.656 -19.766 -11.586 1 98.88 96 ILE B O 1
ATOM 3517 N N . LYS B 1 97 ? -7.477 -18.016 -10.875 1 98.88 97 LYS B N 1
ATOM 3518 C CA . LYS B 1 97 ? -6.277 -18.406 -11.617 1 98.88 97 LYS B CA 1
ATOM 3519 C C . LYS B 1 97 ? -5.355 -19.266 -10.758 1 98.88 97 LYS B C 1
ATOM 3521 O O . LYS B 1 97 ? -4.762 -18.781 -9.797 1 98.88 97 LYS B O 1
ATOM 3526 N N . LEU B 1 98 ? -5.25 -20.484 -11.07 1 97.62 98 LEU B N 1
ATOM 3527 C CA . LEU B 1 98 ? -4.309 -21.422 -10.461 1 97.62 98 LEU B CA 1
ATOM 3528 C C . LEU B 1 98 ? -3.668 -22.312 -11.516 1 97.62 98 LEU B C 1
ATOM 3530 O O . LEU B 1 98 ? -4.016 -22.234 -12.695 1 97.62 98 LEU B O 1
ATOM 3534 N N . HIS B 1 99 ? -2.629 -23 -11.141 1 96.62 99 HIS B N 1
ATOM 3535 C CA . HIS B 1 99 ? -1.988 -24 -12 1 96.62 99 HIS B CA 1
ATOM 3536 C C . HIS B 1 99 ? -2.619 -25.375 -11.82 1 96.62 99 HIS B C 1
ATOM 3538 O O . HIS B 1 99 ? -2.551 -25.953 -10.734 1 96.62 99 HIS B O 1
ATOM 3544 N N . THR B 1 100 ? -3.193 -25.938 -12.875 1 96.06 100 THR B N 1
ATOM 3545 C CA . THR B 1 100 ? -3.943 -27.188 -12.758 1 96.06 100 THR B CA 1
ATOM 3546 C C . THR B 1 100 ? -3.021 -28.391 -12.938 1 96.06 100 THR B C 1
ATOM 3548 O O . THR B 1 100 ? -3.457 -29.531 -12.812 1 96.06 100 THR B O 1
ATOM 3551 N N . GLY B 1 101 ? -1.786 -28.078 -13.25 1 94.88 101 GLY B N 1
ATOM 3552 C CA . GLY B 1 101 ? -0.78 -29.125 -13.281 1 94.88 101 GLY B CA 1
ATOM 3553 C C . GLY B 1 101 ? -0.724 -29.859 -14.609 1 94.88 101 GLY B C 1
ATOM 3554 O O . GLY B 1 101 ? -1.656 -29.781 -15.406 1 94.88 101 GLY B O 1
ATOM 3555 N N . GLU B 1 102 ? 0.392 -30.578 -14.797 1 95.56 102 GLU B N 1
ATOM 3556 C CA . GLU B 1 102 ? 0.519 -31.594 -15.836 1 95.56 102 GLU B CA 1
ATOM 3557 C C . GLU B 1 102 ? -0.045 -32.938 -15.367 1 95.56 102 GLU B C 1
ATOM 3559 O O . GLU B 1 102 ? -0.284 -33.125 -14.172 1 95.56 102 GLU B O 1
ATOM 3564 N N . PRO B 1 103 ? -0.295 -33.812 -16.344 1 94 103 PRO B N 1
ATOM 3565 C CA . PRO B 1 103 ? -0.91 -35.062 -15.922 1 94 103 PRO B CA 1
ATOM 3566 C C . PRO B 1 103 ? -0.166 -35.75 -14.766 1 94 103 PRO B C 1
ATOM 3568 O O . PRO B 1 103 ? 1.027 -36.031 -14.875 1 94 103 PRO B O 1
ATOM 3571 N N . HIS B 1 104 ? -0.855 -35.875 -13.641 1 91.5 104 HIS B N 1
ATOM 3572 C CA . HIS B 1 104 ? -0.409 -36.594 -12.453 1 91.5 104 HIS B CA 1
ATOM 3573 C C . HIS B 1 104 ? 0.675 -35.812 -11.711 1 91.5 104 HIS B C 1
ATOM 3575 O O . HIS B 1 104 ? 1.452 -36.406 -10.953 1 91.5 104 HIS B O 1
ATOM 3581 N N . GLY B 1 105 ? 0.797 -34.594 -12.023 1 90.12 105 GLY B N 1
ATOM 3582 C CA . GLY B 1 105 ? 1.749 -33.812 -11.258 1 90.12 105 GLY B CA 1
ATOM 3583 C C . GLY B 1 105 ? 1.507 -33.875 -9.766 1 90.12 105 GLY B C 1
ATOM 3584 O O . GLY B 1 105 ? 0.366 -33.75 -9.305 1 90.12 105 GLY B O 1
ATOM 3585 N N . PRO B 1 106 ? 2.52 -33.875 -8.953 1 87.5 106 PRO B N 1
ATOM 3586 C CA . PRO B 1 106 ? 2.352 -34.281 -7.555 1 87.5 106 PRO B CA 1
ATOM 3587 C C . PRO B 1 106 ? 2.109 -33.094 -6.621 1 87.5 106 PRO B C 1
ATOM 3589 O O . PRO B 1 106 ? 1.613 -33.281 -5.508 1 87.5 106 PRO B O 1
ATOM 3592 N N . ASN B 1 107 ? 2.42 -31.875 -7.035 1 93.94 107 ASN B N 1
ATOM 3593 C CA . ASN B 1 107 ? 2.678 -30.891 -6.004 1 93.94 107 ASN B CA 1
ATOM 3594 C C . ASN B 1 107 ? 1.614 -29.797 -6.004 1 93.94 107 ASN B C 1
ATOM 3596 O O . ASN B 1 107 ? 1.532 -29 -5.062 1 93.94 107 ASN B O 1
ATOM 3600 N N . ILE B 1 108 ? 0.701 -29.734 -6.887 1 94.5 108 ILE B N 1
ATOM 3601 C CA . ILE B 1 108 ? -0.233 -28.625 -7.078 1 94.5 108 ILE B CA 1
ATOM 3602 C C . ILE B 1 108 ? -1.127 -28.5 -5.848 1 94.5 108 ILE B C 1
ATOM 3604 O O . ILE B 1 108 ? -1.132 -29.359 -4.977 1 94.5 108 ILE B O 1
ATOM 3608 N N . ILE B 1 109 ? -1.857 -27.391 -5.723 1 97.31 109 ILE B N 1
ATOM 3609 C CA . ILE B 1 109 ? -2.822 -27.203 -4.648 1 97.31 109 ILE B CA 1
ATOM 3610 C C . ILE B 1 109 ? -3.865 -28.312 -4.676 1 97.31 109 ILE B C 1
ATOM 3612 O O . ILE B 1 109 ? -4.395 -28.641 -5.738 1 97.31 109 ILE B O 1
ATOM 3616 N N . PRO B 1 110 ? -4.141 -28.938 -3.523 1 97 110 PRO B N 1
ATOM 3617 C CA . PRO B 1 110 ? -5.109 -30.047 -3.52 1 97 110 PRO B CA 1
ATOM 3618 C C . PRO B 1 110 ? -6.488 -29.609 -4.012 1 97 110 PRO B C 1
ATOM 3620 O O . PRO B 1 110 ? -7.047 -28.625 -3.514 1 97 110 PRO B O 1
ATOM 3623 N N . ARG B 1 111 ? -7.027 -30.375 -4.898 1 97 111 ARG B N 1
ATOM 3624 C CA . ARG B 1 111 ? -8.305 -30.062 -5.535 1 97 111 ARG B CA 1
ATOM 3625 C C . ARG B 1 111 ? -9.414 -29.938 -4.5 1 97 111 ARG B C 1
ATOM 3627 O O . ARG B 1 111 ? -10.266 -29.047 -4.594 1 97 111 ARG B O 1
ATOM 3634 N N . PRO B 1 112 ? -9.422 -30.734 -3.465 1 97.5 112 PRO B N 1
ATOM 3635 C CA . PRO B 1 112 ? -10.5 -30.625 -2.48 1 97.5 112 PRO B CA 1
ATOM 3636 C C . PRO B 1 112 ? -10.5 -29.281 -1.762 1 97.5 112 PRO B C 1
ATOM 3638 O O . PRO B 1 112 ? -11.562 -28.781 -1.364 1 97.5 112 PRO B O 1
ATOM 3641 N N . TRP B 1 113 ? -9.258 -28.672 -1.592 1 98.44 113 TRP B N 1
ATOM 3642 C CA . TRP B 1 113 ? -9.195 -27.344 -0.97 1 98.44 113 TRP B CA 1
ATOM 3643 C C . TRP B 1 113 ? -9.922 -26.312 -1.824 1 98.44 113 TRP B C 1
ATOM 3645 O O . TRP B 1 113 ? -10.703 -25.516 -1.308 1 98.44 113 TRP B O 1
ATOM 3655 N N . VAL B 1 114 ? -9.703 -26.406 -3.092 1 98.5 114 VAL B N 1
ATOM 3656 C CA . VAL B 1 114 ? -10.273 -25.453 -4.039 1 98.5 114 VAL B CA 1
ATOM 3657 C C . VAL B 1 114 ? -11.773 -25.688 -4.16 1 98.5 114 VAL B C 1
ATOM 3659 O O . VAL B 1 114 ? -12.555 -24.734 -4.191 1 98.5 114 VAL B O 1
ATOM 3662 N N . LYS B 1 115 ? -12.141 -26.953 -4.223 1 98.31 115 LYS B N 1
ATOM 3663 C CA . LYS B 1 115 ? -13.555 -27.312 -4.289 1 98.31 115 LYS B CA 1
ATOM 3664 C C . LYS B 1 115 ? -14.32 -26.734 -3.104 1 98.31 115 LYS B C 1
ATOM 3666 O O . LYS B 1 115 ? -15.391 -26.141 -3.277 1 98.31 115 LYS B O 1
ATOM 3671 N N . GLN B 1 116 ? -13.758 -26.906 -1.944 1 98.5 116 GLN B N 1
ATOM 3672 C CA . GLN B 1 116 ? -14.43 -26.406 -0.748 1 98.5 116 GLN B CA 1
ATOM 3673 C C . GLN B 1 116 ? -14.508 -24.875 -0.753 1 98.5 116 GLN B C 1
ATOM 3675 O O . GLN B 1 116 ? -15.516 -24.312 -0.35 1 98.5 116 GLN B O 1
ATOM 3680 N N . LEU B 1 117 ? -13.453 -24.219 -1.177 1 98.62 117 LEU B N 1
ATOM 3681 C CA . LEU B 1 117 ? -13.461 -22.766 -1.277 1 98.62 117 LEU B CA 1
ATOM 3682 C C . LEU B 1 117 ? -14.555 -22.297 -2.229 1 98.62 117 LEU B C 1
ATOM 3684 O O . LEU B 1 117 ? -15.312 -21.375 -1.901 1 98.62 117 LEU B O 1
ATOM 3688 N N . MET B 1 118 ? -14.68 -22.938 -3.41 1 98.38 118 MET B N 1
ATOM 3689 C CA . MET B 1 118 ? -15.664 -22.547 -4.414 1 98.38 118 MET B CA 1
ATOM 3690 C C . MET B 1 118 ? -17.078 -22.781 -3.91 1 98.38 118 MET B C 1
ATOM 3692 O O . MET B 1 118 ? -17.938 -21.906 -4.023 1 98.38 118 MET B O 1
ATOM 3696 N N . GLU B 1 119 ? -17.297 -23.859 -3.279 1 98.06 119 GLU B N 1
ATOM 3697 C CA . GLU B 1 119 ? -18.641 -24.188 -2.779 1 98.06 119 GLU B CA 1
ATOM 3698 C C . GLU B 1 119 ? -19.062 -23.234 -1.663 1 98.06 119 GLU B C 1
ATOM 3700 O O . GLU B 1 119 ? -20.203 -22.812 -1.612 1 98.06 119 GLU B O 1
ATOM 3705 N N . ALA B 1 120 ? -18.109 -22.891 -0.857 1 98.06 120 ALA B N 1
ATOM 3706 C CA . ALA B 1 120 ? -18.438 -22.141 0.349 1 98.06 120 ALA B CA 1
ATOM 3707 C C . ALA B 1 120 ? -18.484 -20.641 0.063 1 98.06 120 ALA B C 1
ATOM 3709 O O . ALA B 1 120 ? -19.312 -19.922 0.634 1 98.06 120 ALA B O 1
ATOM 3710 N N . LYS B 1 121 ? -17.562 -20.156 -0.805 1 98.19 121 LYS B N 1
ATOM 3711 C CA . LYS B 1 121 ? -17.375 -18.703 -0.854 1 98.19 121 LYS B CA 1
ATOM 3712 C C . LYS B 1 121 ? -17.516 -18.188 -2.281 1 98.19 121 LYS B C 1
ATOM 3714 O O . LYS B 1 121 ? -17.797 -17 -2.49 1 98.19 121 LYS B O 1
ATOM 3719 N N . LEU B 1 122 ? -17.312 -19.031 -3.273 1 98.19 122 LEU B N 1
ATOM 3720 C CA . LEU B 1 122 ? -17.312 -18.594 -4.664 1 98.19 122 LEU B CA 1
ATOM 3721 C C . LEU B 1 122 ? -18.047 -19.578 -5.551 1 98.19 122 LEU B C 1
ATOM 3723 O O . LEU B 1 122 ? -17.5 -20.078 -6.531 1 98.19 122 LEU B O 1
ATOM 3727 N N . PRO B 1 123 ? -19.297 -19.797 -5.332 1 96.75 123 PRO B N 1
ATOM 3728 C CA . PRO B 1 123 ? -20.016 -20.875 -6.016 1 96.75 123 PRO B CA 1
ATOM 3729 C C . PRO B 1 123 ? -20.141 -20.641 -7.516 1 96.75 123 PRO B C 1
ATOM 3731 O O . PRO B 1 123 ? -20.281 -21.594 -8.289 1 96.75 123 PRO B O 1
ATOM 3734 N N . ASN B 1 124 ? -20.047 -19.422 -7.977 1 96.94 124 ASN B N 1
ATOM 3735 C CA . ASN B 1 124 ? -20.234 -19.141 -9.391 1 96.94 124 ASN B CA 1
ATOM 3736 C C . ASN B 1 124 ? -18.906 -18.844 -10.094 1 96.94 124 ASN B C 1
ATOM 3738 O O . ASN B 1 124 ? -18.891 -18.484 -11.266 1 96.94 124 ASN B O 1
ATOM 3742 N N . ALA B 1 125 ? -17.828 -18.938 -9.367 1 98.5 125 ALA B N 1
ATOM 3743 C CA . ALA B 1 125 ? -16.516 -18.672 -9.945 1 98.5 125 ALA B CA 1
ATOM 3744 C C . ALA B 1 125 ? -16.109 -19.781 -10.906 1 98.5 125 ALA B C 1
ATOM 3746 O O . ALA B 1 125 ? -16.672 -20.875 -10.883 1 98.5 125 ALA B O 1
ATOM 3747 N N . ARG B 1 126 ? -15.234 -19.516 -11.789 1 98.62 126 ARG B N 1
ATOM 3748 C CA . ARG B 1 126 ? -14.617 -20.484 -12.68 1 98.62 126 ARG B CA 1
ATOM 3749 C C . ARG B 1 126 ? -13.102 -20.516 -12.492 1 98.62 126 ARG B C 1
ATOM 3751 O O . ARG B 1 126 ? -12.484 -19.469 -12.258 1 98.62 126 ARG B O 1
ATOM 3758 N N . ILE B 1 127 ? -12.594 -21.688 -12.578 1 98.69 127 ILE B N 1
ATOM 3759 C CA . ILE B 1 127 ? -11.148 -21.797 -12.688 1 98.69 127 ILE B CA 1
ATOM 3760 C C . ILE B 1 127 ? -10.695 -21.344 -14.078 1 98.69 127 ILE B C 1
ATOM 3762 O O . ILE B 1 127 ? -11.336 -21.672 -15.078 1 98.69 127 ILE B O 1
ATOM 3766 N N . VAL B 1 128 ? -9.625 -20.562 -14.109 1 98.81 128 VAL B N 1
ATOM 3767 C CA . VAL B 1 128 ? -9.195 -20.062 -15.406 1 98.81 128 VAL B CA 1
ATOM 3768 C C . VAL B 1 128 ? -7.75 -20.469 -15.672 1 98.81 128 VAL B C 1
ATOM 3770 O O . VAL B 1 128 ? -6.926 -20.5 -14.75 1 98.81 128 VAL B O 1
ATOM 3773 N N . GLU B 1 129 ? -7.41 -20.844 -16.938 1 98 129 GLU B N 1
ATOM 3774 C CA . GLU B 1 129 ? -6.094 -21.234 -17.422 1 98 129 GLU B CA 1
ATOM 3775 C C . GLU B 1 129 ? -5.898 -20.797 -18.875 1 98 129 GLU B C 1
ATOM 3777 O O . GLU B 1 129 ? -6.852 -20.391 -19.547 1 98 129 GLU B O 1
ATOM 3782 N N . THR B 1 130 ? -4.688 -20.875 -19.297 1 98.62 130 THR B N 1
ATOM 3783 C CA . THR B 1 130 ? -4.371 -20.734 -20.719 1 98.62 130 THR B CA 1
ATOM 3784 C C . THR B 1 130 ? -3.57 -21.938 -21.219 1 98.62 130 THR B C 1
ATOM 3786 O O . THR B 1 130 ? -3 -22.672 -20.422 1 98.62 130 THR B O 1
ATOM 3789 N N . ASN B 1 131 ? -3.559 -22.062 -22.547 1 98.06 131 ASN B N 1
ATOM 3790 C CA . ASN B 1 131 ? -2.734 -23.109 -23.141 1 98.06 131 ASN B CA 1
ATOM 3791 C C . ASN B 1 131 ? -1.247 -22.797 -23 1 98.06 131 ASN B C 1
ATOM 3793 O O . ASN B 1 131 ? -0.859 -21.641 -22.859 1 98.06 131 ASN B O 1
ATOM 3797 N N . THR B 1 132 ? -0.466 -23.859 -22.969 1 95.81 132 THR B N 1
ATOM 3798 C CA . THR B 1 132 ? 0.972 -23.688 -22.797 1 95.81 132 THR B CA 1
ATOM 3799 C C . THR B 1 132 ? 1.623 -23.234 -24.109 1 95.81 132 THR B C 1
ATOM 3801 O O . THR B 1 132 ? 1.035 -23.359 -25.188 1 95.81 132 THR B O 1
ATOM 3804 N N . TYR B 1 133 ? 2.738 -22.672 -23.938 1 92.69 133 TYR B N 1
ATOM 3805 C CA . TYR B 1 133 ? 3.578 -22.312 -25.078 1 92.69 133 TYR B CA 1
ATOM 3806 C C . TYR B 1 133 ? 4.348 -23.531 -25.578 1 92.69 133 TYR B C 1
ATOM 3808 O O . TYR B 1 133 ? 4.555 -23.688 -26.797 1 92.69 133 TYR B O 1
ATOM 3816 N N . TYR B 1 134 ? 4.82 -24.375 -24.703 1 88.81 134 TYR B N 1
ATOM 3817 C CA . TYR B 1 134 ? 5.531 -25.594 -25.062 1 88.81 134 TYR B CA 1
ATOM 3818 C C . TYR B 1 134 ? 4.559 -26.672 -25.5 1 88.81 134 TYR B C 1
ATOM 3820 O O . TYR B 1 134 ? 3.398 -26.688 -25.078 1 88.81 134 TYR B O 1
ATOM 3828 N N . GLY B 1 135 ? 5.094 -27.547 -26.203 1 90.62 135 GLY B N 1
ATOM 3829 C CA . GLY B 1 135 ? 4.289 -28.688 -26.594 1 90.62 135 GLY B CA 1
ATOM 3830 C C . GLY B 1 135 ? 3.994 -29.641 -25.438 1 90.62 135 GLY B C 1
ATOM 3831 O O . GLY B 1 135 ? 4.723 -29.672 -24.453 1 90.62 135 GLY B O 1
ATOM 3832 N N . GLY B 1 136 ? 2.83 -30.359 -25.562 1 91.38 136 GLY B N 1
ATOM 3833 C CA . GLY B 1 136 ? 2.484 -31.312 -24.531 1 91.38 136 GLY B CA 1
ATOM 3834 C C . GLY B 1 136 ? 0.992 -31.406 -24.266 1 91.38 136 GLY B C 1
ATOM 3835 O O . GLY B 1 136 ? 0.187 -31.094 -25.156 1 91.38 136 GLY B O 1
ATOM 3836 N N . ALA B 1 137 ? 0.675 -31.812 -23.062 1 93.81 137 ALA B N 1
ATOM 3837 C CA . ALA B 1 137 ? -0.681 -32.25 -22.734 1 93.81 137 ALA B CA 1
ATOM 3838 C C . ALA B 1 137 ? -1.587 -31.047 -22.469 1 93.81 137 ALA B C 1
ATOM 3840 O O . ALA B 1 137 ? -2.793 -31.219 -22.266 1 93.81 137 ALA B O 1
ATOM 3841 N N . ARG B 1 138 ? -1.017 -29.797 -22.531 1 96.31 138 ARG B N 1
ATOM 3842 C CA . ARG B 1 138 ? -1.832 -28.609 -22.312 1 96.31 138 ARG B CA 1
ATOM 3843 C C . ARG B 1 138 ? -1.634 -27.594 -23.438 1 96.31 138 ARG B C 1
ATOM 3845 O O . ARG B 1 138 ? -1.961 -26.422 -23.297 1 96.31 138 ARG B O 1
ATOM 3852 N N . TYR B 1 139 ? -1.104 -28.062 -24.531 1 96.38 139 TYR B N 1
ATOM 3853 C CA . TYR B 1 139 ? -0.761 -27.188 -25.656 1 96.38 139 TYR B CA 1
ATOM 3854 C C . TYR B 1 139 ? -2.012 -26.766 -26.422 1 96.38 139 TYR B C 1
ATOM 3856 O O . TYR B 1 139 ? -2.156 -25.594 -26.766 1 96.38 139 TYR B O 1
ATOM 3864 N N . THR B 1 140 ? -2.861 -27.703 -26.719 1 97.12 140 THR B N 1
ATOM 3865 C CA . THR B 1 140 ? -4.141 -27.406 -27.344 1 97.12 140 THR B CA 1
ATOM 3866 C C . THR B 1 140 ? -5.273 -27.453 -26.328 1 97.12 140 THR B C 1
ATOM 3868 O O . THR B 1 140 ? -5.152 -28.109 -25.297 1 97.12 140 THR B O 1
ATOM 3871 N N . THR B 1 141 ? -6.309 -26.766 -26.672 1 97.75 141 THR B N 1
ATOM 3872 C CA . THR B 1 141 ? -7.465 -26.734 -25.781 1 97.75 141 THR B CA 1
ATOM 3873 C C . THR B 1 141 ? -7.996 -28.156 -25.547 1 97.75 141 THR B C 1
ATOM 3875 O O . THR B 1 141 ? -8.352 -28.516 -24.438 1 97.75 141 THR B O 1
ATOM 3878 N N . GLU B 1 142 ? -8.016 -28.922 -26.594 1 97.25 142 GLU B N 1
ATOM 3879 C CA . GLU B 1 142 ? -8.516 -30.281 -26.484 1 97.25 142 GLU B CA 1
ATOM 3880 C C . GLU B 1 142 ? -7.656 -31.125 -25.547 1 97.25 142 GLU B C 1
ATOM 3882 O O . GLU B 1 142 ? -8.18 -31.797 -24.656 1 97.25 142 GLU B O 1
ATOM 3887 N N . GLU B 1 143 ? -6.395 -31.125 -25.734 1 97.12 143 GLU B N 1
ATOM 3888 C CA . GLU B 1 143 ? -5.477 -31.859 -24.875 1 97.12 143 GLU B CA 1
ATOM 3889 C C . GLU B 1 143 ? -5.512 -31.328 -23.438 1 97.12 143 GLU B C 1
ATOM 3891 O O . GLU B 1 143 ? -5.422 -32.094 -22.484 1 97.12 143 GLU B O 1
ATOM 3896 N N . HIS B 1 144 ? -5.605 -30 -23.328 1 97.62 144 HIS B N 1
ATOM 3897 C CA . HIS B 1 144 ? -5.68 -29.359 -22.016 1 97.62 144 HIS B CA 1
ATOM 3898 C C . HIS B 1 144 ? -6.898 -29.844 -21.234 1 97.62 144 HIS B C 1
ATOM 3900 O O . HIS B 1 144 ? -6.801 -30.125 -20.047 1 97.62 144 HIS B O 1
ATOM 3906 N N . ARG B 1 145 ? -8.008 -29.969 -21.891 1 97.5 145 ARG B N 1
ATOM 3907 C CA . ARG B 1 145 ? -9.227 -30.453 -21.25 1 97.5 145 ARG B CA 1
ATOM 3908 C C . ARG B 1 145 ? -9.078 -31.891 -20.781 1 97.5 145 ARG B C 1
ATOM 3910 O O . ARG B 1 145 ? -9.594 -32.281 -19.719 1 97.5 145 ARG B O 1
ATOM 3917 N N . LYS B 1 146 ? -8.391 -32.75 -21.531 1 96.94 146 LYS B N 1
ATOM 3918 C CA . LYS B 1 146 ? -8.109 -34.125 -21.094 1 96.94 146 LYS B CA 1
ATOM 3919 C C . LYS B 1 146 ? -7.262 -34.125 -19.828 1 96.94 146 LYS B C 1
ATOM 3921 O O . LYS B 1 146 ? -7.512 -34.906 -18.922 1 96.94 146 LYS B O 1
ATOM 3926 N N . THR B 1 147 ? -6.293 -33.25 -19.844 1 96.81 147 THR B N 1
ATOM 3927 C CA . THR B 1 147 ? -5.422 -33.125 -18.672 1 96.81 147 THR B CA 1
ATOM 3928 C C . THR B 1 147 ? -6.215 -32.719 -17.438 1 96.81 147 THR B C 1
ATOM 3930 O O . THR B 1 147 ? -5.984 -33.219 -16.344 1 96.81 147 THR B O 1
ATOM 3933 N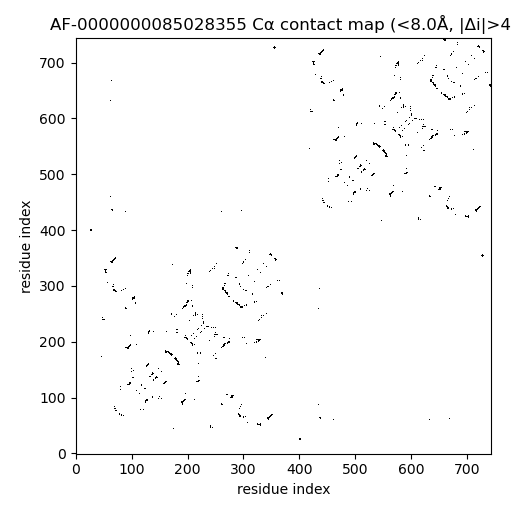 N . LEU B 1 148 ? -7.156 -31.781 -17.609 1 97.56 148 LEU B N 1
ATOM 3934 C CA . LEU B 1 148 ? -8.016 -31.344 -16.516 1 97.56 148 LEU B CA 1
ATOM 3935 C C . LEU B 1 148 ? -8.797 -32.531 -15.938 1 97.56 148 LEU B C 1
ATOM 3937 O O . LEU B 1 148 ? -8.898 -32.656 -14.719 1 97.56 148 LEU B O 1
ATOM 3941 N N . ALA B 1 149 ? -9.25 -33.344 -16.812 1 96.38 149 ALA B N 1
ATOM 3942 C CA . ALA B 1 149 ? -10.023 -34.5 -16.375 1 96.38 149 ALA B CA 1
ATOM 3943 C C . ALA B 1 149 ? -9.125 -35.531 -15.664 1 96.38 149 ALA B C 1
ATOM 3945 O O . ALA B 1 149 ? -9.508 -36.062 -14.625 1 96.38 149 ALA B O 1
ATOM 3946 N N . VAL B 1 150 ? -7.996 -35.75 -16.188 1 95.81 150 VAL B N 1
ATOM 3947 C CA . VAL B 1 150 ? -7.039 -36.688 -15.609 1 95.81 150 VAL B CA 1
ATOM 3948 C C . VAL B 1 150 ? -6.672 -36.25 -14.195 1 95.81 150 VAL B C 1
ATOM 3950 O O . VAL B 1 150 ? -6.547 -37.094 -13.297 1 95.81 150 VAL B O 1
ATOM 3953 N N . ASN B 1 151 ? -6.527 -34.969 -14.023 1 95.75 151 ASN B N 1
ATOM 3954 C CA . ASN B 1 151 ? -6.09 -34.438 -12.727 1 95.75 151 ASN B CA 1
ATOM 3955 C C . ASN B 1 151 ? -7.27 -34.219 -11.789 1 95.75 151 ASN B C 1
ATOM 3957 O O . ASN B 1 151 ? -7.082 -33.844 -10.625 1 95.75 151 ASN B O 1
ATOM 3961 N N . GLY B 1 152 ? -8.469 -34.406 -12.281 1 95.5 152 GLY B N 1
ATOM 3962 C CA . GLY B 1 152 ? -9.633 -34.344 -11.414 1 95.5 152 GLY B CA 1
ATOM 3963 C C . GLY B 1 152 ? -10.18 -32.938 -11.219 1 95.5 152 GLY B C 1
ATOM 3964 O O . GLY B 1 152 ? -10.797 -32.656 -10.195 1 95.5 152 GLY B O 1
ATOM 3965 N N . TRP B 1 153 ? -9.977 -32.031 -12.164 1 97.12 153 TRP B N 1
ATOM 3966 C CA . TRP B 1 153 ? -10.461 -30.656 -12.047 1 97.12 153 TRP B CA 1
ATOM 3967 C C . TRP B 1 153 ? -11.867 -30.516 -12.617 1 97.12 153 TRP B C 1
ATOM 3969 O O . TRP B 1 153 ? -12.414 -29.422 -12.695 1 97.12 153 TRP B O 1
ATOM 3979 N N . ASP B 1 154 ? -12.484 -31.578 -12.969 1 93.56 154 ASP B N 1
ATOM 3980 C CA . ASP B 1 154 ? -13.789 -31.578 -13.625 1 93.56 154 ASP B CA 1
ATOM 3981 C C . ASP B 1 154 ? -14.914 -31.344 -12.617 1 93.56 154 ASP B C 1
ATOM 3983 O O . ASP B 1 154 ? -16.094 -31.312 -12.992 1 93.56 154 ASP B O 1
ATOM 3987 N N . PHE B 1 155 ? -14.57 -31.062 -11.352 1 94.94 155 PHE B N 1
ATOM 3988 C CA . PHE B 1 155 ? -15.586 -30.781 -10.344 1 94.94 155 PHE B CA 1
ATOM 3989 C C . PHE B 1 155 ? -16.156 -29.391 -10.523 1 94.94 155 PHE B C 1
ATOM 3991 O O . PHE B 1 155 ? -17.203 -29.047 -9.953 1 94.94 155 PHE B O 1
ATOM 3998 N N . ALA B 1 156 ? -15.539 -28.531 -11.273 1 94.19 156 ALA B N 1
ATOM 3999 C CA . ALA B 1 156 ? -15.969 -27.156 -11.562 1 94.19 156 ALA B CA 1
ATOM 4000 C C . ALA B 1 156 ? -15.648 -26.781 -13.008 1 94.19 156 ALA B C 1
ATOM 4002 O O . ALA B 1 156 ? -14.805 -27.406 -13.648 1 94.19 156 ALA B O 1
ATOM 4003 N N . PRO B 1 157 ? -16.375 -25.75 -13.523 1 94.94 157 PRO B N 1
ATOM 4004 C CA . PRO B 1 157 ? -16 -25.266 -14.852 1 94.94 157 PRO B CA 1
ATOM 4005 C C . PRO B 1 157 ? -14.586 -24.688 -14.891 1 94.94 157 PRO B C 1
ATOM 4007 O O . PRO B 1 157 ? -14.188 -23.969 -13.977 1 94.94 157 PRO B O 1
ATOM 4010 N N . VAL B 1 158 ? -13.875 -25.109 -15.891 1 98.06 158 VAL B N 1
ATOM 4011 C CA . VAL B 1 158 ? -12.562 -24.516 -16.156 1 98.06 158 VAL B CA 1
ATOM 4012 C C . VAL B 1 158 ? -12.602 -23.781 -17.5 1 98.06 158 VAL B C 1
ATOM 4014 O O . VAL B 1 158 ? -12.93 -24.359 -18.531 1 98.06 158 VAL B O 1
ATOM 4017 N N . ASP B 1 159 ? -12.328 -22.516 -17.422 1 98.69 159 ASP B N 1
ATOM 4018 C CA . ASP B 1 159 ? -12.281 -21.688 -18.609 1 98.69 159 ASP B CA 1
ATOM 4019 C C . ASP B 1 159 ? -10.859 -21.594 -19.172 1 98.69 159 ASP B C 1
ATOM 4021 O O . ASP B 1 159 ? -9.984 -20.984 -18.531 1 98.69 159 ASP B O 1
ATOM 4025 N N . ILE B 1 160 ? -10.672 -22.188 -20.297 1 98.75 160 ILE B N 1
ATOM 4026 C CA . ILE B 1 160 ? -9.414 -21.984 -21 1 98.75 160 ILE B CA 1
ATOM 4027 C C . ILE B 1 160 ? -9.453 -20.656 -21.766 1 98.75 160 ILE B C 1
ATOM 4029 O O . ILE B 1 160 ? -10.031 -20.578 -22.844 1 98.75 160 ILE B O 1
ATOM 4033 N N . LEU B 1 161 ? -8.797 -19.688 -21.266 1 98.81 161 LEU B N 1
ATOM 4034 C CA . LEU B 1 161 ? -9.008 -18.281 -21.578 1 98.81 161 LEU B CA 1
ATOM 4035 C C . LEU B 1 161 ? -8.711 -18.016 -23.062 1 98.81 161 LEU B C 1
ATOM 4037 O O . LEU B 1 161 ? -9.273 -17.094 -23.656 1 98.81 161 LEU B O 1
ATOM 4041 N N . ASP B 1 162 ? -7.793 -18.781 -23.656 1 98.69 162 ASP B N 1
ATOM 4042 C CA . ASP B 1 162 ? -7.379 -18.516 -25.031 1 98.69 162 ASP B CA 1
ATOM 4043 C C . ASP B 1 162 ? -7.961 -19.562 -25.984 1 98.69 162 ASP B C 1
ATOM 4045 O O . ASP B 1 162 ? -7.406 -19.812 -27.047 1 98.69 162 ASP B O 1
ATOM 4049 N N . GLU B 1 163 ? -8.984 -20.203 -25.547 1 98.25 163 GLU B N 1
ATOM 4050 C CA . GLU B 1 163 ? -9.656 -21.203 -26.359 1 98.25 163 GLU B CA 1
ATOM 4051 C C . GLU B 1 163 ? -10.156 -20.609 -27.672 1 98.25 163 GLU B C 1
ATOM 4053 O O . GLU B 1 163 ? -10.031 -21.234 -28.734 1 98.25 163 GLU B O 1
ATOM 4058 N N . GLU B 1 164 ? -10.734 -19.406 -27.641 1 97.62 164 GLU B N 1
ATOM 4059 C CA . GLU B 1 164 ? -11.406 -18.844 -28.812 1 97.62 164 GLU B CA 1
ATOM 4060 C C . GLU B 1 164 ? -10.633 -17.656 -29.375 1 97.62 164 GLU B C 1
ATOM 4062 O O . GLU B 1 164 ? -10.992 -17.125 -30.422 1 97.62 164 GLU B O 1
ATOM 4067 N N . GLY B 1 165 ? -9.656 -17.219 -28.609 1 97.56 165 GLY B N 1
ATOM 4068 C CA . GLY B 1 165 ? -8.906 -16.094 -29.141 1 97.56 165 GLY B CA 1
ATOM 4069 C C . GLY B 1 165 ? -8.078 -15.375 -28.094 1 97.56 165 GLY B C 1
ATOM 4070 O O . GLY B 1 165 ? -7.91 -15.875 -26.969 1 97.56 165 GLY B O 1
ATOM 4071 N N . THR B 1 166 ? -7.492 -14.297 -28.578 1 98.44 166 THR B N 1
ATOM 4072 C CA . THR B 1 166 ? -6.613 -13.484 -27.734 1 98.44 166 THR B CA 1
ATOM 4073 C C . THR B 1 166 ? -7.031 -12.016 -27.781 1 98.44 166 THR B C 1
ATOM 4075 O O . THR B 1 166 ? -7.871 -11.625 -28.594 1 98.44 166 THR B O 1
ATOM 4078 N N . THR B 1 167 ? -6.586 -11.227 -26.844 1 98.75 167 THR B N 1
ATOM 4079 C CA . THR B 1 167 ? -6.77 -9.781 -26.812 1 98.75 167 THR B CA 1
ATOM 4080 C C . THR B 1 167 ? -5.543 -9.094 -26.219 1 98.75 167 THR B C 1
ATOM 4082 O O . THR B 1 167 ? -4.754 -9.719 -25.5 1 98.75 167 THR B O 1
ATOM 4085 N N . MET B 1 168 ? -5.309 -7.867 -26.625 1 98.75 168 MET B N 1
ATOM 4086 C CA . MET B 1 168 ? -4.176 -7.102 -26.125 1 98.75 168 MET B CA 1
ATOM 4087 C C . MET B 1 168 ? -4.59 -6.238 -24.938 1 98.75 168 MET B C 1
ATOM 4089 O O . MET B 1 168 ? -5.605 -5.543 -25 1 98.75 168 MET B O 1
ATOM 4093 N N . LEU B 1 169 ? -3.922 -6.324 -23.875 1 98.81 169 LEU B N 1
ATOM 4094 C CA . LEU B 1 169 ? -4.051 -5.41 -22.75 1 98.81 169 LEU B CA 1
ATOM 4095 C C . LEU B 1 169 ? -2.881 -4.434 -22.703 1 98.81 169 LEU B C 1
ATOM 4097 O O . LEU B 1 169 ? -1.738 -4.816 -22.969 1 98.81 169 LEU B O 1
ATOM 4101 N N . PRO B 1 170 ? -3.133 -3.191 -22.359 1 98.44 170 PRO B N 1
ATOM 4102 C CA . PRO B 1 170 ? -2.035 -2.225 -22.266 1 98.44 170 PRO B CA 1
ATOM 4103 C C . PRO B 1 170 ? -1.067 -2.535 -21.125 1 98.44 170 PRO B C 1
ATOM 4105 O O . PRO B 1 170 ? -1.481 -3.037 -20.078 1 98.44 170 PRO B O 1
ATOM 4108 N N . VAL B 1 171 ? 0.174 -2.273 -21.344 1 98.19 171 VAL B N 1
ATOM 4109 C CA . VAL B 1 171 ? 1.212 -2.312 -20.328 1 98.19 171 VAL B CA 1
ATOM 4110 C C . VAL B 1 171 ? 1.699 -0.896 -20.031 1 98.19 171 VAL B C 1
ATOM 4112 O O . VAL B 1 171 ? 2.465 -0.322 -20.797 1 98.19 171 VAL B O 1
ATOM 4115 N N . LYS B 1 172 ? 1.37 -0.41 -18.906 1 94.62 172 LYS B N 1
ATOM 4116 C CA . LYS B 1 172 ? 1.761 0.949 -18.547 1 94.62 172 LYS B CA 1
ATOM 4117 C C . LYS B 1 172 ? 3.148 0.971 -17.906 1 94.62 172 LYS B C 1
ATOM 4119 O O . LYS B 1 172 ? 3.41 0.248 -16.953 1 94.62 172 LYS B O 1
ATOM 4124 N N . GLY B 1 173 ? 3.998 1.772 -18.5 1 93.25 173 GLY B N 1
ATOM 4125 C CA . GLY B 1 173 ? 5.305 1.973 -17.891 1 93.25 173 GLY B CA 1
ATOM 4126 C C . GLY B 1 173 ? 6.285 0.861 -18.203 1 93.25 173 GLY B C 1
ATOM 4127 O O . GLY B 1 173 ? 7.348 0.768 -17.594 1 93.25 173 GLY B O 1
ATOM 4128 N N . GLY B 1 174 ? 5.996 0.043 -19.141 1 96.12 174 GLY B N 1
ATOM 4129 C CA . GLY B 1 174 ? 6.859 -1.083 -19.453 1 96.12 174 GLY B CA 1
ATOM 4130 C C . GLY B 1 174 ? 8.078 -0.688 -20.266 1 96.12 174 GLY B C 1
ATOM 4131 O O . GLY B 1 174 ? 8.031 0.271 -21.047 1 96.12 174 GLY B O 1
ATOM 4132 N N . LYS B 1 175 ? 9.109 -1.394 -20.062 1 96.31 175 LYS B N 1
ATOM 4133 C CA . LYS B 1 175 ? 10.352 -1.272 -20.812 1 96.31 175 LYS B CA 1
ATOM 4134 C C . LYS B 1 175 ? 10.289 -2.09 -22.109 1 96.31 175 LYS B C 1
ATOM 4136 O O . LYS B 1 175 ? 10.711 -1.619 -23.172 1 96.31 175 LYS B O 1
ATOM 4141 N N . TRP B 1 176 ? 9.719 -3.186 -22 1 96.81 176 TRP B N 1
ATOM 4142 C CA . TRP B 1 176 ? 9.781 -4.18 -23.062 1 96.81 176 TRP B CA 1
ATOM 4143 C C . TRP B 1 176 ? 8.523 -4.141 -23.922 1 96.81 176 TRP B C 1
ATOM 4145 O O . TRP B 1 176 ? 8.578 -4.367 -25.141 1 96.81 176 TRP B O 1
ATOM 4155 N N . PHE B 1 177 ? 7.398 -3.875 -23.234 1 97.31 177 PHE B N 1
ATOM 4156 C CA . PHE B 1 177 ? 6.117 -3.961 -23.938 1 97.31 177 PHE B CA 1
ATOM 4157 C C . PHE B 1 177 ? 5.297 -2.697 -23.703 1 97.31 177 PHE B C 1
ATOM 4159 O O . PHE B 1 177 ? 5.406 -2.057 -22.656 1 97.31 177 PHE B O 1
ATOM 4166 N N . THR B 1 178 ? 4.441 -2.41 -24.672 1 97.88 178 THR B N 1
ATOM 4167 C CA . THR B 1 178 ? 3.381 -1.425 -24.484 1 97.88 178 THR B CA 1
ATOM 4168 C C . THR B 1 178 ? 2.033 -2.113 -24.297 1 97.88 178 THR B C 1
ATOM 4170 O O . THR B 1 178 ? 1.075 -1.495 -23.828 1 97.88 178 THR B O 1
ATOM 4173 N N . GLU B 1 179 ? 2.014 -3.326 -24.75 1 98.56 179 GLU B N 1
ATOM 4174 C CA . GLU B 1 179 ? 0.822 -4.156 -24.609 1 98.56 179 GLU B CA 1
ATOM 4175 C C . GLU B 1 179 ? 1.19 -5.637 -24.516 1 98.56 179 GLU B C 1
ATOM 4177 O O . GLU B 1 179 ? 2.307 -6.027 -24.859 1 98.56 179 GLU B O 1
ATOM 4182 N N . MET B 1 180 ? 0.272 -6.406 -24.031 1 98.69 180 MET B N 1
ATOM 4183 C CA . MET B 1 180 ? 0.482 -7.84 -23.844 1 98.69 180 MET B CA 1
ATOM 4184 C C . MET B 1 180 ? -0.734 -8.633 -24.312 1 98.69 180 MET B C 1
ATOM 4186 O O . MET B 1 180 ? -1.873 -8.242 -24.047 1 98.69 180 MET B O 1
ATOM 4190 N N . SER B 1 181 ? -0.446 -9.719 -25.047 1 98.75 181 SER B N 1
ATOM 4191 C CA . SER B 1 181 ? -1.519 -10.594 -25.516 1 98.75 181 SER B CA 1
ATOM 4192 C C . SER B 1 181 ? -1.94 -11.578 -24.438 1 98.75 181 SER B C 1
ATOM 4194 O O . SER B 1 181 ? -1.108 -12.32 -23.906 1 98.75 181 SER B O 1
ATOM 4196 N N . VAL B 1 182 ? -3.221 -11.578 -24.078 1 98.88 182 VAL B N 1
ATOM 4197 C CA . VAL B 1 182 ? -3.787 -12.492 -23.094 1 98.88 182 VAL B CA 1
ATOM 4198 C C . VAL B 1 182 ? -4.938 -13.281 -23.719 1 98.88 182 VAL B C 1
ATOM 4200 O O . VAL B 1 182 ? -5.355 -13 -24.844 1 98.88 182 VAL B O 1
ATOM 4203 N N . GLY B 1 183 ? -5.379 -14.375 -23.078 1 98.81 183 GLY B N 1
ATOM 4204 C CA . GLY B 1 183 ? -6.598 -15.023 -23.531 1 98.81 183 GLY B CA 1
ATOM 4205 C C . GLY B 1 183 ? -7.797 -14.086 -23.547 1 98.81 183 GLY B C 1
ATOM 4206 O O . GLY B 1 183 ? -8.023 -13.359 -22.578 1 98.81 183 GLY B O 1
ATOM 4207 N N . SER B 1 184 ? -8.578 -14.141 -24.578 1 98.75 184 SER B N 1
ATOM 4208 C CA . SER B 1 184 ? -9.641 -13.156 -24.781 1 98.75 184 SER B CA 1
ATOM 4209 C C . SER B 1 184 ? -10.727 -13.289 -23.719 1 98.75 184 SER B C 1
ATOM 4211 O O . SER B 1 184 ? -11.367 -12.297 -23.359 1 98.75 184 SER B O 1
ATOM 4213 N N . HIS B 1 185 ? -10.93 -14.5 -23.156 1 98.81 185 HIS B N 1
ATOM 4214 C CA . HIS B 1 185 ? -11.984 -14.719 -22.172 1 98.81 185 HIS B CA 1
ATOM 4215 C C . HIS B 1 185 ? -11.695 -13.977 -20.875 1 98.81 185 HIS B C 1
ATOM 4217 O O . HIS B 1 185 ? -12.586 -13.805 -20.047 1 98.81 185 HIS B O 1
ATOM 4223 N N . LEU B 1 186 ? -10.422 -13.531 -20.688 1 98.81 186 LEU B N 1
ATOM 4224 C CA . LEU B 1 186 ? -10.07 -12.812 -19.469 1 98.81 186 LEU B CA 1
ATOM 4225 C C . LEU B 1 186 ? -10.984 -11.609 -19.266 1 98.81 186 LEU B C 1
ATOM 4227 O O . LEU B 1 186 ? -11.312 -11.258 -18.125 1 98.81 186 LEU B O 1
ATOM 4231 N N . LEU B 1 187 ? -11.469 -11.039 -20.328 1 98.5 187 LEU B N 1
ATOM 4232 C CA . LEU B 1 187 ? -12.297 -9.836 -20.312 1 98.5 187 LEU B CA 1
ATOM 4233 C C . LEU B 1 187 ? -13.695 -10.148 -19.781 1 98.5 187 LEU B C 1
ATOM 4235 O O . LEU B 1 187 ? -14.453 -9.242 -19.453 1 98.5 187 LEU B O 1
ATOM 4239 N N . ASN B 1 188 ? -14.023 -11.422 -19.703 1 98.44 188 ASN B N 1
ATOM 4240 C CA . ASN B 1 188 ? -15.352 -11.828 -19.25 1 98.44 188 ASN B CA 1
ATOM 4241 C C . ASN B 1 188 ? -15.469 -11.805 -17.734 1 98.44 188 ASN B C 1
ATOM 4243 O O . ASN B 1 188 ? -16.547 -12.031 -17.188 1 98.44 188 ASN B O 1
ATOM 4247 N N . TYR B 1 189 ? -14.438 -11.5 -17.047 1 98.81 189 TYR B N 1
ATOM 4248 C CA . TYR B 1 189 ? -14.438 -11.578 -15.594 1 98.81 189 TYR B CA 1
ATOM 4249 C C . TYR B 1 189 ? -14.328 -10.195 -14.977 1 98.81 189 TYR B C 1
ATOM 4251 O O . TYR B 1 189 ? -13.594 -9.336 -15.477 1 98.81 189 TYR B O 1
ATOM 4259 N N . ASP B 1 190 ? -15.008 -10.047 -13.82 1 98.38 190 ASP B N 1
ATOM 4260 C CA . ASP B 1 190 ? -15.016 -8.781 -13.094 1 98.38 190 ASP B CA 1
ATOM 4261 C C . ASP B 1 190 ? -13.891 -8.734 -12.055 1 98.38 190 ASP B C 1
ATOM 4263 O O . ASP B 1 190 ? -13.422 -7.66 -11.688 1 98.38 190 ASP B O 1
ATOM 4267 N N . SER B 1 191 ? -13.57 -9.844 -11.508 1 98.69 191 SER B N 1
ATOM 4268 C CA . SER B 1 191 ? -12.508 -9.945 -10.516 1 98.69 191 SER B CA 1
ATOM 4269 C C . SER B 1 191 ? -11.711 -11.242 -10.68 1 98.69 191 SER B C 1
ATOM 4271 O O . SER B 1 191 ? -12.164 -12.172 -11.352 1 98.69 191 SER B O 1
ATOM 4273 N N . LEU B 1 192 ? -10.5 -11.258 -10.125 1 98.88 192 LEU B N 1
ATOM 4274 C CA . LEU B 1 192 ? -9.586 -12.391 -10.266 1 98.88 192 LEU B CA 1
ATOM 4275 C C . LEU B 1 192 ? -8.977 -12.766 -8.922 1 98.88 192 LEU B C 1
ATOM 4277 O O . LEU B 1 192 ? -8.367 -11.922 -8.25 1 98.88 192 LEU B O 1
ATOM 4281 N N . LEU B 1 193 ? -9.188 -13.977 -8.5 1 98.94 193 LEU B N 1
ATOM 4282 C CA . LEU B 1 193 ? -8.438 -14.562 -7.395 1 98.94 193 LEU B CA 1
ATOM 4283 C C . LEU B 1 193 ? -7.207 -15.305 -7.906 1 98.94 193 LEU B C 1
ATOM 4285 O O . LEU B 1 193 ? -7.332 -16.297 -8.625 1 98.94 193 LEU B O 1
ATOM 4289 N N . VAL B 1 194 ? -6.074 -14.812 -7.559 1 98.94 194 VAL B N 1
ATOM 4290 C CA . VAL B 1 194 ? -4.824 -15.469 -7.934 1 98.94 194 VAL B CA 1
ATOM 4291 C C . VAL B 1 194 ? -4.414 -16.453 -6.844 1 98.94 194 VAL B C 1
ATOM 4293 O O . VAL B 1 194 ? -3.787 -16.078 -5.852 1 98.94 194 VAL B O 1
ATOM 4296 N N . LEU B 1 195 ? -4.734 -17.688 -7.059 1 98.94 195 LEU B N 1
ATOM 4297 C CA . LEU B 1 195 ? -4.449 -18.766 -6.121 1 98.94 195 LEU B CA 1
ATOM 4298 C C . LEU B 1 195 ? -3.225 -19.562 -6.562 1 98.94 195 LEU B C 1
ATOM 4300 O O . LEU B 1 195 ? -3.324 -20.438 -7.426 1 98.94 195 LEU B O 1
ATOM 4304 N N . THR B 1 196 ? -2.129 -19.281 -5.891 1 98.88 196 THR B N 1
ATOM 4305 C CA . THR B 1 196 ? -0.83 -19.703 -6.41 1 98.88 196 THR B CA 1
ATOM 4306 C C . THR B 1 196 ? -0.216 -20.781 -5.531 1 98.88 196 THR B C 1
ATOM 4308 O O . THR B 1 196 ? -0.191 -20.656 -4.305 1 98.88 196 THR B O 1
ATOM 4311 N N . HIS B 1 197 ? 0.177 -21.859 -6.168 1 98.75 197 HIS B N 1
ATOM 4312 C CA . HIS B 1 197 ? 1.156 -22.766 -5.555 1 98.75 197 HIS B CA 1
ATOM 4313 C C . HIS B 1 197 ? 2.568 -22.203 -5.691 1 98.75 197 HIS B C 1
ATOM 4315 O O . HIS B 1 197 ? 3.129 -22.172 -6.789 1 98.75 197 HIS B O 1
ATOM 4321 N N . PHE B 1 198 ? 3.102 -21.703 -4.578 1 98.81 198 PHE B N 1
ATOM 4322 C CA . PHE B 1 198 ? 4.438 -21.125 -4.602 1 98.81 198 PHE B CA 1
ATOM 4323 C C . PHE B 1 198 ? 5.504 -22.203 -4.605 1 98.81 198 PHE B C 1
ATOM 4325 O O . PHE B 1 198 ? 5.516 -23.078 -3.73 1 98.81 198 PHE B O 1
ATOM 4332 N N . LYS B 1 199 ? 6.414 -22.125 -5.598 1 98 199 LYS B N 1
ATOM 4333 C CA . LYS B 1 199 ? 7.469 -23.125 -5.742 1 98 199 LYS B CA 1
ATOM 4334 C C . LYS B 1 199 ? 8.609 -22.609 -6.602 1 98 199 LYS B C 1
ATOM 4336 O O . LYS B 1 199 ? 8.633 -21.438 -6.969 1 98 199 LYS B O 1
ATOM 4341 N N . GLY B 1 200 ? 9.633 -23.484 -6.82 1 98.25 200 GLY B N 1
ATOM 4342 C CA . GLY B 1 200 ? 10.727 -23.141 -7.723 1 98.25 200 GLY B CA 1
ATOM 4343 C C . GLY B 1 200 ? 10.32 -23.172 -9.188 1 98.25 200 GLY B C 1
ATOM 4344 O O . GLY B 1 200 ? 9.203 -23.578 -9.516 1 98.25 200 GLY B O 1
ATOM 4345 N N . HIS B 1 201 ? 11.203 -22.656 -9.984 1 97.81 201 HIS B N 1
ATOM 4346 C CA . HIS B 1 201 ? 11.031 -22.688 -11.43 1 97.81 201 HIS B CA 1
ATOM 4347 C C . HIS B 1 201 ? 12.383 -22.688 -12.141 1 97.81 201 HIS B C 1
ATOM 4349 O O . HIS B 1 201 ? 13.289 -21.953 -11.758 1 97.81 201 HIS B O 1
ATOM 4355 N N . THR B 1 202 ? 12.5 -23.406 -13.227 1 95.19 202 THR B N 1
ATOM 4356 C CA . THR B 1 202 ? 13.766 -23.641 -13.914 1 95.19 202 THR B CA 1
ATOM 4357 C C . THR B 1 202 ? 14.273 -22.359 -14.57 1 95.19 202 THR B C 1
ATOM 4359 O O . THR B 1 202 ? 15.477 -22.125 -14.633 1 95.19 202 THR B O 1
ATOM 4362 N N . MET B 1 203 ? 13.414 -21.547 -15.062 1 95.19 203 MET B N 1
ATOM 4363 C CA . MET B 1 203 ? 13.828 -20.312 -15.719 1 95.19 203 MET B CA 1
ATOM 4364 C C . MET B 1 203 ? 13.578 -19.109 -14.805 1 95.19 203 MET B C 1
ATOM 4366 O O . MET B 1 203 ? 14.438 -18.234 -14.68 1 95.19 203 MET B O 1
ATOM 4370 N N . GLY B 1 204 ? 12.461 -19.094 -14.133 1 97.06 204 GLY B N 1
ATOM 4371 C CA . GLY B 1 204 ? 12.039 -17.938 -13.352 1 97.06 204 GLY B CA 1
ATOM 4372 C C . GLY B 1 204 ? 12.656 -17.891 -11.969 1 97.06 204 GLY B C 1
ATOM 4373 O O . GLY B 1 204 ? 12.547 -16.891 -11.266 1 97.06 204 GLY B O 1
ATOM 4374 N N . GLY B 1 205 ? 13.328 -18.984 -11.594 1 98.44 205 GLY B N 1
ATOM 4375 C CA . GLY B 1 205 ? 13.82 -19.094 -10.227 1 98.44 205 GLY B CA 1
ATOM 4376 C C . GLY B 1 205 ? 12.75 -19.547 -9.25 1 98.44 205 GLY B C 1
ATOM 4377 O O . GLY B 1 205 ? 12.977 -20.453 -8.453 1 98.44 205 GLY B O 1
ATOM 4378 N N . PHE B 1 206 ? 11.68 -18.891 -9.305 1 98.69 206 PHE B N 1
ATOM 4379 C CA . PHE B 1 206 ? 10.5 -19.297 -8.555 1 98.69 206 PHE B CA 1
ATOM 4380 C C . PHE B 1 206 ? 9.227 -18.891 -9.289 1 98.69 206 PHE B C 1
ATOM 4382 O O . PHE B 1 206 ? 9.266 -18.094 -10.227 1 98.69 206 PHE B O 1
ATOM 4389 N N . GLY B 1 207 ? 8.141 -19.578 -8.922 1 98.62 207 GLY B N 1
ATOM 4390 C CA . GLY B 1 207 ? 6.809 -19.219 -9.367 1 98.62 207 GLY B CA 1
ATOM 4391 C C . GLY B 1 207 ? 5.898 -18.766 -8.234 1 98.62 207 GLY B C 1
ATOM 4392 O O . GLY B 1 207 ? 5.469 -19.594 -7.426 1 98.62 207 GLY B O 1
ATOM 4393 N N . GLY B 1 208 ? 5.641 -17.484 -8.133 1 98.81 208 GLY B N 1
ATOM 4394 C CA . GLY B 1 208 ? 4.648 -16.891 -7.254 1 98.81 208 GLY B CA 1
ATOM 4395 C C . GLY B 1 208 ? 3.445 -16.344 -7.996 1 98.81 208 GLY B C 1
ATOM 4396 O O . GLY B 1 208 ? 3.078 -16.844 -9.055 1 98.81 208 GLY B O 1
ATOM 4397 N N . SER B 1 209 ? 2.807 -15.344 -7.367 1 98.94 209 SER B N 1
ATOM 4398 C CA . SER B 1 209 ? 1.635 -14.734 -7.984 1 98.94 209 SER B CA 1
ATOM 4399 C C . SER B 1 209 ? 2.008 -13.992 -9.266 1 98.94 209 SER B C 1
ATOM 4401 O O . SER B 1 209 ? 1.236 -13.977 -10.227 1 98.94 209 SER B O 1
ATOM 4403 N N . ASP B 1 210 ? 3.176 -13.406 -9.242 1 98.88 210 ASP B N 1
ATOM 4404 C CA . ASP B 1 210 ? 3.654 -12.703 -10.43 1 98.88 210 ASP B CA 1
ATOM 4405 C C . ASP B 1 210 ? 3.682 -13.625 -11.641 1 98.88 210 ASP B C 1
ATOM 4407 O O . ASP B 1 210 ? 3.031 -13.344 -12.656 1 98.88 210 ASP B O 1
ATOM 4411 N N . LYS B 1 211 ? 4.336 -14.766 -11.539 1 98.75 211 LYS B N 1
ATOM 4412 C CA . LYS B 1 211 ? 4.434 -15.711 -12.648 1 98.75 211 LYS B CA 1
ATOM 4413 C C . LYS B 1 211 ? 3.078 -16.344 -12.961 1 98.75 211 LYS B C 1
ATOM 4415 O O . LYS B 1 211 ? 2.773 -16.625 -14.117 1 98.75 211 LYS B O 1
ATOM 4420 N N . ASN B 1 212 ? 2.305 -16.578 -11.906 1 98.75 212 ASN B N 1
ATOM 4421 C CA . ASN B 1 212 ? 1 -17.203 -12.102 1 98.75 212 ASN B CA 1
ATOM 4422 C C . ASN B 1 212 ? 0.137 -16.391 -13.07 1 98.75 212 ASN B C 1
ATOM 4424 O O . ASN B 1 212 ? -0.527 -16.953 -13.938 1 98.75 212 ASN B O 1
ATOM 4428 N N . ILE B 1 213 ? 0.189 -15.078 -12.953 1 98.88 213 ILE B N 1
ATOM 4429 C CA . ILE B 1 213 ? -0.663 -14.305 -13.859 1 98.88 213 ILE B CA 1
ATOM 4430 C C . ILE B 1 213 ? 0.163 -13.797 -15.031 1 98.88 213 ILE B C 1
ATOM 4432 O O . ILE B 1 213 ? -0.365 -13.602 -16.125 1 98.88 213 ILE B O 1
ATOM 4436 N N . GLY B 1 214 ? 1.41 -13.609 -14.859 1 98.69 214 GLY B N 1
ATOM 4437 C CA . GLY B 1 214 ? 2.258 -13.133 -15.938 1 98.69 214 GLY B CA 1
ATOM 4438 C C . GLY B 1 214 ? 2.369 -14.109 -17.094 1 98.69 214 GLY B C 1
ATOM 4439 O O . GLY B 1 214 ? 2.244 -13.727 -18.25 1 98.69 214 GLY B O 1
ATOM 4440 N N . ILE B 1 215 ? 2.629 -15.328 -16.75 1 98.19 215 ILE B N 1
ATOM 4441 C CA . ILE B 1 215 ? 2.684 -16.391 -17.75 1 98.19 215 ILE B CA 1
ATOM 4442 C C . ILE B 1 215 ? 1.297 -17 -17.938 1 98.19 215 ILE B C 1
ATOM 4444 O O . ILE B 1 215 ? 0.849 -17.234 -19.062 1 98.19 215 ILE B O 1
ATOM 4448 N N . GLY B 1 216 ? 0.603 -17.156 -16.859 1 98.31 216 GLY B N 1
ATOM 4449 C CA . GLY B 1 216 ? -0.614 -17.953 -16.844 1 98.31 216 GLY B CA 1
ATOM 4450 C C . GLY B 1 216 ? -1.788 -17.25 -17.516 1 98.31 216 GLY B C 1
ATOM 4451 O O . GLY B 1 216 ? -2.775 -17.906 -17.875 1 98.31 216 GLY B O 1
ATOM 4452 N N . CYS B 1 217 ? -1.76 -15.992 -17.625 1 98.75 217 CYS B N 1
ATOM 4453 C CA . CYS B 1 217 ? -2.857 -15.297 -18.297 1 98.75 217 CYS B CA 1
ATOM 4454 C C . CYS B 1 217 ? -2.479 -14.93 -19.719 1 98.75 217 CYS B C 1
ATOM 4456 O O . CYS B 1 217 ? -3.348 -14.602 -20.531 1 98.75 217 CYS B O 1
ATOM 4458 N N . ALA B 1 218 ? -1.199 -14.883 -20 1 98.69 218 ALA B N 1
ATOM 4459 C CA . ALA B 1 218 ? -0.781 -14.742 -21.391 1 98.69 218 ALA B CA 1
ATOM 4460 C C . ALA B 1 218 ? -1.223 -15.945 -22.219 1 98.69 218 ALA B C 1
ATOM 4462 O O . ALA B 1 218 ? -1.128 -17.078 -21.766 1 98.69 218 ALA B O 1
ATOM 4463 N N . ASP B 1 219 ? -1.655 -15.656 -23.438 1 98.44 219 ASP B N 1
ATOM 4464 C CA . ASP B 1 219 ? -2.1 -16.766 -24.266 1 98.44 219 ASP B CA 1
ATOM 4465 C C . ASP B 1 219 ? -0.914 -17.609 -24.75 1 98.44 219 ASP B C 1
ATOM 4467 O O . ASP B 1 219 ? 0.216 -17.109 -24.812 1 98.44 219 ASP B O 1
ATOM 4471 N N . GLY B 1 220 ? -1.187 -18.766 -25.188 1 97.12 220 GLY B N 1
ATOM 4472 C CA . GLY B 1 220 ? -0.173 -19.781 -25.438 1 97.12 220 GLY B CA 1
ATOM 4473 C C . GLY B 1 220 ? 0.591 -19.562 -26.719 1 97.12 220 GLY B C 1
ATOM 4474 O O . GLY B 1 220 ? 1.668 -20.125 -26.922 1 97.12 220 GLY B O 1
ATOM 4475 N N . ARG B 1 221 ? 0.121 -18.703 -27.594 1 95.88 221 ARG B N 1
ATOM 4476 C CA . ARG B 1 221 ? 0.728 -18.641 -28.922 1 95.88 221 ARG B CA 1
ATOM 4477 C C . ARG B 1 221 ? 1.413 -17.297 -29.141 1 95.88 221 ARG B C 1
ATOM 4479 O O . ARG B 1 221 ? 2.488 -17.234 -29.75 1 95.88 221 ARG B O 1
ATOM 4486 N N . ILE B 1 222 ? 0.774 -16.297 -28.672 1 96.62 222 ILE B N 1
ATOM 4487 C CA . ILE B 1 222 ? 1.291 -14.961 -28.938 1 96.62 222 ILE B CA 1
ATOM 4488 C C . ILE B 1 222 ? 1.938 -14.398 -27.672 1 96.62 222 ILE B C 1
ATOM 4490 O O . ILE B 1 222 ? 3.137 -14.109 -27.656 1 96.62 222 ILE B O 1
ATOM 4494 N N . GLY B 1 223 ? 1.153 -14.289 -26.609 1 97.88 223 GLY B N 1
ATOM 4495 C CA . GLY B 1 223 ? 1.624 -13.68 -25.375 1 97.88 223 GLY B CA 1
ATOM 4496 C C . GLY B 1 223 ? 2.842 -14.367 -24.797 1 97.88 223 GLY B C 1
ATOM 4497 O O . GLY B 1 223 ? 3.854 -13.719 -24.516 1 97.88 223 GLY B O 1
ATOM 4498 N N . LYS B 1 224 ? 2.766 -15.664 -24.672 1 97 224 LYS B N 1
ATOM 4499 C CA . LYS B 1 224 ? 3.883 -16.406 -24.094 1 97 224 LYS B CA 1
ATOM 4500 C C . LYS B 1 224 ? 5.109 -16.344 -25 1 97 224 LYS B C 1
ATOM 4502 O O . LYS B 1 224 ? 6.246 -16.359 -24.516 1 97 224 LYS B O 1
ATOM 4507 N N . LYS B 1 225 ? 4.91 -16.312 -26.25 1 95.19 225 LYS B N 1
ATOM 4508 C CA . LYS B 1 225 ? 6.02 -16.109 -27.172 1 95.19 225 LYS B CA 1
ATOM 4509 C C . LYS B 1 225 ? 6.66 -14.734 -26.984 1 95.19 225 LYS B C 1
ATOM 4511 O O . LYS B 1 225 ? 7.887 -14.609 -27 1 95.19 225 LYS B O 1
ATOM 4516 N N . MET B 1 226 ? 5.836 -13.742 -26.812 1 95.44 226 MET B N 1
ATOM 4517 C CA . MET B 1 226 ? 6.34 -12.391 -26.578 1 95.44 226 MET B CA 1
ATOM 4518 C C . MET B 1 226 ? 7.273 -12.367 -25.375 1 95.44 226 MET B C 1
ATOM 4520 O O . MET B 1 226 ? 8.305 -11.695 -25.391 1 95.44 226 MET B O 1
ATOM 4524 N N . ILE B 1 227 ? 6.938 -13.125 -24.391 1 96.75 227 ILE B N 1
ATOM 4525 C CA . ILE B 1 227 ? 7.656 -13.117 -23.125 1 96.75 227 ILE B CA 1
ATOM 4526 C C . ILE B 1 227 ? 8.961 -13.898 -23.266 1 96.75 227 ILE B C 1
ATOM 4528 O O . ILE B 1 227 ? 10.016 -13.438 -22.812 1 96.75 227 ILE B O 1
ATOM 4532 N N . HIS B 1 228 ? 8.922 -15 -23.953 1 94.5 228 HIS B N 1
ATOM 4533 C CA . HIS B 1 228 ? 10.016 -15.961 -23.891 1 94.5 228 HIS B CA 1
ATOM 4534 C C . HIS B 1 228 ? 10.984 -15.766 -25.062 1 94.5 228 HIS B C 1
ATOM 4536 O O . HIS B 1 228 ? 12.164 -16.109 -24.953 1 94.5 228 HIS B O 1
ATOM 4542 N N . SER B 1 229 ? 10.633 -15.375 -26.188 1 85.12 229 SER B N 1
ATOM 4543 C CA . SER B 1 229 ? 11.469 -15.391 -27.391 1 85.12 229 SER B CA 1
ATOM 4544 C C . SER B 1 229 ? 11.695 -13.984 -27.922 1 85.12 229 SER B C 1
ATOM 4546 O O . SER B 1 229 ? 12.695 -13.719 -28.594 1 85.12 229 SER B O 1
ATOM 4548 N N . GLY B 1 230 ? 10.898 -13.086 -27.609 1 70.69 230 GLY B N 1
ATOM 4549 C CA . GLY B 1 230 ? 10.969 -11.797 -28.266 1 70.69 230 GLY B CA 1
ATOM 4550 C C . GLY B 1 230 ? 10.805 -11.883 -29.781 1 70.69 230 GLY B C 1
ATOM 4551 O O . GLY B 1 230 ? 10.266 -12.867 -30.297 1 70.69 230 GLY B O 1
ATOM 4552 N N . GLU B 1 231 ? 11.109 -10.914 -30.594 1 63.72 231 GLU B N 1
ATOM 4553 C CA . GLU B 1 231 ? 10.898 -10.875 -32.031 1 63.72 231 GLU B CA 1
ATOM 4554 C C . GLU B 1 231 ? 11.844 -11.828 -32.75 1 63.72 231 GLU B C 1
ATOM 4556 O O . GLU B 1 231 ? 11.523 -12.328 -33.844 1 63.72 231 GLU B O 1
ATOM 4561 N N . GLY B 1 232 ? 12.898 -12.039 -32.281 1 60.53 232 GLY B N 1
ATOM 4562 C CA . GLY B 1 232 ? 13.828 -12.727 -33.156 1 60.53 232 GLY B CA 1
ATOM 4563 C C . GLY B 1 232 ? 14.531 -13.898 -32.5 1 60.53 232 GLY B C 1
ATOM 4564 O O . GLY B 1 232 ? 15.453 -14.484 -33.062 1 60.53 232 GLY B O 1
ATOM 4565 N N . GLY B 1 233 ? 13.945 -14.312 -31.359 1 65.81 233 GLY B N 1
ATOM 4566 C CA . GLY B 1 233 ? 14.891 -15.195 -30.703 1 65.81 233 GLY B CA 1
ATOM 4567 C C . GLY B 1 233 ? 14.383 -16.609 -30.531 1 65.81 233 GLY B C 1
ATOM 4568 O O . GLY B 1 233 ? 13.289 -16.938 -31.016 1 65.81 233 GLY B O 1
ATOM 4569 N N . SER B 1 234 ? 15.273 -17.562 -30.234 1 71.44 234 SER B N 1
ATOM 4570 C CA . SER B 1 234 ? 15.016 -18.969 -29.938 1 71.44 234 SER B CA 1
ATOM 4571 C C . SER B 1 234 ? 13.977 -19.109 -28.828 1 71.44 234 SER B C 1
ATOM 4573 O O . SER B 1 234 ? 13.836 -18.234 -27.984 1 71.44 234 SER B O 1
ATOM 4575 N N . GLN B 1 235 ? 13.375 -20.266 -29.016 1 70.75 235 GLN B N 1
ATOM 4576 C CA . GLN B 1 235 ? 12.414 -20.641 -27.984 1 70.75 235 GLN B CA 1
ATOM 4577 C C . GLN B 1 235 ? 13.07 -20.641 -26.594 1 70.75 235 GLN B C 1
ATOM 4579 O O . GLN B 1 235 ? 14.094 -21.297 -26.391 1 70.75 235 GLN B O 1
ATOM 4584 N N . TRP B 1 236 ? 13.023 -19.766 -25.906 1 77.38 236 TRP B N 1
ATOM 4585 C CA . TRP B 1 236 ? 13.523 -19.641 -24.531 1 77.38 236 TRP B CA 1
ATOM 4586 C C . TRP B 1 236 ? 14.805 -18.812 -24.5 1 77.38 236 TRP B C 1
ATOM 4588 O O . TRP B 1 236 ? 15.625 -18.984 -23.594 1 77.38 236 TRP B O 1
ATOM 4598 N N . GLY B 1 237 ? 15.07 -18.078 -25.422 1 80.5 237 GLY B N 1
ATOM 4599 C CA . GLY B 1 237 ? 16.312 -17.344 -25.578 1 80.5 237 GLY B CA 1
ATOM 4600 C C . GLY B 1 237 ? 16.469 -16.203 -24.578 1 80.5 237 GLY B C 1
ATOM 4601 O O . GLY B 1 237 ? 17.578 -15.703 -24.375 1 80.5 237 GLY B O 1
ATOM 4602 N N . ILE B 1 238 ? 15.445 -15.891 -23.953 1 86.56 238 ILE B N 1
ATOM 4603 C CA . ILE B 1 238 ? 15.477 -14.797 -22.984 1 86.56 238 ILE B CA 1
ATOM 4604 C C . ILE B 1 238 ? 15.508 -15.352 -21.562 1 86.56 238 ILE B C 1
ATOM 4606 O O . ILE B 1 238 ? 14.68 -16.188 -21.203 1 86.56 238 ILE B O 1
ATOM 4610 N N . ASP B 1 239 ? 16.531 -14.945 -20.828 1 92.19 239 ASP B N 1
ATOM 4611 C CA . ASP B 1 239 ? 16.688 -15.5 -19.484 1 92.19 239 ASP B CA 1
ATOM 4612 C C . ASP B 1 239 ? 17.078 -14.406 -18.484 1 92.19 239 ASP B C 1
ATOM 4614 O O . ASP B 1 239 ? 17.156 -13.234 -18.844 1 92.19 239 ASP B O 1
ATOM 4618 N N . LYS B 1 240 ? 17.078 -14.844 -17.25 1 95.56 240 LYS B N 1
ATOM 4619 C CA . LYS B 1 240 ? 17.562 -14.023 -16.156 1 95.56 240 LYS B CA 1
ATOM 4620 C C . LYS B 1 240 ? 16.797 -12.711 -16.078 1 95.56 240 LYS B C 1
ATOM 4622 O O . LYS B 1 240 ? 15.562 -12.695 -16.141 1 95.56 240 LYS B O 1
ATOM 4627 N N . GLU B 1 241 ? 17.422 -11.633 -15.953 1 97.56 241 GLU B N 1
ATOM 4628 C CA . GLU B 1 241 ? 16.734 -10.383 -15.656 1 97.56 241 GLU B CA 1
ATOM 4629 C C . GLU B 1 241 ? 15.75 -10.008 -16.75 1 97.56 241 GLU B C 1
ATOM 4631 O O . GLU B 1 241 ? 14.633 -9.57 -16.469 1 97.56 241 GLU B O 1
ATOM 4636 N N . GLU B 1 242 ? 16.141 -10.133 -17.969 1 96.25 242 GLU B N 1
ATOM 4637 C CA . GLU B 1 242 ? 15.242 -9.766 -19.062 1 96.25 242 GLU B CA 1
ATOM 4638 C C . GLU B 1 242 ? 13.961 -10.586 -19.016 1 96.25 242 GLU B C 1
ATOM 4640 O O . GLU B 1 242 ? 12.867 -10.047 -19.188 1 96.25 242 GLU B O 1
ATOM 4645 N N . PHE B 1 243 ? 14.125 -11.867 -18.812 1 97.06 243 PHE B N 1
ATOM 4646 C CA . PHE B 1 243 ? 12.953 -12.734 -18.719 1 97.06 243 PHE B CA 1
ATOM 4647 C C . PHE B 1 243 ? 12.062 -12.305 -17.562 1 97.06 243 PHE B C 1
ATOM 4649 O O . PHE B 1 243 ? 10.836 -12.211 -17.703 1 97.06 243 PHE B O 1
ATOM 4656 N N . MET B 1 244 ? 12.664 -12.023 -16.406 1 98.56 244 MET B N 1
ATOM 4657 C CA . MET B 1 244 ? 11.906 -11.617 -15.227 1 98.56 244 MET B CA 1
ATOM 4658 C C . MET B 1 244 ? 11.133 -10.336 -15.492 1 98.56 244 MET B C 1
ATOM 4660 O O . MET B 1 244 ? 9.992 -10.188 -15.047 1 98.56 244 MET B O 1
ATOM 4664 N N . GLU B 1 245 ? 11.727 -9.438 -16.172 1 98.5 245 GLU B N 1
ATOM 4665 C CA . GLU B 1 245 ? 11.094 -8.156 -16.469 1 98.5 245 GLU B CA 1
ATOM 4666 C C . GLU B 1 245 ? 9.938 -8.32 -17.453 1 98.5 245 GLU B C 1
ATOM 4668 O O . GLU B 1 245 ? 8.875 -7.727 -17.266 1 98.5 245 GLU B O 1
ATOM 4673 N N . ARG B 1 246 ? 10.125 -9.141 -18.438 1 97.94 246 ARG B N 1
ATOM 4674 C CA . ARG B 1 246 ? 9.07 -9.398 -19.422 1 97.94 246 ARG B CA 1
ATOM 4675 C C . ARG B 1 246 ? 7.875 -10.086 -18.766 1 97.94 246 ARG B C 1
ATOM 4677 O O . ARG B 1 246 ? 6.727 -9.695 -19 1 97.94 246 ARG B O 1
ATOM 4684 N N . LEU B 1 247 ? 8.18 -11.047 -18.016 1 98.19 247 LEU B N 1
ATOM 4685 C CA . LEU B 1 247 ? 7.164 -11.75 -17.25 1 98.19 247 LEU B CA 1
ATOM 4686 C C . LEU B 1 247 ? 6.383 -10.789 -16.359 1 98.19 247 LEU B C 1
ATOM 4688 O O . LEU B 1 247 ? 5.152 -10.836 -16.328 1 98.19 247 LEU B O 1
ATOM 4692 N N . THR B 1 248 ? 7.066 -9.93 -15.664 1 98.81 248 THR B N 1
ATOM 4693 C CA . THR B 1 248 ? 6.465 -8.984 -14.727 1 98.81 248 THR B CA 1
ATOM 4694 C C . THR B 1 248 ? 5.605 -7.965 -15.461 1 98.81 248 THR B C 1
ATOM 4696 O O . THR B 1 248 ? 4.535 -7.586 -14.984 1 98.81 248 THR B O 1
ATOM 4699 N N . GLU B 1 249 ? 6.047 -7.523 -16.609 1 98.75 249 GLU B N 1
ATOM 4700 C CA . GLU B 1 249 ? 5.246 -6.594 -17.406 1 98.75 249 GLU B CA 1
ATOM 4701 C C . GLU B 1 249 ? 3.953 -7.254 -17.875 1 98.75 249 GLU B C 1
ATOM 4703 O O . GLU B 1 249 ? 2.91 -6.602 -17.953 1 98.75 249 GLU B O 1
ATOM 4708 N N . SER B 1 250 ? 4.07 -8.492 -18.203 1 98.81 250 SER B N 1
ATOM 4709 C CA . SER B 1 250 ? 2.861 -9.25 -18.531 1 98.81 250 SER B CA 1
ATOM 4710 C C . SER B 1 250 ? 1.908 -9.297 -17.344 1 98.81 250 SER B C 1
ATOM 4712 O O . SER B 1 250 ? 0.704 -9.078 -17.5 1 98.81 250 SER B O 1
ATOM 4714 N N . SER B 1 251 ? 2.449 -9.594 -16.188 1 98.81 251 SER B N 1
ATOM 4715 C CA . SER B 1 251 ? 1.657 -9.602 -14.953 1 98.81 251 SER B CA 1
ATOM 4716 C C . SER B 1 251 ? 0.997 -8.242 -14.719 1 98.81 251 SER B C 1
ATOM 4718 O O . SER B 1 251 ? -0.152 -8.18 -14.281 1 98.81 251 SER B O 1
ATOM 4720 N N . LYS B 1 252 ? 1.698 -7.211 -14.984 1 98.75 252 LYS B N 1
ATOM 4721 C CA . LYS B 1 252 ? 1.186 -5.859 -14.773 1 98.75 252 LYS B CA 1
ATOM 4722 C C . LYS B 1 252 ? -0.041 -5.594 -15.641 1 98.75 252 LYS B C 1
ATOM 4724 O O . LYS B 1 252 ? -0.996 -4.953 -15.203 1 98.75 252 LYS B O 1
ATOM 4729 N N . ALA B 1 253 ? 0.002 -6.059 -16.906 1 98.75 253 ALA B N 1
ATOM 4730 C CA . ALA B 1 253 ? -1.146 -5.898 -17.797 1 98.75 253 ALA B CA 1
ATOM 4731 C C . ALA B 1 253 ? -2.406 -6.496 -17.172 1 98.75 253 ALA B C 1
ATOM 4733 O O . ALA B 1 253 ? -3.463 -5.859 -17.156 1 98.75 253 ALA B O 1
ATOM 4734 N N . THR B 1 254 ? -2.246 -7.652 -16.641 1 98.81 254 THR B N 1
ATOM 4735 C CA . THR B 1 254 ? -3.373 -8.352 -16.031 1 98.81 254 THR B CA 1
ATOM 4736 C C . THR B 1 254 ? -3.805 -7.66 -14.734 1 98.81 254 THR B C 1
ATOM 4738 O O . THR B 1 254 ? -4.996 -7.422 -14.523 1 98.81 254 THR B O 1
ATOM 4741 N N . ALA B 1 255 ? -2.863 -7.348 -13.875 1 98.56 255 ALA B N 1
ATOM 4742 C CA . ALA B 1 255 ? -3.164 -6.691 -12.609 1 98.56 255 ALA B CA 1
ATOM 4743 C C . ALA B 1 255 ? -3.869 -5.355 -12.836 1 98.56 255 ALA B C 1
ATOM 4745 O O . ALA B 1 255 ? -4.867 -5.055 -12.172 1 98.56 255 ALA B O 1
ATOM 4746 N N . ASP B 1 256 ? -3.387 -4.586 -13.812 1 97.5 256 ASP B N 1
ATOM 4747 C CA . ASP B 1 256 ? -3.986 -3.291 -14.117 1 97.5 256 ASP B CA 1
ATOM 4748 C C . ASP B 1 256 ? -5.402 -3.455 -14.664 1 97.5 256 ASP B C 1
ATOM 4750 O O . ASP B 1 256 ? -6.281 -2.637 -14.383 1 97.5 256 ASP B O 1
ATOM 4754 N N . HIS B 1 257 ? -5.59 -4.43 -15.453 1 98.38 257 HIS B N 1
ATOM 4755 C CA . HIS B 1 257 ? -6.906 -4.68 -16.031 1 98.38 257 HIS B CA 1
ATOM 4756 C C . HIS B 1 257 ? -7.961 -4.848 -14.945 1 98.38 257 HIS B C 1
ATOM 4758 O O . HIS B 1 257 ? -9.078 -4.34 -15.062 1 98.38 257 HIS B O 1
ATOM 4764 N N . PHE B 1 258 ? -7.582 -5.52 -13.867 1 98.12 258 PHE B N 1
ATOM 4765 C CA . PHE B 1 258 ? -8.562 -5.812 -12.828 1 98.12 258 PHE B CA 1
ATOM 4766 C C . PHE B 1 258 ? -8.578 -4.711 -11.773 1 98.12 258 PHE B C 1
ATOM 4768 O O . PHE B 1 258 ? -9.5 -4.637 -10.961 1 98.12 258 PHE B O 1
ATOM 4775 N N . GLY B 1 259 ? -7.531 -3.906 -11.727 1 94.38 259 GLY B N 1
ATOM 4776 C CA . GLY B 1 259 ? -7.496 -2.826 -10.75 1 94.38 259 GLY B CA 1
ATOM 4777 C C . GLY B 1 259 ? -7.59 -3.311 -9.32 1 94.38 259 GLY B C 1
ATOM 4778 O O . GLY B 1 259 ? -6.789 -4.141 -8.883 1 94.38 259 GLY B O 1
ATOM 4779 N N . ASN B 1 260 ? -8.625 -2.869 -8.656 1 93.25 260 ASN B N 1
ATOM 4780 C CA . ASN B 1 260 ? -8.82 -3.242 -7.262 1 93.25 260 ASN B CA 1
ATOM 4781 C C . ASN B 1 260 ? -9.586 -4.559 -7.133 1 93.25 260 ASN B C 1
ATOM 4783 O O . ASN B 1 260 ? -9.828 -5.031 -6.023 1 93.25 260 ASN B O 1
ATOM 4787 N N . HIS B 1 261 ? -9.922 -5.18 -8.172 1 97.5 261 HIS B N 1
ATOM 4788 C CA . HIS B 1 261 ? -10.734 -6.391 -8.156 1 97.5 261 HIS B CA 1
ATOM 4789 C C . HIS B 1 261 ? -9.883 -7.629 -8.398 1 97.5 261 HIS B C 1
ATOM 4791 O O . HIS B 1 261 ? -10.242 -8.484 -9.203 1 97.5 261 HIS B O 1
ATOM 4797 N N . ILE B 1 262 ? -8.75 -7.684 -7.785 1 98.5 262 ILE B N 1
ATOM 4798 C CA . ILE B 1 262 ? -7.809 -8.797 -7.828 1 98.5 262 ILE B CA 1
ATOM 4799 C C . ILE B 1 262 ? -7.18 -8.992 -6.453 1 98.5 262 ILE B C 1
ATOM 4801 O O . ILE B 1 262 ? -7.035 -8.039 -5.684 1 98.5 262 ILE B O 1
ATOM 4805 N N . ALA B 1 263 ? -6.926 -10.219 -6.043 1 98.56 263 ALA B N 1
ATOM 4806 C CA . ALA B 1 263 ? -6.266 -10.539 -4.781 1 98.56 263 ALA B CA 1
ATOM 4807 C C . ALA B 1 263 ? -5.441 -11.82 -4.902 1 98.56 263 ALA B C 1
ATOM 4809 O O . ALA B 1 263 ? -5.578 -12.562 -5.875 1 98.56 263 ALA B O 1
ATOM 4810 N N . TYR B 1 264 ? -4.543 -12.055 -3.936 1 98.88 264 TYR B N 1
ATOM 4811 C CA . TYR B 1 264 ? -3.486 -13.047 -4.113 1 98.88 264 TYR B CA 1
ATOM 4812 C C . TYR B 1 264 ? -3.393 -13.969 -2.9 1 98.88 264 TYR B C 1
ATOM 4814 O O . TYR B 1 264 ? -3.34 -13.5 -1.761 1 98.88 264 TYR B O 1
ATOM 4822 N N . ILE B 1 265 ? -3.406 -15.195 -3.162 1 98.94 265 ILE B N 1
ATOM 4823 C CA . ILE B 1 265 ? -3.094 -16.219 -2.174 1 98.94 265 ILE B CA 1
ATOM 4824 C C . ILE B 1 265 ? -1.918 -17.062 -2.658 1 98.94 265 ILE B C 1
ATOM 4826 O O . ILE B 1 265 ? -1.947 -17.609 -3.77 1 98.94 265 ILE B O 1
ATOM 4830 N N . ASN B 1 266 ? -0.866 -17.141 -1.885 1 98.94 266 ASN B N 1
ATOM 4831 C CA . ASN B 1 266 ? 0.263 -18.031 -2.125 1 98.94 266 ASN B CA 1
ATOM 4832 C C . ASN B 1 266 ? 0.285 -19.188 -1.128 1 98.94 266 ASN B C 1
ATOM 4834 O O . ASN B 1 266 ? 0.38 -18.969 0.081 1 98.94 266 ASN B O 1
ATOM 4838 N N . VAL B 1 267 ? 0.193 -20.375 -1.637 1 98.88 267 VAL B N 1
ATOM 4839 C CA . VAL B 1 267 ? 0.279 -21.578 -0.811 1 98.88 267 VAL B CA 1
ATOM 4840 C C . VAL B 1 267 ? 1.698 -22.141 -0.86 1 98.88 267 VAL B C 1
ATOM 4842 O O . VAL B 1 267 ? 2.156 -22.594 -1.91 1 98.88 267 VAL B O 1
ATOM 4845 N N . LEU B 1 268 ? 2.391 -22.141 0.254 1 98.69 268 LEU B N 1
ATOM 4846 C CA . LEU B 1 268 ? 3.773 -22.594 0.354 1 98.69 268 LEU B CA 1
ATOM 4847 C C . LEU B 1 268 ? 3.838 -24.047 0.84 1 98.69 268 LEU B C 1
ATOM 4849 O O . LEU B 1 268 ? 4.27 -24.312 1.965 1 98.69 268 LEU B O 1
ATOM 4853 N N . ARG B 1 269 ? 3.443 -24.891 -0.039 1 97.69 269 ARG B N 1
ATOM 4854 C CA . ARG B 1 269 ? 3.432 -26.328 0.213 1 97.69 269 ARG B CA 1
ATOM 4855 C C . ARG B 1 269 ? 4.129 -27.078 -0.91 1 97.69 269 ARG B C 1
ATOM 4857 O O . ARG B 1 269 ? 4.012 -26.719 -2.08 1 97.69 269 ARG B O 1
ATOM 4864 N N . ASN B 1 270 ? 4.816 -28.203 -0.538 1 97.25 270 ASN B N 1
ATOM 4865 C CA . ASN B 1 270 ? 5.48 -29.047 -1.528 1 97.25 270 ASN B CA 1
ATOM 4866 C C . ASN B 1 270 ? 6.258 -28.203 -2.541 1 97.25 270 ASN B C 1
ATOM 4868 O O . ASN B 1 270 ? 6.074 -28.359 -3.75 1 97.25 270 ASN B O 1
ATOM 4872 N N . MET B 1 271 ? 7.129 -27.422 -1.975 1 97.94 271 MET B N 1
ATOM 4873 C CA . MET B 1 271 ? 7.852 -26.453 -2.793 1 97.94 271 MET B CA 1
ATOM 4874 C C . MET B 1 271 ? 9.086 -27.094 -3.428 1 97.94 271 MET B C 1
ATOM 4876 O O . MET B 1 271 ? 10.195 -26.969 -2.91 1 97.94 271 MET B O 1
ATOM 4880 N N . SER B 1 272 ? 8.883 -27.703 -4.57 1 97.5 272 SER B N 1
ATOM 4881 C CA . SER B 1 272 ? 9.992 -28.234 -5.359 1 97.5 272 SER B CA 1
ATOM 4882 C C . SER B 1 272 ? 10.781 -27.109 -6.031 1 97.5 272 SER B C 1
ATOM 4884 O O . SER B 1 272 ? 10.242 -26.031 -6.27 1 97.5 272 SER B O 1
ATOM 4886 N N . VAL B 1 273 ? 12.031 -27.359 -6.309 1 97.19 273 VAL B N 1
ATOM 4887 C CA . VAL B 1 273 ? 12.797 -26.422 -7.125 1 97.19 273 VAL B CA 1
ATOM 4888 C C . VAL B 1 273 ? 12.258 -26.422 -8.555 1 97.19 273 VAL B C 1
ATOM 4890 O O . VAL B 1 273 ? 12.523 -25.484 -9.32 1 97.19 273 VAL B O 1
ATOM 4893 N N . SER B 1 274 ? 11.492 -27.469 -8.812 1 95.44 274 SER B N 1
ATOM 4894 C CA . SER B 1 274 ? 10.805 -27.578 -10.102 1 95.44 274 SER B CA 1
ATOM 4895 C C . SER B 1 274 ? 9.414 -26.969 -10.047 1 95.44 274 SER B C 1
ATOM 4897 O O . SER B 1 274 ? 8.789 -26.922 -8.984 1 95.44 274 SER B O 1
ATOM 4899 N N . CYS B 1 275 ? 8.992 -26.516 -11.172 1 94.69 275 CYS B N 1
ATOM 4900 C CA . CYS B 1 275 ? 7.645 -25.984 -11.32 1 94.69 275 CYS B CA 1
ATOM 4901 C C . CYS B 1 275 ? 6.641 -27.094 -11.602 1 94.69 275 CYS B C 1
ATOM 4903 O O . CYS B 1 275 ? 7.02 -28.172 -12.047 1 94.69 275 CYS B O 1
ATOM 4905 N N . ASP B 1 276 ? 5.398 -26.812 -11.375 1 91.06 276 ASP B N 1
ATOM 4906 C CA . ASP B 1 276 ? 4.305 -27.734 -11.664 1 91.06 276 ASP B CA 1
ATOM 4907 C C . ASP B 1 276 ? 4.254 -28.078 -13.148 1 91.06 276 ASP B C 1
ATOM 4909 O O . ASP B 1 276 ? 3.709 -29.109 -13.539 1 91.06 276 ASP B O 1
ATOM 4913 N N . CYS B 1 277 ? 4.82 -27.25 -13.961 1 91.06 277 CYS B N 1
ATOM 4914 C CA . CYS B 1 277 ? 4.801 -27.469 -15.398 1 91.06 277 CYS B CA 1
ATOM 4915 C C . CYS B 1 277 ? 5.68 -28.656 -15.789 1 91.06 277 CYS B C 1
ATOM 4917 O O . CYS B 1 277 ? 5.594 -29.156 -16.906 1 91.06 277 CYS B O 1
ATOM 4919 N N . GLU B 1 278 ? 6.453 -29.141 -14.867 1 91.94 278 GLU B N 1
ATOM 4920 C CA . GLU B 1 278 ? 7.305 -30.297 -15.125 1 91.94 278 GLU B CA 1
ATOM 4921 C C . GLU B 1 278 ? 6.578 -31.609 -14.812 1 91.94 278 GLU B C 1
ATOM 4923 O O . GLU B 1 278 ? 7.098 -32.688 -15.07 1 91.94 278 GLU B O 1
ATOM 4928 N N . GLY B 1 279 ? 5.445 -31.469 -14.242 1 92.56 279 GLY B N 1
ATOM 4929 C CA . GLY B 1 279 ? 4.633 -32.656 -13.977 1 92.56 279 GLY B CA 1
ATOM 4930 C C . GLY B 1 279 ? 5.352 -33.688 -13.141 1 92.56 279 GLY B C 1
ATOM 4931 O O . GLY B 1 279 ? 5.914 -33.375 -12.086 1 92.56 279 GLY B O 1
ATOM 4932 N N . THR B 1 280 ? 5.328 -34.875 -13.625 1 91.62 280 THR B N 1
ATOM 4933 C CA . THR B 1 280 ? 5.934 -36 -12.906 1 91.62 280 THR B CA 1
ATOM 4934 C C . THR B 1 280 ? 7.453 -35.938 -12.984 1 91.62 280 THR B C 1
ATOM 4936 O O . THR B 1 280 ? 8.148 -36.656 -12.266 1 91.62 280 THR B O 1
ATOM 4939 N N . GLY B 1 281 ? 8.016 -35.094 -13.781 1 92.31 281 GLY B N 1
ATOM 4940 C CA . GLY B 1 281 ? 9.453 -34.906 -13.891 1 92.31 281 GLY B CA 1
ATOM 4941 C C . GLY B 1 281 ? 10 -33.938 -12.859 1 92.31 281 GLY B C 1
ATOM 4942 O O . GLY B 1 281 ? 11.211 -33.719 -12.789 1 92.31 281 GLY B O 1
ATOM 4943 N N . ALA B 1 282 ? 9.117 -33.406 -12.062 1 94.25 282 ALA B N 1
ATOM 4944 C CA . ALA B 1 282 ? 9.547 -32.469 -11.039 1 94.25 282 ALA B CA 1
ATOM 4945 C C . ALA B 1 282 ? 10.516 -33.125 -10.055 1 94.25 282 ALA B C 1
ATOM 4947 O O . ALA B 1 282 ? 10.328 -34.281 -9.664 1 94.25 282 ALA B O 1
ATOM 4948 N N . GLN B 1 283 ? 11.555 -32.375 -9.695 1 95.62 283 GLN B N 1
ATOM 4949 C CA . GLN B 1 283 ? 12.492 -32.844 -8.68 1 95.62 283 GLN B CA 1
ATOM 4950 C C . GLN B 1 283 ? 11.781 -33.062 -7.348 1 95.62 283 GLN B C 1
ATOM 4952 O O . GLN B 1 283 ? 10.82 -32.375 -7.027 1 95.62 283 GLN B O 1
ATOM 4957 N N . PRO B 1 284 ? 12.273 -34.031 -6.578 1 94.88 284 PRO B N 1
ATOM 4958 C CA . PRO B 1 284 ? 11.672 -34.25 -5.262 1 94.88 284 PRO B CA 1
ATOM 4959 C C . PRO B 1 284 ? 11.695 -33 -4.379 1 94.88 284 PRO B C 1
ATOM 4961 O O . PRO B 1 284 ? 12.664 -32.25 -4.402 1 94.88 284 PRO B O 1
ATOM 4964 N N . VAL B 1 285 ? 10.672 -32.875 -3.621 1 96.06 285 VAL B N 1
ATOM 4965 C CA . VAL B 1 285 ? 10.562 -31.75 -2.691 1 96.06 285 VAL B CA 1
ATOM 4966 C C . VAL B 1 285 ? 11.484 -31.984 -1.493 1 96.06 285 VAL B C 1
ATOM 4968 O O . VAL B 1 285 ? 11.469 -33.062 -0.893 1 96.06 285 VAL B O 1
ATOM 4971 N N . VAL B 1 286 ? 12.273 -30.922 -1.178 1 94.38 286 VAL B N 1
ATOM 4972 C CA . VAL B 1 286 ? 13.117 -31.031 0.007 1 94.38 286 VAL B CA 1
ATOM 4973 C C . VAL B 1 286 ? 12.875 -29.828 0.922 1 94.38 286 VAL B C 1
ATOM 4975 O O . VAL B 1 286 ? 13.258 -29.859 2.094 1 94.38 286 VAL B O 1
ATOM 4978 N N . THR B 1 287 ? 12.305 -28.766 0.421 1 97.06 287 THR B N 1
ATOM 4979 C CA . THR B 1 287 ? 11.969 -27.594 1.214 1 97.06 287 THR B CA 1
ATOM 4980 C C . THR B 1 287 ? 10.727 -27.844 2.062 1 97.06 287 THR B C 1
ATOM 4982 O O . THR B 1 287 ? 9.703 -28.312 1.553 1 97.06 287 THR B O 1
ATOM 4985 N N . PRO B 1 288 ? 10.766 -27.516 3.307 1 97.38 288 PRO B N 1
ATOM 4986 C CA . PRO B 1 288 ? 9.609 -27.75 4.176 1 97.38 288 PRO B CA 1
ATOM 4987 C C . PRO B 1 288 ? 8.398 -26.922 3.779 1 97.38 288 PRO B C 1
ATOM 4989 O O . PRO B 1 288 ? 8.547 -25.812 3.246 1 97.38 288 PRO B O 1
ATOM 4992 N N . ASN B 1 289 ? 7.188 -27.484 4.059 1 98.06 289 ASN B N 1
ATOM 4993 C CA . ASN B 1 289 ? 5.969 -26.688 3.971 1 98.06 289 ASN B CA 1
ATOM 4994 C C . ASN B 1 289 ? 5.957 -25.562 5.008 1 98.06 289 ASN B C 1
ATOM 4996 O O . ASN B 1 289 ? 6.41 -25.766 6.141 1 98.06 289 ASN B O 1
ATOM 5000 N N . ILE B 1 290 ? 5.434 -24.406 4.656 1 98.31 290 ILE B N 1
ATOM 5001 C CA . ILE B 1 290 ? 5.496 -23.281 5.574 1 98.31 290 ILE B CA 1
ATOM 5002 C C . ILE B 1 290 ? 4.086 -22.859 5.969 1 98.31 290 ILE B C 1
ATOM 5004 O O . ILE B 1 290 ? 3.777 -22.734 7.156 1 98.31 290 ILE B O 1
ATOM 5008 N N . GLY B 1 291 ? 3.203 -22.594 4.992 1 98.56 291 GLY B N 1
ATOM 5009 C CA . GLY B 1 291 ? 1.857 -22.109 5.266 1 98.56 291 GLY B CA 1
ATOM 5010 C C . GLY B 1 291 ? 1.192 -21.484 4.059 1 98.56 291 GLY B C 1
ATOM 5011 O O . GLY B 1 291 ? 1.537 -21.781 2.918 1 98.56 291 GLY B O 1
ATOM 5012 N N . ILE B 1 292 ? 0.1 -20.703 4.332 1 98.88 292 ILE B N 1
ATOM 5013 C CA . ILE B 1 292 ? -0.652 -19.969 3.311 1 98.88 292 ILE B CA 1
ATOM 5014 C C . ILE B 1 292 ? -0.589 -18.469 3.59 1 98.88 292 ILE B C 1
ATOM 5016 O O . ILE B 1 292 ? -0.728 -18.047 4.734 1 98.88 292 ILE B O 1
ATOM 5020 N N . LEU B 1 293 ? -0.295 -17.688 2.564 1 98.94 293 LEU B N 1
ATOM 5021 C CA . LEU B 1 293 ? -0.268 -16.219 2.631 1 98.94 293 LEU B CA 1
ATOM 5022 C C . LEU B 1 293 ? -1.383 -15.617 1.783 1 98.94 293 LEU B C 1
ATOM 5024 O O . LEU B 1 293 ? -1.784 -16.203 0.772 1 98.94 293 LEU B O 1
ATOM 5028 N N . ALA B 1 294 ? -1.871 -14.461 2.193 1 98.94 294 ALA B N 1
ATOM 5029 C CA . ALA B 1 294 ? -2.812 -13.703 1.373 1 98.94 294 ALA B CA 1
ATOM 5030 C C . ALA B 1 294 ? -2.543 -12.203 1.472 1 98.94 294 ALA B C 1
ATOM 5032 O O . ALA B 1 294 ? -2.123 -11.711 2.521 1 98.94 294 ALA B O 1
ATOM 5033 N N . SER B 1 295 ? -2.725 -11.516 0.415 1 98.81 295 SER B N 1
ATOM 5034 C CA . SER B 1 295 ? -2.607 -10.062 0.346 1 98.81 295 SER B CA 1
ATOM 5035 C C . SER B 1 295 ? -3.361 -9.5 -0.856 1 98.81 295 SER B C 1
ATOM 5037 O O . SER B 1 295 ? -3.621 -10.227 -1.822 1 98.81 295 SER B O 1
ATOM 5039 N N . THR B 1 296 ? -3.725 -8.289 -0.799 1 98.19 296 THR B N 1
ATOM 5040 C CA . THR B 1 296 ? -4.254 -7.582 -1.963 1 98.19 296 THR B CA 1
ATOM 5041 C C . THR B 1 296 ? -3.127 -6.906 -2.742 1 98.19 296 THR B C 1
ATOM 5043 O O . THR B 1 296 ? -3.367 -6.301 -3.789 1 98.19 296 THR B O 1
ATOM 5046 N N . ASP B 1 297 ? -1.914 -7.031 -2.254 1 98.31 297 ASP B N 1
ATOM 5047 C CA . ASP B 1 297 ? -0.693 -6.512 -2.859 1 98.31 297 ASP B CA 1
ATOM 5048 C C . ASP B 1 297 ? 0.168 -7.641 -3.422 1 98.31 297 ASP B C 1
ATOM 5050 O O . ASP B 1 297 ? 0.737 -8.43 -2.664 1 98.31 297 ASP B O 1
ATOM 5054 N N . ILE B 1 298 ? 0.333 -7.695 -4.727 1 98.81 298 ILE B N 1
ATOM 5055 C CA . ILE B 1 298 ? 0.98 -8.82 -5.391 1 98.81 298 ILE B CA 1
ATOM 5056 C C . ILE B 1 298 ? 2.449 -8.883 -4.984 1 98.81 298 ILE B C 1
ATOM 5058 O O . ILE B 1 298 ? 2.984 -9.969 -4.742 1 98.81 298 ILE B O 1
ATOM 5062 N N . LEU B 1 299 ? 3.105 -7.77 -4.965 1 98.81 299 LEU B N 1
ATOM 5063 C CA . LEU B 1 299 ? 4.512 -7.766 -4.578 1 98.81 299 LEU B CA 1
ATOM 5064 C C . LEU B 1 299 ? 4.68 -8.211 -3.129 1 98.81 299 LEU B C 1
ATOM 5066 O O . LEU B 1 299 ? 5.574 -9 -2.818 1 98.81 299 LEU B O 1
ATOM 5070 N N . ALA B 1 300 ? 3.793 -7.711 -2.264 1 98.75 300 ALA B N 1
ATOM 5071 C CA . ALA B 1 300 ? 3.885 -8.094 -0.857 1 98.75 300 ALA B CA 1
ATOM 5072 C C . ALA B 1 300 ? 3.701 -9.602 -0.685 1 98.75 300 ALA B C 1
ATOM 5074 O O . ALA B 1 300 ? 4.406 -10.234 0.104 1 98.75 300 ALA B O 1
ATOM 5075 N N . ALA B 1 301 ? 2.766 -10.164 -1.398 1 98.88 301 ALA B N 1
ATOM 5076 C CA . ALA B 1 301 ? 2.506 -11.594 -1.312 1 98.88 301 ALA B CA 1
ATOM 5077 C C . ALA B 1 301 ? 3.732 -12.398 -1.734 1 98.88 301 ALA B C 1
ATOM 5079 O O . ALA B 1 301 ? 4.156 -13.312 -1.024 1 98.88 301 ALA B O 1
ATOM 5080 N N . ASP B 1 302 ? 4.301 -12.047 -2.885 1 98.94 302 ASP B N 1
ATOM 5081 C CA . ASP B 1 302 ? 5.457 -12.773 -3.391 1 98.94 302 ASP B CA 1
ATOM 5082 C C . ASP B 1 302 ? 6.691 -12.508 -2.533 1 98.94 302 ASP B C 1
ATOM 5084 O O . ASP B 1 302 ? 7.484 -13.422 -2.277 1 98.94 302 ASP B O 1
ATOM 5088 N N . GLN B 1 303 ? 6.852 -11.273 -2.105 1 98.88 303 GLN B N 1
ATOM 5089 C CA . GLN B 1 303 ? 7.984 -10.93 -1.256 1 98.88 303 GLN B CA 1
ATOM 5090 C C . GLN B 1 303 ? 7.945 -11.711 0.056 1 98.88 303 GLN B C 1
ATOM 5092 O O . GLN B 1 303 ? 8.961 -12.242 0.497 1 98.88 303 GLN B O 1
ATOM 5097 N N . ALA B 1 304 ? 6.77 -11.719 0.662 1 98.88 304 ALA B N 1
ATOM 5098 C CA . ALA B 1 304 ? 6.621 -12.461 1.913 1 98.88 304 ALA B CA 1
ATOM 5099 C C . ALA B 1 304 ? 6.918 -13.938 1.711 1 98.88 304 ALA B C 1
ATOM 5101 O O . ALA B 1 304 ? 7.539 -14.578 2.564 1 98.88 304 ALA B O 1
ATOM 5102 N N . SER B 1 305 ? 6.461 -14.5 0.608 1 98.94 305 SER B N 1
ATOM 5103 C CA . SER B 1 305 ? 6.727 -15.898 0.301 1 98.94 305 SER B CA 1
ATOM 5104 C C . SER B 1 305 ? 8.227 -16.172 0.216 1 98.94 305 SER B C 1
ATOM 5106 O O . SER B 1 305 ? 8.727 -17.109 0.836 1 98.94 305 SER B O 1
ATOM 5108 N N . VAL B 1 306 ? 8.914 -15.32 -0.514 1 98.94 306 VAL B N 1
ATOM 5109 C CA . VAL B 1 306 ? 10.359 -15.453 -0.677 1 98.94 306 VAL B CA 1
ATOM 5110 C C . VAL B 1 306 ? 11.047 -15.266 0.671 1 98.94 306 VAL B C 1
ATOM 5112 O O . VAL B 1 306 ? 11.938 -16.047 1.033 1 98.94 306 VAL B O 1
ATOM 5115 N N . ASP B 1 307 ? 10.602 -14.273 1.427 1 98.88 307 ASP B N 1
ATOM 5116 C CA . ASP B 1 307 ? 11.203 -13.984 2.725 1 98.88 307 ASP B CA 1
ATOM 5117 C C . ASP B 1 307 ? 11.07 -15.172 3.672 1 98.88 307 ASP B C 1
ATOM 5119 O O . ASP B 1 307 ? 11.984 -15.469 4.441 1 98.88 307 ASP B O 1
ATOM 5123 N N . LEU B 1 308 ? 9.953 -15.766 3.65 1 98.88 308 LEU B N 1
ATOM 5124 C CA . LEU B 1 308 ? 9.734 -16.906 4.535 1 98.88 308 LEU B CA 1
ATOM 5125 C C . LEU B 1 308 ? 10.664 -18.062 4.18 1 98.88 308 LEU B C 1
ATOM 5127 O O . LEU B 1 308 ? 11.164 -18.75 5.07 1 98.88 308 LEU B O 1
ATOM 5131 N N . VAL B 1 309 ? 10.891 -18.297 2.885 1 98.75 309 VAL B N 1
ATOM 5132 C CA . VAL B 1 309 ? 11.852 -19.312 2.471 1 98.75 309 VAL B CA 1
ATOM 5133 C C . VAL B 1 309 ? 13.242 -18.953 2.982 1 98.75 309 VAL B C 1
ATOM 5135 O O . VAL B 1 309 ? 13.938 -19.797 3.547 1 98.75 309 VAL B O 1
ATOM 5138 N N . TYR B 1 310 ? 13.656 -17.719 2.832 1 98.56 310 TYR B N 1
ATOM 5139 C CA . TYR B 1 310 ? 14.977 -17.281 3.256 1 98.56 310 TYR B CA 1
ATOM 5140 C C . TYR B 1 310 ? 15.125 -17.359 4.77 1 98.56 310 TYR B C 1
ATOM 5142 O O . TYR B 1 310 ? 16.234 -17.453 5.289 1 98.56 310 TYR B O 1
ATOM 5150 N N . ALA B 1 311 ? 14 -17.328 5.453 1 98.38 311 ALA B N 1
ATOM 5151 C CA . ALA B 1 311 ? 14.031 -17.344 6.914 1 98.38 311 ALA B CA 1
ATOM 5152 C C . ALA B 1 311 ? 14.219 -18.766 7.445 1 98.38 311 ALA B C 1
ATOM 5154 O O . ALA B 1 311 ? 14.516 -18.953 8.625 1 98.38 311 ALA B O 1
ATOM 5155 N N . LEU B 1 312 ? 14.047 -19.766 6.598 1 97.75 312 LEU B N 1
ATOM 5156 C CA . LEU B 1 312 ? 14.281 -21.156 7.004 1 97.75 312 LEU B CA 1
ATOM 5157 C C . LEU B 1 312 ? 15.75 -21.391 7.332 1 97.75 312 LEU B C 1
ATOM 5159 O O . LEU B 1 312 ? 16.625 -20.656 6.84 1 97.75 312 LEU B O 1
ATOM 5163 N N . PRO B 1 313 ? 16.031 -22.422 8.117 1 95.69 313 PRO B N 1
ATOM 5164 C CA . PRO B 1 313 ? 17.438 -22.812 8.305 1 95.69 313 PRO B CA 1
ATOM 5165 C C . PRO B 1 313 ? 18.125 -23.156 6.988 1 95.69 313 PRO B C 1
ATOM 5167 O O . PRO B 1 313 ? 17.5 -23.672 6.062 1 95.69 313 PRO B O 1
ATOM 5170 N N . GLU B 1 314 ? 19.359 -22.953 6.922 1 95.12 314 GLU B N 1
ATOM 5171 C CA . GLU B 1 314 ? 20.141 -23.141 5.707 1 95.12 314 GLU B CA 1
ATOM 5172 C C . GLU B 1 314 ? 19.906 -24.516 5.102 1 95.12 314 GLU B C 1
ATOM 5174 O O . GLU B 1 314 ? 19.75 -24.656 3.885 1 95.12 314 GLU B O 1
ATOM 5179 N N . LYS B 1 315 ? 19.906 -25.531 5.875 1 93.56 315 LYS B N 1
ATOM 5180 C CA . LYS B 1 315 ? 19.75 -26.906 5.398 1 93.56 315 LYS B CA 1
ATOM 5181 C C . LYS B 1 315 ? 18.406 -27.094 4.699 1 93.56 315 LYS B C 1
ATOM 5183 O O . LYS B 1 315 ? 18.281 -27.938 3.799 1 93.56 315 LYS B O 1
ATOM 5188 N N . ASP B 1 316 ? 17.422 -26.297 5.09 1 95.25 316 ASP B N 1
ATOM 5189 C CA . ASP B 1 316 ? 16.062 -26.484 4.602 1 95.25 316 ASP B CA 1
ATOM 5190 C C . ASP B 1 316 ? 15.781 -25.562 3.412 1 95.25 316 ASP B C 1
ATOM 5192 O O . ASP B 1 316 ? 14.891 -25.828 2.609 1 95.25 316 ASP B O 1
ATOM 5196 N N . ARG B 1 317 ? 16.547 -24.453 3.336 1 96.25 317 ARG B N 1
ATOM 5197 C CA . ARG B 1 317 ? 16.219 -23.453 2.318 1 96.25 317 ARG B CA 1
ATOM 5198 C C . ARG B 1 317 ? 17.188 -23.547 1.141 1 96.25 317 ARG B C 1
ATOM 5200 O O . ARG B 1 317 ? 16.938 -22.969 0.08 1 96.25 317 ARG B O 1
ATOM 5207 N N . HIS B 1 318 ? 18.297 -24.234 1.23 1 97 318 HIS B N 1
ATOM 5208 C CA . HIS B 1 318 ? 19.422 -24.141 0.319 1 97 318 HIS B CA 1
ATOM 5209 C C . HIS B 1 318 ? 19 -24.422 -1.118 1 97 318 HIS B C 1
ATOM 5211 O O . HIS B 1 318 ? 19.344 -23.672 -2.031 1 97 318 HIS B O 1
ATOM 5217 N N . ALA B 1 319 ? 18.328 -25.5 -1.395 1 97.44 319 ALA B N 1
ATOM 5218 C CA . ALA B 1 319 ? 17.969 -25.906 -2.752 1 97.44 319 ALA B CA 1
ATOM 5219 C C . ALA B 1 319 ? 17.125 -24.828 -3.439 1 97.44 319 ALA B C 1
ATOM 5221 O O . ALA B 1 319 ? 17.406 -24.453 -4.578 1 97.44 319 ALA B O 1
ATOM 5222 N N . LEU B 1 320 ? 16.109 -24.375 -2.76 1 98.38 320 LEU B N 1
ATOM 5223 C CA . LEU B 1 320 ? 15.195 -23.406 -3.357 1 98.38 320 LEU B CA 1
ATOM 5224 C C . LEU B 1 320 ? 15.859 -22.047 -3.482 1 98.38 320 LEU B C 1
ATOM 5226 O O . LEU B 1 320 ? 15.664 -21.344 -4.477 1 98.38 320 LEU B O 1
ATOM 5230 N N . VAL B 1 321 ? 16.656 -21.609 -2.498 1 98.69 321 VAL B N 1
ATOM 5231 C CA . VAL B 1 321 ? 17.391 -20.344 -2.549 1 98.69 321 VAL B CA 1
ATOM 5232 C C . VAL B 1 321 ? 18.391 -20.375 -3.703 1 98.69 321 VAL B C 1
ATOM 5234 O O . VAL B 1 321 ? 18.5 -19.406 -4.453 1 98.69 321 VAL B O 1
ATOM 5237 N N . GLU B 1 322 ? 19.094 -21.5 -3.844 1 98.5 322 GLU B N 1
ATOM 5238 C CA . GLU B 1 322 ? 20.016 -21.641 -4.961 1 98.5 322 GLU B CA 1
ATOM 5239 C C . GLU B 1 322 ? 19.297 -21.5 -6.297 1 98.5 322 GLU B C 1
ATOM 5241 O O . GLU B 1 322 ? 19.797 -20.844 -7.215 1 98.5 322 GLU B O 1
ATOM 5246 N N . ARG B 1 323 ? 18.172 -22.094 -6.445 1 98.56 323 ARG B N 1
ATOM 5247 C CA . ARG B 1 323 ? 17.391 -22 -7.672 1 98.56 323 ARG B CA 1
ATOM 5248 C C . ARG B 1 323 ? 17 -20.562 -7.961 1 98.56 323 ARG B C 1
ATOM 5250 O O . ARG B 1 323 ? 17.156 -20.078 -9.086 1 98.56 323 ARG B O 1
ATOM 5257 N N . MET B 1 324 ? 16.5 -19.828 -6.934 1 98.69 324 MET B N 1
ATOM 5258 C CA . MET B 1 324 ? 16.047 -18.453 -7.098 1 98.69 324 MET B CA 1
ATOM 5259 C C . MET B 1 324 ? 17.203 -17.531 -7.492 1 98.69 324 MET B C 1
ATOM 5261 O O . MET B 1 324 ? 17.094 -16.75 -8.43 1 98.69 324 MET B O 1
ATOM 5265 N N . GLU B 1 325 ? 18.328 -17.734 -6.859 1 98.56 325 GLU B N 1
ATOM 5266 C CA . GLU B 1 325 ? 19.469 -16.844 -7.078 1 98.56 325 GLU B CA 1
ATOM 5267 C C . GLU B 1 325 ? 20.172 -17.156 -8.391 1 98.56 325 GLU B C 1
ATOM 5269 O O . GLU B 1 325 ? 20.516 -16.266 -9.156 1 98.56 325 GLU B O 1
ATOM 5274 N N . SER B 1 326 ? 20.359 -18.422 -8.711 1 98.44 326 SER B N 1
ATOM 5275 C CA . SER B 1 326 ? 21.094 -18.812 -9.914 1 98.44 326 SER B CA 1
ATOM 5276 C C . SER B 1 326 ? 20.328 -18.438 -11.172 1 98.44 326 SER B C 1
ATOM 5278 O O . SER B 1 326 ? 20.922 -18.188 -12.219 1 98.44 326 SER B O 1
ATOM 5280 N N . ARG B 1 327 ? 19.031 -18.328 -11.047 1 98.31 327 ARG B N 1
ATOM 5281 C CA . ARG B 1 327 ? 18.219 -17.969 -12.203 1 98.31 327 ARG B CA 1
ATOM 5282 C C . ARG B 1 327 ? 17.875 -16.484 -12.203 1 98.31 327 ARG B C 1
ATOM 5284 O O . ARG B 1 327 ? 17.125 -16.016 -13.047 1 98.31 327 ARG B O 1
ATOM 5291 N N . HIS B 1 328 ? 18.344 -15.805 -11.234 1 98.56 328 HIS B N 1
ATOM 5292 C CA . HIS B 1 328 ? 18.125 -14.367 -11.078 1 98.56 328 HIS B CA 1
ATOM 5293 C C . HIS B 1 328 ? 16.641 -14.062 -10.875 1 98.56 328 HIS B C 1
ATOM 5295 O O . HIS B 1 328 ? 16.141 -13.055 -11.383 1 98.56 328 HIS B O 1
ATOM 5301 N N . GLY B 1 329 ? 15.953 -14.961 -10.188 1 98.75 329 GLY B N 1
ATOM 5302 C CA . GLY B 1 329 ? 14.508 -14.867 -10.016 1 98.75 329 GLY B CA 1
ATOM 5303 C C . GLY B 1 329 ? 14.086 -13.703 -9.141 1 98.75 329 GLY B C 1
ATOM 5304 O O . GLY B 1 329 ? 12.961 -13.219 -9.25 1 98.75 329 GLY B O 1
ATOM 5305 N N . LEU B 1 330 ? 14.992 -13.18 -8.336 1 98.81 330 LEU B N 1
ATOM 5306 C CA . LEU B 1 330 ? 14.656 -12.117 -7.395 1 98.81 330 LEU B CA 1
ATOM 5307 C C . LEU B 1 330 ? 14.414 -10.797 -8.117 1 98.81 330 LEU B C 1
ATOM 5309 O O . LEU B 1 330 ? 13.844 -9.867 -7.543 1 98.81 330 LEU B O 1
ATOM 5313 N N . ARG B 1 331 ? 14.75 -10.758 -9.406 1 98.75 331 ARG B N 1
ATOM 5314 C CA . ARG B 1 331 ? 14.461 -9.586 -10.234 1 98.75 331 ARG B CA 1
ATOM 5315 C C . ARG B 1 331 ? 12.961 -9.383 -10.383 1 98.75 331 ARG B C 1
ATOM 5317 O O . ARG B 1 331 ? 12.492 -8.25 -10.523 1 98.75 331 ARG B O 1
ATOM 5324 N N . GLN B 1 332 ? 12.133 -10.453 -10.289 1 98.81 332 GLN B N 1
ATOM 5325 C CA . GLN B 1 332 ? 10.688 -10.305 -10.305 1 98.81 332 GLN B CA 1
ATOM 5326 C C . GLN B 1 332 ? 10.219 -9.312 -9.242 1 98.81 332 GLN B C 1
ATOM 5328 O O . GLN B 1 332 ? 9.398 -8.445 -9.516 1 98.81 332 GLN B O 1
ATOM 5333 N N . LEU B 1 333 ? 10.805 -9.398 -8.055 1 98.81 333 LEU B N 1
ATOM 5334 C CA . LEU B 1 333 ? 10.406 -8.578 -6.918 1 98.81 333 LEU B CA 1
ATOM 5335 C C . LEU B 1 333 ? 10.844 -7.133 -7.109 1 98.81 333 LEU B C 1
ATOM 5337 O O . LEU B 1 333 ? 10.031 -6.211 -6.988 1 98.81 333 LEU B O 1
ATOM 5341 N N . SER B 1 334 ? 12.148 -6.969 -7.453 1 98.5 334 SER B N 1
ATOM 5342 C CA . SER B 1 334 ? 12.664 -5.613 -7.613 1 98.5 334 SER B CA 1
ATOM 5343 C C . SER B 1 334 ? 11.977 -4.898 -8.773 1 98.5 334 SER B C 1
ATOM 5345 O O . SER B 1 334 ? 11.719 -3.693 -8.703 1 98.5 334 SER B O 1
ATOM 5347 N N . TYR B 1 335 ? 11.641 -5.641 -9.789 1 98.62 335 TYR B N 1
ATOM 5348 C CA . TYR B 1 335 ? 11.039 -5 -10.953 1 98.62 335 TYR B CA 1
ATOM 5349 C C . TYR B 1 335 ? 9.57 -4.68 -10.703 1 98.62 335 TYR B C 1
ATOM 5351 O O . TYR B 1 335 ? 9.055 -3.668 -11.188 1 98.62 335 TYR B O 1
ATOM 5359 N N . MET B 1 336 ? 8.836 -5.512 -9.953 1 98.62 336 MET B N 1
ATOM 5360 C CA . MET B 1 336 ? 7.488 -5.133 -9.547 1 98.62 336 MET B CA 1
ATOM 5361 C C . MET B 1 336 ? 7.5 -3.812 -8.789 1 98.62 336 MET B C 1
ATOM 5363 O O . MET B 1 336 ? 6.617 -2.973 -8.977 1 98.62 336 MET B O 1
ATOM 5367 N N . LYS B 1 337 ? 8.477 -3.717 -7.926 1 97.06 337 LYS B N 1
ATOM 5368 C CA . LYS B 1 337 ? 8.594 -2.473 -7.172 1 97.06 337 LYS B CA 1
ATOM 5369 C C . LYS B 1 337 ? 8.852 -1.289 -8.102 1 97.06 337 LYS B C 1
ATOM 5371 O O . LYS B 1 337 ? 8.219 -0.238 -7.961 1 97.06 337 LYS B O 1
ATOM 5376 N N . GLU B 1 338 ? 9.719 -1.464 -9.086 1 96.25 338 GLU B N 1
ATOM 5377 C CA . GLU B 1 338 ? 10.047 -0.412 -10.039 1 96.25 338 GLU B CA 1
ATOM 5378 C C . GLU B 1 338 ? 8.828 -0.01 -10.859 1 96.25 338 GLU B C 1
ATOM 5380 O O . GLU B 1 338 ? 8.664 1.162 -11.203 1 96.25 338 GLU B O 1
ATOM 5385 N N . LEU B 1 339 ? 8 -0.995 -11.094 1 96.94 339 LEU B N 1
ATOM 5386 C CA . LEU B 1 339 ? 6.828 -0.762 -11.93 1 96.94 339 LEU B CA 1
ATOM 5387 C C . LEU B 1 339 ? 5.664 -0.229 -11.094 1 96.94 339 LEU B C 1
ATOM 5389 O O . LEU B 1 339 ? 4.586 0.031 -11.633 1 96.94 339 LEU B O 1
ATOM 5393 N N . GLY B 1 340 ? 5.855 -0.134 -9.789 1 93.88 340 GLY B N 1
ATOM 5394 C CA . GLY B 1 340 ? 4.805 0.371 -8.922 1 93.88 340 GLY B CA 1
ATOM 5395 C C . GLY B 1 340 ? 3.674 -0.618 -8.719 1 93.88 340 GLY B C 1
ATOM 5396 O O . GLY B 1 340 ? 2.51 -0.225 -8.617 1 93.88 340 GLY B O 1
ATOM 5397 N N . MET B 1 341 ? 3.996 -1.931 -8.617 1 97 341 MET B N 1
ATOM 5398 C CA . MET B 1 341 ? 2.967 -2.963 -8.555 1 97 341 MET B CA 1
ATOM 5399 C C . MET B 1 341 ? 2.65 -3.33 -7.109 1 97 341 MET B C 1
ATOM 5401 O O . MET B 1 341 ? 1.771 -4.152 -6.852 1 97 341 MET B O 1
ATOM 5405 N N . GLY B 1 342 ? 3.328 -2.734 -6.199 1 96.56 342 GLY B N 1
ATOM 5406 C CA . GLY B 1 342 ? 3.105 -3.055 -4.797 1 96.56 342 GLY B CA 1
ATOM 5407 C C . GLY B 1 342 ? 4.281 -2.691 -3.908 1 96.56 342 GLY B C 1
ATOM 5408 O O . GLY B 1 342 ? 5.125 -1.876 -4.285 1 96.56 342 GLY B O 1
ATOM 5409 N N . CYS B 1 343 ? 4.277 -3.309 -2.689 1 96.38 343 CYS B N 1
ATOM 5410 C CA . CYS B 1 343 ? 5.281 -2.975 -1.685 1 96.38 343 CYS B CA 1
ATOM 5411 C C . CYS B 1 343 ? 6.082 -4.207 -1.284 1 96.38 343 CYS B C 1
ATOM 5413 O O . CYS B 1 343 ? 5.52 -5.289 -1.105 1 96.38 343 CYS B O 1
ATOM 5415 N N . ASP B 1 344 ? 7.414 -3.98 -1.145 1 97.62 344 ASP B N 1
ATOM 5416 C CA . ASP B 1 344 ? 8.234 -5.098 -0.687 1 97.62 344 ASP B CA 1
ATOM 5417 C C . ASP B 1 344 ? 8.391 -5.078 0.831 1 97.62 344 ASP B C 1
ATOM 5419 O O . ASP B 1 344 ? 9.039 -5.957 1.405 1 97.62 344 ASP B O 1
ATOM 5423 N N . ARG B 1 345 ? 7.855 -4.039 1.476 1 97.12 345 ARG B N 1
ATOM 5424 C CA . ARG B 1 345 ? 7.691 -4.016 2.926 1 97.12 345 ARG B CA 1
ATOM 5425 C C . ARG B 1 345 ? 6.266 -4.379 3.324 1 97.12 345 ARG B C 1
ATOM 5427 O O . ARG B 1 345 ? 5.312 -4.008 2.641 1 97.12 345 ARG B O 1
ATOM 5434 N N . TYR B 1 346 ? 6.18 -5.07 4.438 1 98 346 TYR B N 1
ATOM 5435 C CA . TYR B 1 346 ? 4.863 -5.523 4.871 1 98 346 TYR B CA 1
ATOM 5436 C C . TYR B 1 346 ? 4.867 -5.871 6.355 1 98 346 TYR B C 1
ATOM 5438 O O . TYR B 1 346 ? 5.93 -6.098 6.941 1 98 346 TYR B O 1
ATOM 5446 N N . VAL B 1 347 ? 3.645 -5.832 6.895 1 97.56 347 VAL B N 1
ATOM 5447 C CA . VAL B 1 347 ? 3.422 -6.461 8.195 1 97.56 347 VAL B CA 1
ATOM 5448 C C . VAL B 1 347 ? 2.795 -7.84 8 1 97.56 347 VAL B C 1
ATOM 5450 O O . VAL B 1 347 ? 1.818 -7.984 7.262 1 97.56 347 VAL B O 1
ATOM 5453 N N . LEU B 1 348 ? 3.441 -8.812 8.594 1 98.31 348 LEU B N 1
ATOM 5454 C CA . LEU B 1 348 ? 2.943 -10.18 8.539 1 98.31 348 LEU B CA 1
ATOM 5455 C C . LEU B 1 348 ? 2.01 -10.461 9.719 1 98.31 348 LEU B C 1
ATOM 5457 O O . LEU B 1 348 ? 2.43 -10.406 10.875 1 98.31 348 LEU B O 1
ATOM 5461 N 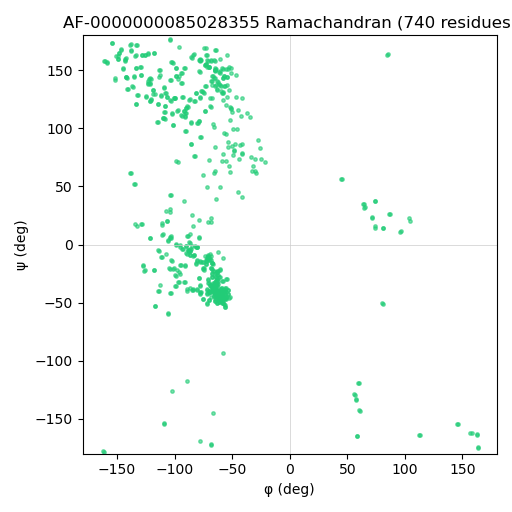N . LEU B 1 349 ? 0.744 -10.758 9.414 1 98.25 349 LEU B N 1
ATOM 5462 C CA . LEU B 1 349 ? -0.252 -10.938 10.461 1 98.25 349 LEU B CA 1
ATOM 5463 C C . LEU B 1 349 ? -0.611 -12.414 10.625 1 98.25 349 LEU B C 1
ATOM 5465 O O . LEU B 1 349 ? -1.016 -13.062 9.664 1 98.25 349 LEU B O 1
ATOM 5469 N N . ASP B 1 350 ? -0.516 -12.922 11.836 1 97.75 350 ASP B N 1
ATOM 5470 C CA . ASP B 1 350 ? -0.729 -14.32 12.172 1 97.75 350 ASP B CA 1
ATOM 5471 C C . ASP B 1 350 ? -2.209 -14.609 12.422 1 97.75 350 ASP B C 1
ATOM 5473 O O . ASP B 1 350 ? -2.711 -14.398 13.523 1 97.75 350 ASP B O 1
ATOM 5477 N N . LEU B 1 351 ? -2.836 -15.25 11.492 1 97.69 351 LEU B N 1
ATOM 5478 C CA . LEU B 1 351 ? -4.262 -15.539 11.617 1 97.69 351 LEU B CA 1
ATOM 5479 C C . LEU B 1 351 ? -4.504 -16.625 12.656 1 97.69 351 LEU B C 1
ATOM 5481 O O . LEU B 1 351 ? -5.637 -16.828 13.102 1 97.69 351 LEU B O 1
ATOM 5485 N N . ASP B 1 352 ? -3.48 -17.312 12.977 1 97.44 352 ASP B N 1
ATOM 5486 C CA . ASP B 1 352 ? -3.621 -18.406 13.922 1 97.44 352 ASP B CA 1
ATOM 5487 C C . ASP B 1 352 ? -3.613 -17.906 15.367 1 97.44 352 ASP B C 1
ATOM 5489 O O . ASP B 1 352 ? -3.973 -18.625 16.281 1 97.44 352 ASP B O 1
ATOM 5493 N N . HIS B 1 353 ? -3.18 -16.703 15.609 1 94.44 353 HIS B N 1
ATOM 5494 C CA . HIS B 1 353 ? -3.08 -16.141 16.953 1 94.44 353 HIS B CA 1
ATOM 5495 C C . HIS B 1 353 ? -3.617 -14.711 16.984 1 94.44 353 HIS B C 1
ATOM 5497 O O . HIS B 1 353 ? -2.932 -13.797 17.438 1 94.44 353 HIS B O 1
ATOM 5503 N N . GLY B 1 354 ? -4.82 -14.5 16.484 1 90.75 354 GLY B N 1
ATOM 5504 C CA . GLY B 1 354 ? -5.527 -13.234 16.594 1 90.75 354 GLY B CA 1
ATOM 5505 C C . GLY B 1 354 ? -4.938 -12.141 15.727 1 90.75 354 GLY B C 1
ATOM 5506 O O . GLY B 1 354 ? -4.969 -10.961 16.094 1 90.75 354 GLY B O 1
ATOM 5507 N N . SER B 1 355 ? -4.219 -12.523 14.656 1 93 355 SER B N 1
ATOM 5508 C CA . SER B 1 355 ? -3.625 -11.617 13.68 1 93 355 SER B CA 1
ATOM 5509 C C . SER B 1 355 ? -2.551 -10.742 14.32 1 93 355 SER B C 1
ATOM 5511 O O . SER B 1 355 ? -2.391 -9.578 13.953 1 93 355 SER B O 1
ATOM 5513 N N . GLN B 1 356 ? -1.895 -11.227 15.266 1 93.19 356 GLN B N 1
ATOM 5514 C CA . GLN B 1 356 ? -0.739 -10.523 15.82 1 93.19 356 GLN B CA 1
ATOM 5515 C C . GLN B 1 356 ? 0.408 -10.477 14.812 1 93.19 356 GLN B C 1
ATOM 5517 O O . GLN B 1 356 ? 0.642 -11.445 14.086 1 93.19 356 GLN B O 1
ATOM 5522 N N . PRO B 1 357 ? 1.067 -9.305 14.797 1 95.25 357 PRO B N 1
ATOM 5523 C CA . PRO B 1 357 ? 2.236 -9.289 13.914 1 95.25 357 PRO B CA 1
ATOM 5524 C C . PRO B 1 357 ? 3.264 -10.359 14.266 1 95.25 357 PRO B C 1
ATOM 5526 O O . PRO B 1 357 ? 3.482 -10.648 15.445 1 95.25 357 PRO B O 1
ATOM 5529 N N . LEU B 1 358 ? 3.855 -10.883 13.203 1 95.25 358 LEU B N 1
ATOM 5530 C CA . LEU B 1 358 ? 4.824 -11.969 13.312 1 95.25 358 LEU B CA 1
ATOM 5531 C C . LEU B 1 358 ? 6.152 -11.578 12.672 1 95.25 358 LEU B C 1
ATOM 5533 O O . LEU B 1 358 ? 6.172 -10.992 11.586 1 95.25 358 LEU B O 1
ATOM 5537 N N . THR B 1 359 ? 7.25 -11.953 13.359 1 96 359 THR B N 1
ATOM 5538 C CA . THR B 1 359 ? 8.531 -11.891 12.664 1 96 359 THR B CA 1
ATOM 5539 C C . THR B 1 359 ? 8.703 -13.086 11.734 1 96 359 THR B C 1
ATOM 5541 O O . THR B 1 359 ? 8.062 -14.125 11.922 1 96 359 THR B O 1
ATOM 5544 N N . LEU B 1 360 ? 9.547 -12.945 10.781 1 97.94 360 LEU B N 1
ATOM 5545 C CA . LEU B 1 360 ? 9.836 -14.039 9.867 1 97.94 360 LEU B CA 1
ATOM 5546 C C . LEU B 1 360 ? 10.398 -15.242 10.617 1 97.94 360 LEU B C 1
ATOM 5548 O O . LEU B 1 360 ? 10.031 -16.391 10.336 1 97.94 360 LEU B O 1
ATOM 5552 N N . ALA B 1 361 ? 11.297 -14.984 11.562 1 96.88 361 ALA B N 1
ATOM 5553 C CA . ALA B 1 361 ? 11.883 -16.062 12.367 1 96.88 361 ALA B CA 1
ATOM 5554 C C . ALA B 1 361 ? 10.805 -16.828 13.125 1 96.88 361 ALA B C 1
ATOM 5556 O O . ALA B 1 361 ? 10.844 -18.062 13.172 1 96.88 361 ALA B O 1
ATOM 5557 N N . ASP B 1 362 ? 9.812 -16.125 13.68 1 96.81 362 ASP B N 1
ATOM 5558 C CA . ASP B 1 362 ? 8.742 -16.766 14.438 1 96.81 362 ASP B CA 1
ATOM 5559 C C . ASP B 1 362 ? 7.816 -17.547 13.508 1 96.81 362 ASP B C 1
ATOM 5561 O O . ASP B 1 362 ? 7.277 -18.594 13.898 1 96.81 362 ASP B O 1
ATOM 5565 N N . ALA B 1 363 ? 7.66 -17.047 12.328 1 97.44 363 ALA B N 1
ATOM 5566 C CA . ALA B 1 363 ? 6.766 -17.688 11.367 1 97.44 363 ALA B CA 1
ATOM 5567 C C . ALA B 1 363 ? 7.273 -19.078 10.984 1 97.44 363 ALA B C 1
ATOM 5569 O O . ALA B 1 363 ? 6.48 -19.984 10.742 1 97.44 363 ALA B O 1
ATOM 5570 N N . VAL B 1 364 ? 8.641 -19.25 10.961 1 97.5 364 VAL B N 1
ATOM 5571 C CA . VAL B 1 364 ? 9.172 -20.516 10.453 1 97.5 364 VAL B CA 1
ATOM 5572 C C . VAL B 1 364 ? 9.781 -21.328 11.602 1 97.5 364 VAL B C 1
ATOM 5574 O O . VAL B 1 364 ? 10.422 -22.344 11.375 1 97.5 364 VAL B O 1
ATOM 5577 N N . LYS B 1 365 ? 9.617 -20.938 12.797 1 94.69 365 LYS B N 1
ATOM 5578 C CA . LYS B 1 365 ? 10.312 -21.516 13.945 1 94.69 365 LYS B CA 1
ATOM 5579 C C . LYS B 1 365 ? 9.938 -22.984 14.133 1 94.69 365 LYS B C 1
ATOM 5581 O O . LYS B 1 365 ? 10.781 -23.797 14.516 1 94.69 365 LYS B O 1
ATOM 5586 N N . ASP B 1 366 ? 8.695 -23.359 13.852 1 91.88 366 ASP B N 1
ATOM 5587 C CA . ASP B 1 366 ? 8.242 -24.719 14.148 1 91.88 366 ASP B CA 1
ATOM 5588 C C . ASP B 1 366 ? 7.992 -25.516 12.859 1 91.88 366 ASP B C 1
ATOM 5590 O O . ASP B 1 366 ? 7.266 -26.5 12.867 1 91.88 366 ASP B O 1
ATOM 5594 N N . VAL B 1 367 ? 8.555 -25.016 11.805 1 93.12 367 VAL B N 1
ATOM 5595 C CA . VAL B 1 367 ? 8.398 -25.734 10.531 1 93.12 367 VAL B CA 1
ATOM 5596 C C . VAL B 1 367 ? 9.078 -27.094 10.609 1 93.12 367 VAL B C 1
ATOM 5598 O O . VAL B 1 367 ? 10.172 -27.219 11.172 1 93.12 367 VAL B O 1
ATOM 5601 N N . LYS B 1 368 ? 8.398 -28.078 10.102 1 90.38 368 LYS B N 1
ATOM 5602 C CA . LYS B 1 368 ? 8.945 -29.438 10.109 1 90.38 368 LYS B CA 1
ATOM 5603 C C . LYS B 1 368 ? 9.625 -29.75 8.781 1 90.38 368 LYS B C 1
ATOM 5605 O O . LYS B 1 368 ? 9.148 -29.344 7.719 1 90.38 368 LYS B O 1
ATOM 5610 N N . PRO B 1 369 ? 10.695 -30.516 8.906 1 84.69 369 PRO B N 1
ATOM 5611 C CA . PRO B 1 369 ? 11.312 -30.953 7.656 1 84.69 369 PRO B CA 1
ATOM 5612 C C . PRO B 1 369 ? 10.336 -31.672 6.738 1 84.69 369 PRO B C 1
ATOM 5614 O O . PRO B 1 369 ? 9.391 -32.312 7.215 1 84.69 369 PRO B O 1
ATOM 5617 N N . PHE B 1 370 ? 10.586 -31.562 5.516 1 85.69 370 PHE B N 1
ATOM 5618 C CA . PHE B 1 370 ? 9.672 -32.156 4.559 1 85.69 370 PHE B CA 1
ATOM 5619 C C . PHE B 1 370 ? 9.727 -33.688 4.633 1 85.69 370 PHE B C 1
ATOM 5621 O O . PHE B 1 370 ? 10.812 -34.281 4.562 1 85.69 370 PHE B O 1
ATOM 5628 N N . GLU B 1 371 ? 8.656 -34.406 4.965 1 77.44 371 GLU B N 1
ATOM 5629 C CA . GLU B 1 371 ? 8.633 -35.844 5.09 1 77.44 371 GLU B CA 1
ATOM 5630 C C . GLU B 1 371 ? 7.945 -36.5 3.891 1 77.44 371 GLU B C 1
ATOM 5632 O O . GLU B 1 371 ? 7.891 -37.719 3.789 1 77.44 371 GLU B O 1
ATOM 5637 N N . GLY B 1 372 ? 7.918 -36.062 2.693 1 68.19 372 GLY B N 1
ATOM 5638 C CA . GLY B 1 372 ? 7.305 -36.656 1.524 1 68.19 372 GLY B CA 1
ATOM 5639 C C . GLY B 1 372 ? 5.84 -37 1.724 1 68.19 372 GLY B C 1
ATOM 5640 O O . GLY B 1 372 ? 5.383 -37.156 2.857 1 68.19 372 GLY B O 1
#

Sequence (744 aa):
MDRREFLKISGLGALALVLSSCGFSKQTASSAQLTGGGSSATGKEKVAGTGGDKYIPPEQRQGNESVVYFTRDLSAAGLLKIYETIAGNMTGRVGIKLHTGEPHGPNIIPRPWVKQLMEAKLPNARIVETNTYYGGARYTTEEHRKTLAVNGWDFAPVDILDEEGTTMLPVKGGKWFTEMSVGSHLLNYDSLLVLTHFKGHTMGGFGGSDKNIGIGCADGRIGKKMIHSGEGGSQWGIDKEEFMERLTESSKATADHFGNHIAYINVLRNMSVSCDCEGTGAQPVVTPNIGILASTDILAADQASVDLVYALPEKDRHALVERMESRHGLRQLSYMKELGMGCDRYVLLDLDHGSQPLTLADAVKDVKPFEGMDRREFLKISGLGALALVLSSCGFSKQTASSAQLTGGGSSATGKEKVAGTGGDKYIPPEQRQGNESVVYFTRDLSAAGLLKIYETIAGNMTGRVGIKLHTGEPHGPNIIPRPWVKQLMEAKLPNARIVETNTYYGGARYTTEEHRKTLAVNGWDFAPVDILDEEGTTMLPVKGGKWFTEMSVGSHLLNYDSLLVLTHFKGHTMGGFGGSDKNIGIGCADGRIGKKMIHSGEGGSQWGIDKEEFMERLTESSKATADHFGNHIAYINVLRNMSVSCDCEGTGAQPVVTPNIGILASTDILAADQASVDLVYALPEKDRHALVERMESRHGLRQLSYMKELGMGCDRYVLLDLDHGSQPLTLADAVKDVKPFEG

Nearest PDB structures (foldseek):
  8ezf-assembly1_B  TM=5.176E-01  e=2.979E-07  Lactiplantibacillus plantarum WCFS1
  8ezi-assembly1_B  TM=5.187E-01  e=6.734E-07  Lactiplantibacillus plantarum WCFS1
  5huq-assembly1_A  TM=5.142E-01  e=1.613E-06  Lactiplantibacillus plantarum
  2yjg-assembly1_B  TM=4.081E-01  e=1.318E-07  Thermoanaerobacterium thermosaccharolyticum DSM 571
  6c1w-assembly3_C  TM=4.149E-01  e=2.501E-07  Lactiplantibacillus plantarum WCFS1

Radius of gyration: 32.45 Å; Cα contacts (8 Å, |Δi|>4): 1639; chains: 2; bounding box: 133×80×91 Å

InterPro domains:
  IPR006311 Twin-arginine translocation pathway, signal sequence [PS51318] (1-32)
  IPR007160 Do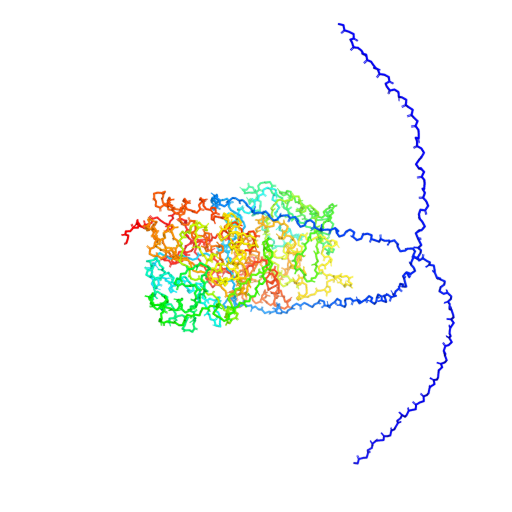main of unknown function DUF362 [PF04015] (94-307)

Secondary structure (DSSP, 8-state):
---------------------------------------------------TT----GGG--S-EEEEEEE---SHHHHHHHHTTTGGG--SSEEEE----STT-SSSPPHHHHHHHHHHH-TT-EEEE---SSSSTTSSHHHHHHHHHHHTGGGS-EEETTSS-EEEEE-TT-SS-SEEEEEGGGGG-SEEEEEEE-EEETTTEEESHHHHHHTTSB-TTTHHHHHHTTTT--TT---HHHHHHHHHHHHHHHHHHHTTSEEEEEEE-S--SS-GGGGGGPPPP-SPP-EEEEES-HHHHHHHHHHHHHHS-HHHHHHHHHHHHHTTTTHHHHHHHHTT---SEEEEEEGGGTTEE--HHHHTTTPPPP--/---------------------------------------------------TT----GGG--S-EEEEEEE---SHHHHHHHHTTTGGG--SSEEEE----STT-SSSPPHHHHHHHHHHH-TT-EEEE---SSSSTTSSHHHHHHHHHHTTGGGS-EEETTSS-EEEEE-TT-SS-SEEEEEGGGGG-SEEEEEEE-EEETTTEEESHHHHHHTTSB-TTTHHHHHHTTTT--TT---HHHHHHHHHHHHHHHHHHHTTSEEEEEEE-S--SS-GGGGGGPPPP-SPP-EEEEES-HHHHHHHHHHHHHHS-HHHHHHHHHHHHHTTTTHHHHHHHHTT---SEEEEEEGGGTTEE--HHHHTTTPPPP--